Protein AF-0000000080002617 (afdb_homodimer)

Secondary structure (DSSP, 8-state):
------EEEEE--SSSS--------SS--HHHHHHTT--HHHHHHH-TT-EEEEEESS-SSSTTTT----HHHHHHHTTGGGG-S-TTS-----TTIIIIIIIIIIHHHHHHHHHHHHHHHH---EEEEEEHHHHHHHHTHHHHHTTTSGGG-SSTTSSTTTT-STTEEEEE-TTS-EEEEE--SHHHHHHHHHHHHHTTSSGGGSS---/------EEEEE--SSSS--------SS--HHHHHHTT--HHHHHHH-TT-EEEEEESS-SSSTTTT----HHHHHHHTTGGGG-S-TTS-----TTIIIIIIIIIIHHHHHHHHHHHHHHHH---EEEEEEHHHHHHHHTHHHHHTTTSGGG-SSTTSSTTTT-STTEEEEE-TTS-EEEEE--SHHHHHHHHHHHHHTTSSGGGSS---

Nearest PDB structures (foldseek):
  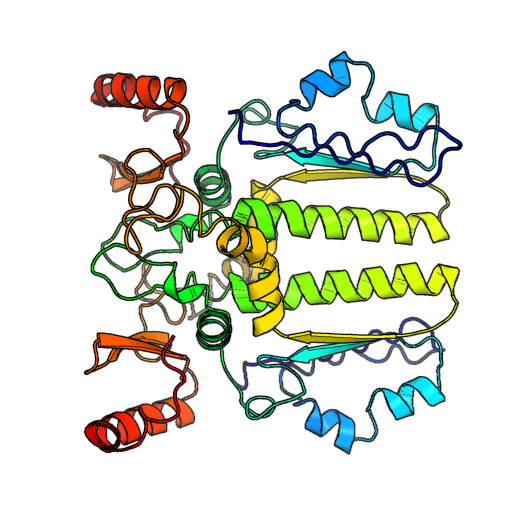8rp5-assembly1_B  TM=9.540E-01  e=3.806E-19  Mycobacterium tuberculosis
  2yim-assembly2_D  TM=9.539E-01  e=1.576E-18  Mycobacterium tuberculosis H37Rv
  8rp4-assembly1_B  TM=9.032E-01  e=1.070E-18  Mycobacterium tuberculosis
  8rp3-assembly1_B  TM=9.028E-01  e=3.651E-18  Mycobacterium tuberculosis
  2g04-assembly2_C  TM=9.480E-01  e=7.127E-17  Mycobacterium tuberculosis H37Rv

Solvent-accessible surface area (backbone atoms only — not comparable to full-atom values): 22012 Å² total; per-residue (Å²): 130,68,68,54,43,21,38,36,44,49,51,64,71,68,70,79,88,71,72,68,66,66,47,72,34,26,62,47,49,67,66,51,37,44,72,66,65,60,27,63,68,59,51,30,72,75,33,56,50,35,39,36,34,40,38,35,51,60,31,90,57,70,94,46,35,81,52,83,58,34,34,50,36,26,31,31,74,39,49,57,31,70,54,22,31,50,58,96,51,59,48,45,60,66,41,52,46,56,15,49,35,40,10,22,49,50,46,42,51,40,48,50,44,49,46,54,38,49,20,74,75,70,61,42,36,45,76,41,83,35,20,14,20,63,29,30,35,57,66,42,40,68,62,67,73,37,50,89,37,85,60,48,72,47,63,56,13,54,18,53,52,25,54,37,25,90,37,26,33,54,44,77,44,95,86,71,42,43,43,64,38,45,30,72,51,67,71,51,34,51,49,46,54,52,32,57,64,47,24,77,72,63,60,70,72,76,55,78,70,83,132,66,69,54,41,21,40,35,44,49,52,64,72,72,69,76,89,71,70,66,66,63,47,73,32,27,64,48,48,68,65,50,37,43,72,64,64,60,28,65,68,57,50,31,72,76,33,56,53,36,39,35,35,40,38,36,51,60,30,91,58,69,92,47,34,81,52,81,58,33,32,49,36,25,29,32,74,38,50,58,31,68,55,22,31,50,56,96,54,60,49,45,62,65,41,52,47,56,15,49,34,42,9,22,50,50,44,41,50,39,48,51,43,47,45,55,38,48,20,75,75,70,62,43,37,44,76,41,83,36,19,14,20,61,28,30,36,58,67,41,40,68,62,65,74,37,48,88,36,85,60,48,72,48,63,55,14,54,19,54,55,26,55,37,26,91,37,27,36,53,44,77,42,96,87,71,42,43,44,66,37,46,31,73,53,66,71,50,33,51,49,46,54,49,32,57,64,50,24,77,73,63,61,69,72,77,55,78,72,83

pLDDT: mean 77.4, std 23.75, range [18.61, 98.25]

Foldseek 3Di:
DLQCQFQWQFCFPDDDDCRPPSPSRGPDQLVNCVVVVNHPVSVCVVPQATATETEAAPWCDDPCNRPGDAQVVLCVLLVNQQQADAPPDHRDDPPNPLQPPQLTVVVRVVVRVVQVVVCVVVVGYDYHTGYRNVSSNVVCVVVVVCCVPQQPPDHRNCGDARVNDPQAHKDADPVGFIAGGNQSDPVSVVVVVVCVVVVVVPPVPPRPGD/DLQCQFQWQFCFPPDPDCRPPSPSNHPDQLVNCVVVVNHPVSVCVVPQLTATETEEAPFCDDPCSRPGDAQVVLCVLLVNQQQADAPPDHRDDPPNPLQPPQLTVVVRVVVRVVQVVVCVVVVGYDYHTGYRNVSSNVVCVVVVVCCVPQQPPDGRNCGDARPNDPQAHKDADPVGFIAGGNQSDPVSVVVVVVCVVVVVVPPVPPRPGD

InterPro domains:
  IPR003673 CoA-transferase family III [PF02515] (27-194)
  IPR023606 CoA-transferase family III domain 1 superfamily [G3DSA:3.40.50.10540] (29-157)
  IPR023606 CoA-transferase family III domain 1 superfamily [SSF89796] (28-194)
  IPR044855 CoA-transferase family III domain 3 superfamily [G3DSA:3.30.1540.10] (158-195)
  IPR050509 Coenzyme A-transferase family III [PTHR48228] (29-196)

Radius of gyration: 23.0 Å; Cα contacts (8 Å, |Δi|>4): 818; chains: 2; bounding box: 44×66×64 Å

Structure (mmCIF, N/CA/C/O backbone):
data_AF-0000000080002617-model_v1
#
loop_
_entity.id
_entity.type
_entity.pdbx_description
1 polymer 'Alpha-methylacyl-CoA racemase'
#
loop_
_atom_site.group_PDB
_atom_site.id
_atom_site.type_symbol
_atom_site.label_atom_id
_atom_site.label_alt_id
_atom_site.label_comp_id
_atom_site.label_asym_id
_atom_site.label_entity_id
_atom_site.label_seq_id
_atom_site.pdbx_PDB_ins_code
_atom_site.Cartn_x
_atom_site.Cartn_y
_atom_site.Cartn_z
_atom_site.occupancy
_atom_site.B_iso_or_equiv
_atom_site.auth_seq_id
_atom_site.auth_comp_id
_atom_site.auth_asym_id
_atom_site.auth_atom_id
_atom_site.pdbx_PDB_model_num
ATOM 1 N N . MET A 1 1 ? -21.703 -2.621 11.984 1 18.61 1 MET A N 1
ATOM 2 C CA . MET A 1 1 ? -21.141 -3.025 10.695 1 18.61 1 MET A CA 1
ATOM 3 C C . MET A 1 1 ? -19.641 -3.26 10.805 1 18.61 1 MET A C 1
ATOM 5 O O . MET A 1 1 ? -18.891 -2.361 11.195 1 18.61 1 MET A O 1
ATOM 9 N N . ARG A 1 2 ? -19.344 -4.418 11.383 1 23.38 2 ARG A N 1
ATOM 10 C CA . ARG A 1 2 ? -18.062 -4.992 11.789 1 23.38 2 ARG A CA 1
ATOM 11 C C . ARG A 1 2 ? -17.062 -4.969 10.633 1 23.38 2 ARG A C 1
ATOM 13 O O . ARG A 1 2 ? -17.266 -5.648 9.625 1 23.38 2 ARG A O 1
ATOM 20 N N . PHE A 1 3 ? -16.734 -3.873 10.367 1 27.98 3 PHE A N 1
ATOM 21 C CA . PHE A 1 3 ? -15.953 -3.609 9.164 1 27.98 3 PHE A CA 1
ATOM 22 C C . PHE A 1 3 ? -14.688 -4.449 9.141 1 27.98 3 PHE A C 1
ATOM 24 O O . PHE A 1 3 ? -13.875 -4.34 8.211 1 27.98 3 PHE A O 1
ATOM 31 N N . GLY A 1 4 ? -14.219 -4.727 10.461 1 29.61 4 GLY A N 1
ATOM 32 C CA . GLY A 1 4 ? -12.898 -5.324 10.336 1 29.61 4 GLY A CA 1
ATOM 33 C C . GLY A 1 4 ? -12.922 -6.691 9.672 1 29.61 4 GLY A C 1
ATOM 34 O O . GLY A 1 4 ? -13.398 -7.66 10.266 1 29.61 4 GLY A O 1
ATOM 35 N N . CYS A 1 5 ? -13.445 -6.793 8.5 1 30.42 5 CYS A N 1
ATOM 36 C CA . CYS A 1 5 ? -13.672 -8.047 7.789 1 30.42 5 CYS A CA 1
ATOM 37 C C . CYS A 1 5 ? -12.391 -8.867 7.699 1 30.42 5 CYS A C 1
ATOM 39 O O . CYS A 1 5 ? -11.344 -8.344 7.312 1 30.42 5 CYS A O 1
ATOM 41 N N . GLU A 1 6 ? -12.289 -9.57 8.828 1 36.69 6 GLU A N 1
ATOM 42 C CA . GLU A 1 6 ? -11.297 -10.625 8.641 1 36.69 6 GLU A CA 1
ATOM 43 C C . GLU A 1 6 ? -11.695 -11.562 7.508 1 36.69 6 GLU A C 1
ATOM 45 O O . GLU A 1 6 ? -12.875 -11.891 7.348 1 36.69 6 GLU A O 1
ATOM 50 N N . TRP A 1 7 ? -11.266 -11.305 6.375 1 36.84 7 TRP A N 1
ATOM 51 C CA . TRP A 1 7 ? -11.531 -12.18 5.238 1 36.84 7 TRP A CA 1
ATOM 52 C C . TRP A 1 7 ? -10.828 -13.523 5.41 1 36.84 7 TRP A C 1
ATOM 54 O O . TRP A 1 7 ? -9.641 -13.57 5.766 1 36.84 7 TRP A O 1
ATOM 64 N N . ALA A 1 8 ? -11.578 -14.43 6.055 1 40.88 8 ALA A N 1
ATOM 65 C CA . ALA A 1 8 ? -11.078 -15.781 5.832 1 40.88 8 ALA A CA 1
ATOM 66 C C . ALA A 1 8 ? -11.414 -16.266 4.426 1 40.88 8 ALA A C 1
ATOM 68 O O . ALA A 1 8 ? -12.578 -16.234 4.012 1 40.88 8 ALA A O 1
ATOM 69 N N . MET A 1 9 ? -10.578 -16.031 3.469 1 39.28 9 MET A N 1
ATOM 70 C CA . MET A 1 9 ? -10.828 -16.625 2.158 1 39.28 9 MET A CA 1
ATOM 71 C C . MET A 1 9 ? -10.375 -18.078 2.127 1 39.28 9 MET A C 1
ATOM 73 O O . MET A 1 9 ? -9.219 -18.375 2.418 1 39.28 9 MET A O 1
ATOM 77 N N . ALA A 1 10 ? -11.211 -18.969 2.598 1 38.94 10 ALA A N 1
ATOM 78 C CA . ALA A 1 10 ? -10.898 -20.359 2.293 1 38.94 10 ALA A CA 1
ATOM 79 C C . ALA A 1 10 ? -11.086 -20.656 0.809 1 38.94 10 ALA A C 1
ATOM 81 O O . ALA A 1 10 ? -12.195 -20.5 0.277 1 38.94 10 ALA A O 1
ATOM 82 N N . LEU A 1 11 ? -10.047 -20.375 -0.016 1 38.66 11 LEU A N 1
ATOM 83 C CA . LEU A 1 11 ? -10.156 -20.859 -1.388 1 38.66 11 LEU A CA 1
ATOM 84 C C . LEU A 1 11 ? -10.031 -22.391 -1.439 1 38.66 11 LEU A C 1
ATOM 86 O O . LEU A 1 11 ? -8.984 -22.938 -1.076 1 38.66 11 LEU A O 1
ATOM 90 N N . SER A 1 12 ? -11 -23.094 -1.118 1 36.56 12 SER A N 1
ATOM 91 C CA . SER A 1 12 ? -10.984 -24.516 -1.43 1 36.56 12 SER A CA 1
ATOM 92 C C . SER A 1 12 ? -10.977 -24.766 -2.938 1 36.56 12 SER A C 1
ATOM 94 O O . SER A 1 12 ? -11.984 -24.531 -3.609 1 36.56 12 SER A O 1
ATOM 96 N N . MET A 1 13 ? -9.891 -24.406 -3.645 1 34.34 13 MET A N 1
ATOM 97 C CA . MET A 1 13 ? -9.938 -24.828 -5.043 1 34.34 13 MET A CA 1
ATOM 98 C C . MET A 1 13 ? -10.094 -26.344 -5.152 1 34.34 13 MET A C 1
ATOM 100 O O . MET A 1 13 ? -10.211 -26.875 -6.254 1 34.34 13 MET A O 1
ATOM 104 N N . GLY A 1 14 ? -9.32 -27.203 -4.613 1 31.2 14 GLY A N 1
ATOM 105 C CA . GLY A 1 14 ? -9.352 -28.578 -5.086 1 31.2 14 GLY A CA 1
ATOM 106 C C . GLY A 1 14 ? -10.719 -29.234 -4.949 1 31.2 14 GLY A C 1
ATOM 107 O O . GLY A 1 14 ? -10.922 -30.375 -5.375 1 31.2 14 GLY A O 1
ATOM 108 N N . THR A 1 15 ? -11.344 -29.344 -3.789 1 31.84 15 THR A N 1
ATOM 109 C CA . THR A 1 15 ? -12.281 -30.453 -3.707 1 31.84 15 THR A CA 1
ATOM 110 C C . THR A 1 15 ? -13.344 -30.344 -4.797 1 31.84 15 THR A C 1
ATOM 112 O O . THR A 1 15 ? -13.523 -29.281 -5.395 1 31.84 15 THR A O 1
ATOM 115 N N . THR A 1 16 ? -14.375 -31.5 -4.91 1 32.03 16 THR A N 1
ATOM 116 C CA . THR A 1 16 ? -15.57 -31.812 -5.684 1 32.03 16 THR A CA 1
ATOM 117 C C . THR A 1 16 ? -16.438 -30.578 -5.883 1 32.03 16 THR A C 1
ATOM 119 O O . THR A 1 16 ? -16.203 -29.547 -5.254 1 32.03 16 THR A O 1
ATOM 122 N N . ASN A 1 17 ? -17.922 -30.812 -6.082 1 32.53 17 ASN A N 1
ATOM 123 C CA . ASN A 1 17 ? -19.094 -30.047 -6.523 1 32.53 17 ASN A CA 1
ATOM 124 C C . ASN A 1 17 ? -19.219 -28.734 -5.762 1 32.53 17 ASN A C 1
ATOM 126 O O . ASN A 1 17 ? -20.094 -27.922 -6.066 1 32.53 17 ASN A O 1
ATOM 130 N N . ALA A 1 18 ? -19.203 -28.828 -4.414 1 30.61 18 ALA A N 1
ATOM 131 C CA . ALA A 1 18 ? -19.75 -27.688 -3.693 1 30.61 18 ALA A CA 1
ATOM 132 C C . ALA A 1 18 ? -18.75 -26.531 -3.684 1 30.61 18 ALA A C 1
ATOM 134 O O . ALA A 1 18 ? -17.625 -26.672 -3.182 1 30.61 18 ALA A O 1
ATOM 135 N N . SER A 1 19 ? -18.656 -25.75 -4.738 1 33.94 19 SER A N 1
ATOM 136 C CA . SER A 1 19 ? -18 -24.453 -4.75 1 33.94 19 SER A CA 1
ATOM 137 C C . SER A 1 19 ? -18.109 -23.75 -3.395 1 33.94 19 SER A C 1
ATOM 139 O O . SER A 1 19 ? -19.219 -23.359 -2.992 1 33.94 19 SER A O 1
ATOM 141 N N . PRO A 1 20 ? -17.5 -24.219 -2.365 1 32.91 20 PRO A N 1
ATOM 142 C CA . PRO A 1 20 ? -17.828 -23.438 -1.175 1 32.91 20 PRO A CA 1
ATOM 143 C C . PRO A 1 20 ? -17.75 -21.922 -1.422 1 32.91 20 PRO A C 1
ATOM 145 O O . PRO A 1 20 ? -16.922 -21.469 -2.209 1 32.91 20 PRO A O 1
ATOM 148 N N . PRO A 1 21 ? -18.797 -21.203 -1.249 1 32.78 21 PRO A N 1
ATOM 149 C CA . PRO A 1 21 ? -18.859 -19.75 -1.361 1 32.78 21 PRO A CA 1
ATOM 150 C C . PRO A 1 21 ? -17.688 -19.047 -0.663 1 32.78 21 PRO A C 1
ATOM 152 O O . PRO A 1 21 ? -17.172 -19.562 0.34 1 32.78 21 PRO A O 1
ATOM 155 N N . LEU A 1 22 ? -16.766 -18.516 -1.428 1 36.16 22 LEU A N 1
ATOM 156 C CA . LEU A 1 22 ? -15.93 -17.5 -0.796 1 36.16 22 LEU A CA 1
ATOM 157 C C . LEU A 1 22 ? -16.672 -16.844 0.361 1 36.16 22 LEU A C 1
ATOM 159 O O . LEU A 1 22 ? -17.734 -16.25 0.168 1 36.16 22 LEU A O 1
ATOM 163 N N . GLN A 1 23 ? -16.859 -17.609 1.388 1 31.27 23 GLN A N 1
ATOM 164 C CA . GLN A 1 23 ? -17.516 -16.906 2.494 1 31.27 23 GLN A CA 1
ATOM 165 C C . GLN A 1 23 ? -16.766 -15.609 2.832 1 31.27 23 GLN A C 1
ATOM 167 O O . GLN A 1 23 ? -15.578 -15.633 3.154 1 31.27 23 GLN A O 1
ATOM 172 N N . ASP A 1 24 ? -17 -14.688 2.084 1 34 24 ASP A N 1
ATOM 173 C CA . ASP A 1 24 ? -16.641 -13.328 2.465 1 34 24 ASP A CA 1
ATOM 174 C C . ASP A 1 24 ? -16.922 -13.07 3.941 1 34 24 ASP A C 1
ATOM 176 O O . ASP A 1 24 ? -18.031 -12.695 4.305 1 34 24 ASP A O 1
ATOM 180 N N . SER A 1 25 ? -16.703 -13.977 4.812 1 32.25 25 SER A N 1
ATOM 181 C CA . SER A 1 25 ? -17.078 -13.641 6.184 1 32.25 25 SER A CA 1
ATOM 182 C C . SER A 1 25 ? -16.219 -12.523 6.742 1 32.25 25 SER A C 1
ATOM 184 O O . SER A 1 25 ? -15.055 -12.742 7.098 1 32.25 25 SER A O 1
ATOM 186 N N . CYS A 1 26 ? -16.312 -11.352 6.203 1 35.06 26 CYS A N 1
ATOM 187 C CA . CYS A 1 26 ? -15.711 -10.164 6.785 1 35.06 26 CYS A CA 1
ATOM 188 C C . CYS A 1 26 ? -15.609 -10.289 8.305 1 35.06 26 CYS A C 1
ATOM 190 O O . CYS A 1 26 ? -14.695 -9.734 8.914 1 35.06 26 CYS A O 1
ATOM 192 N N . SER A 1 27 ? -16.797 -10.664 8.961 1 34.75 27 SER A N 1
ATOM 193 C CA . SER A 1 27 ? -16.984 -10.586 10.414 1 34.75 27 SER A CA 1
ATOM 194 C C . SER A 1 27 ? -16.641 -11.914 11.086 1 34.75 27 SER A C 1
ATOM 196 O O . SER A 1 27 ? -16.891 -12.094 12.273 1 34.75 27 SER A O 1
ATOM 198 N N . LEU A 1 28 ? -16.422 -12.859 10.367 1 37.91 28 LEU A N 1
ATOM 199 C CA . LEU A 1 28 ? -16.281 -14.031 11.227 1 37.91 28 LEU A CA 1
ATOM 200 C C . LEU A 1 28 ? -14.867 -14.133 11.773 1 37.91 28 LEU A C 1
ATOM 202 O O . LEU A 1 28 ? -13.906 -14.242 11.016 1 37.91 28 LEU A O 1
ATOM 206 N N . LYS A 1 29 ? -14.805 -13.695 12.945 1 45.69 29 LYS A N 1
ATOM 207 C CA . LYS A 1 29 ? -13.594 -13.867 13.734 1 45.69 29 LYS A CA 1
ATOM 208 C C . LYS A 1 29 ? -13.102 -15.312 13.68 1 45.69 29 LYS A C 1
ATOM 210 O O . LYS A 1 29 ? -13.906 -16.25 13.625 1 45.69 29 LYS A O 1
ATOM 215 N N . LEU A 1 30 ? -11.875 -15.453 13.219 1 52.59 30 LEU A N 1
ATOM 216 C CA . LEU A 1 30 ? -11.164 -16.719 13.18 1 52.59 30 LEU A CA 1
ATOM 217 C C . LEU A 1 30 ? -11.727 -17.688 14.203 1 52.59 30 LEU A C 1
ATOM 219 O O . LEU A 1 30 ? -11.93 -18.875 13.906 1 52.59 30 LEU A O 1
ATOM 223 N N . SER A 1 31 ? -12 -17.078 15.32 1 51.59 31 SER A N 1
ATOM 224 C CA . SER A 1 31 ? -12.422 -17.938 16.438 1 51.59 31 SER A CA 1
ATOM 225 C C . SER A 1 31 ? -13.75 -18.625 16.141 1 51.59 31 SER A C 1
ATOM 227 O O . SER A 1 31 ? -13.961 -19.766 16.531 1 51.59 31 SER A O 1
ATOM 229 N N . VAL A 1 32 ? -14.414 -17.875 15.32 1 49.84 32 VAL A N 1
ATOM 230 C CA . VAL A 1 32 ? -15.734 -18.438 15.055 1 49.84 32 VAL A CA 1
ATOM 231 C C . VAL A 1 32 ? -15.617 -19.609 14.078 1 49.84 32 VAL A C 1
ATOM 233 O O . VAL A 1 32 ? -16.297 -20.625 14.234 1 49.84 32 VAL A O 1
ATOM 236 N N . MET A 1 33 ? -14.688 -19.375 13.227 1 55.97 33 MET A N 1
ATOM 237 C CA . MET A 1 33 ? -14.523 -20.453 12.258 1 55.97 33 MET A CA 1
ATOM 238 C C . MET A 1 33 ? -14.047 -21.734 12.945 1 55.97 33 MET A C 1
ATOM 240 O O . MET A 1 33 ? -14.477 -22.828 12.594 1 55.97 33 MET A O 1
ATOM 244 N N . GLU A 1 34 ? -13.219 -21.547 13.859 1 55.19 34 GLU A N 1
ATOM 245 C CA . GLU A 1 34 ? -12.719 -22.719 14.586 1 55.19 34 GLU A CA 1
ATOM 246 C C . GLU A 1 34 ? -13.82 -23.375 15.406 1 55.19 34 GLU A C 1
ATOM 248 O O . GLU A 1 34 ? -13.906 -24.609 15.477 1 55.19 34 GLU A O 1
ATOM 253 N N . LYS A 1 35 ? -14.594 -22.484 15.906 1 55.47 35 LYS A N 1
ATOM 254 C CA . LYS A 1 35 ? -15.703 -23.016 16.688 1 55.47 35 LYS A CA 1
ATOM 255 C C . LYS A 1 35 ? -16.672 -23.812 15.812 1 55.47 35 LYS A C 1
ATOM 257 O O . LYS A 1 35 ? -17.281 -24.781 16.266 1 55.47 35 LYS A O 1
ATOM 262 N N . LEU A 1 36 ? -16.625 -23.391 14.602 1 54.97 36 LEU A N 1
ATOM 263 C CA . LEU A 1 36 ? -17.547 -24.047 13.68 1 54.97 36 LEU A CA 1
ATOM 264 C C . LEU A 1 36 ? -16.875 -25.234 12.992 1 54.97 36 LEU A C 1
ATOM 266 O O . LEU A 1 36 ? -17.406 -25.781 12.031 1 54.97 36 LEU A O 1
ATOM 270 N N . GLN A 1 37 ? -15.75 -25.734 13.656 1 54.28 37 GLN A N 1
ATOM 271 C CA . GLN A 1 37 ? -15.008 -26.875 13.117 1 54.28 37 GLN A CA 1
ATOM 272 C C . GLN A 1 37 ? -14.531 -26.594 11.695 1 54.28 37 GLN A C 1
ATOM 274 O O . GLN A 1 37 ? -14.453 -27.5 10.867 1 54.28 37 GLN A O 1
ATOM 279 N N . LEU A 1 38 ? -14.5 -25.359 11.414 1 60.41 38 LEU A N 1
ATOM 280 C CA . LEU A 1 38 ? -14.039 -24.938 10.094 1 60.41 38 LEU A CA 1
ATOM 281 C C . LEU A 1 38 ? -12.609 -24.422 10.148 1 60.41 38 LEU A C 1
ATOM 283 O O . LEU A 1 38 ? -12.195 -23.625 9.297 1 60.41 38 LEU A O 1
ATOM 287 N N . GLY A 1 39 ? -11.961 -25.047 11.156 1 68.69 39 GLY A N 1
ATOM 288 C CA . GLY A 1 39 ? -10.555 -24.703 11.297 1 68.69 39 GLY A CA 1
ATOM 289 C C . GLY A 1 39 ? -9.672 -25.422 10.281 1 68.69 39 GLY A C 1
ATOM 290 O O . GLY A 1 39 ? -10.078 -26.422 9.695 1 68.69 39 GLY A O 1
ATOM 291 N N . PRO A 1 40 ? -8.5 -24.859 10.047 1 76.56 40 PRO A N 1
ATOM 292 C CA . PRO A 1 40 ? -7.633 -25.406 9.008 1 76.56 40 PRO A CA 1
ATOM 293 C C . PRO A 1 40 ? -7.219 -26.859 9.281 1 76.56 40 PRO A C 1
ATOM 295 O O . PRO A 1 40 ? -7.094 -27.656 8.359 1 76.56 40 PRO A O 1
ATOM 298 N N . GLU A 1 41 ? -7.094 -27.203 10.469 1 79.88 41 GLU A N 1
ATOM 299 C CA . GLU A 1 41 ? -6.652 -28.547 10.797 1 79.88 41 GLU A CA 1
ATOM 300 C C . GLU A 1 41 ? -7.691 -29.594 10.383 1 79.88 41 GLU A C 1
ATOM 302 O O . GLU A 1 41 ? -7.352 -30.609 9.789 1 79.88 41 GLU A O 1
ATOM 307 N N . ILE A 1 42 ? -8.828 -29.297 10.695 1 72.25 42 ILE A N 1
ATOM 308 C CA . ILE A 1 42 ? -9.906 -30.219 10.375 1 72.25 42 ILE A CA 1
ATOM 309 C C . ILE A 1 42 ? -10.094 -30.297 8.867 1 72.25 42 ILE A C 1
ATOM 311 O O . ILE A 1 42 ? -10.172 -31.391 8.297 1 72.25 42 ILE A O 1
ATOM 315 N N . LEU A 1 43 ? -10.125 -29.141 8.25 1 75.44 43 LEU A N 1
ATOM 316 C CA . LEU A 1 43 ? -10.406 -29.078 6.816 1 75.44 43 LEU A CA 1
ATOM 317 C C . LEU A 1 43 ? -9.266 -29.688 6.012 1 75.44 43 LEU A C 1
ATOM 319 O O . LEU A 1 43 ? -9.5 -30.344 4.992 1 75.44 43 LEU A O 1
ATOM 323 N N . GLN A 1 44 ? -8.086 -29.594 6.52 1 81.75 44 GLN A N 1
ATOM 324 C CA . GLN A 1 44 ? -6.938 -30.125 5.797 1 81.75 44 GLN A CA 1
ATOM 325 C C . GLN A 1 44 ? -6.836 -31.641 5.957 1 81.75 44 GLN A C 1
ATOM 327 O O . GLN A 1 44 ? -6.281 -32.312 5.098 1 81.75 44 GLN A O 1
ATOM 332 N N . ARG A 1 45 ? -7.293 -32.156 7.047 1 83 45 ARG A N 1
ATOM 333 C CA . ARG A 1 45 ? -7.355 -33.594 7.207 1 83 45 ARG A CA 1
ATOM 334 C C . ARG A 1 45 ? -8.281 -34.219 6.164 1 83 45 ARG A C 1
ATOM 336 O O . ARG A 1 45 ? -7.977 -35.281 5.625 1 83 45 ARG A O 1
ATOM 343 N N . GLU A 1 46 ? -9.281 -33.5 5.91 1 79.44 46 GLU A N 1
ATOM 344 C CA . GLU A 1 46 ? -10.242 -33.969 4.922 1 79.44 46 GLU A CA 1
ATOM 345 C C . GLU A 1 46 ? -9.727 -33.781 3.502 1 79.44 46 GLU A C 1
ATOM 347 O O . GLU A 1 46 ? -9.977 -34.594 2.621 1 79.44 46 GLU A O 1
ATOM 352 N N . ASN A 1 47 ? -9.078 -32.719 3.271 1 82.62 47 ASN A N 1
ATOM 353 C CA . ASN A 1 47 ? -8.508 -32.406 1.969 1 82.62 47 ASN A CA 1
ATOM 354 C C . ASN A 1 47 ? -7.078 -31.875 2.1 1 82.62 47 ASN A C 1
ATOM 356 O O . ASN A 1 47 ? -6.859 -30.672 2.229 1 82.62 47 ASN A O 1
ATOM 360 N N . PRO A 1 48 ? -6.18 -32.781 1.973 1 87.88 48 PRO A N 1
ATOM 361 C CA . PRO A 1 48 ? -4.781 -32.406 2.174 1 87.88 48 PRO A CA 1
ATOM 362 C C . PRO A 1 48 ? -4.289 -31.391 1.144 1 87.88 48 PRO A C 1
ATOM 364 O O . PRO A 1 48 ? -3.223 -30.797 1.318 1 87.88 48 PRO A O 1
ATOM 367 N N . ARG A 1 49 ? -4.992 -31.156 0.129 1 88.25 49 ARG A N 1
ATOM 368 C CA . ARG A 1 49 ? -4.594 -30.219 -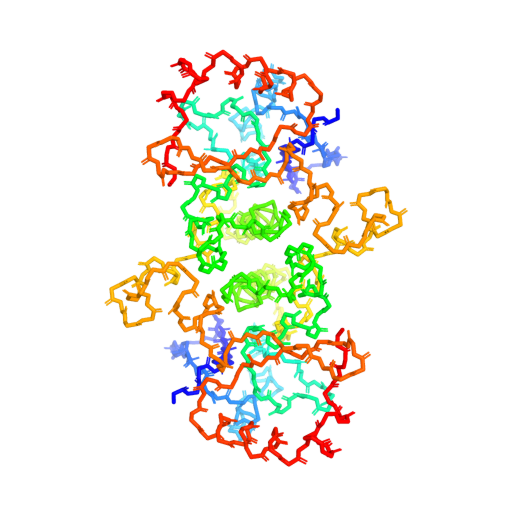0.921 1 88.25 49 ARG A CA 1
ATOM 369 C C . ARG A 1 49 ? -5.219 -28.844 -0.7 1 88.25 49 ARG A C 1
ATOM 371 O O . ARG A 1 49 ? -4.961 -27.906 -1.464 1 88.25 49 ARG A O 1
ATOM 378 N N . LEU A 1 50 ? -5.883 -28.609 0.404 1 85.62 50 LEU A N 1
ATOM 379 C CA . LEU A 1 50 ? -6.637 -27.391 0.683 1 85.62 50 LEU A CA 1
ATOM 380 C C . LEU A 1 50 ? -5.695 -26.234 1.003 1 85.62 50 LEU A C 1
ATOM 382 O O . LEU A 1 50 ? -4.746 -26.391 1.774 1 85.62 50 LEU A O 1
ATOM 386 N N . ILE A 1 51 ? -5.938 -25.141 0.305 1 87.81 51 ILE A N 1
ATOM 387 C CA . ILE A 1 51 ? -5.316 -23.875 0.692 1 87.81 51 ILE A CA 1
ATOM 388 C C . ILE A 1 51 ? -6.27 -23.078 1.582 1 87.81 51 ILE A C 1
ATOM 390 O O . ILE A 1 51 ? -7.379 -22.75 1.165 1 87.81 51 ILE A O 1
ATOM 394 N N . TYR A 1 52 ? -5.867 -22.859 2.814 1 85.56 52 TYR A N 1
ATOM 395 C CA . TYR A 1 52 ? -6.66 -22.125 3.797 1 85.56 52 TYR A CA 1
ATOM 396 C C . TYR A 1 52 ? -5.988 -20.812 4.168 1 85.56 52 TYR A C 1
ATOM 398 O O . TYR A 1 52 ? -4.875 -20.797 4.699 1 85.56 52 TYR A O 1
ATOM 406 N N . ALA A 1 53 ? -6.68 -19.672 3.838 1 87.88 53 ALA A N 1
ATOM 407 C CA . ALA A 1 53 ? -6.082 -18.359 4.117 1 87.88 53 ALA A CA 1
ATOM 408 C C . ALA A 1 53 ? -6.832 -17.641 5.23 1 87.88 53 ALA A C 1
ATOM 410 O O . ALA A 1 53 ? -8.062 -17.547 5.203 1 87.88 53 ALA A O 1
ATOM 411 N N . ARG A 1 54 ? -6.039 -17.234 6.188 1 85.19 54 ARG A N 1
ATOM 412 C CA . ARG A 1 54 ? -6.539 -16.375 7.266 1 85.19 54 ARG A CA 1
ATOM 413 C C . ARG A 1 54 ? -5.941 -14.977 7.176 1 85.19 54 ARG A C 1
ATOM 415 O O . ARG A 1 54 ? -4.723 -14.82 7.148 1 85.19 54 ARG A O 1
ATOM 422 N N . LEU A 1 55 ? -6.812 -14.008 7.031 1 87.38 55 LEU A N 1
ATOM 423 C CA . LEU A 1 55 ? -6.375 -12.617 7.074 1 87.38 55 LEU A CA 1
ATOM 424 C C . LEU A 1 55 ? -6.949 -11.906 8.297 1 87.38 55 LEU A C 1
ATOM 426 O O . LEU A 1 55 ? -8.164 -11.742 8.414 1 87.38 55 LEU A O 1
ATOM 430 N N . SER A 1 56 ? -6.035 -11.516 9.203 1 86.88 56 SER A N 1
ATOM 431 C CA . SER A 1 56 ? -6.441 -10.852 10.438 1 86.88 56 SER A CA 1
ATOM 432 C C . SER A 1 56 ? -5.773 -9.484 10.578 1 86.88 56 SER A C 1
ATOM 434 O O . SER A 1 56 ? -4.953 -9.102 9.734 1 86.88 56 SER A O 1
ATOM 436 N N . GLY A 1 57 ? -6.164 -8.773 11.594 1 88.44 57 GLY A N 1
ATOM 437 C CA . GLY A 1 57 ? -5.547 -7.484 11.859 1 88.44 57 GLY A CA 1
ATOM 438 C C . GLY A 1 57 ? -4.199 -7.594 12.539 1 88.44 57 GLY A C 1
ATOM 439 O O . GLY A 1 57 ? -3.172 -7.242 11.961 1 88.44 57 GLY A O 1
ATOM 440 N N . PHE A 1 58 ? -4.23 -8.273 13.656 1 87.19 58 PHE A N 1
ATOM 441 C CA . PHE A 1 58 ? -3.088 -8.242 14.562 1 87.19 58 PHE A CA 1
ATOM 442 C C . PHE A 1 58 ? -2.379 -9.594 14.578 1 87.19 58 PHE A C 1
ATOM 444 O O . PHE A 1 58 ? -1.353 -9.75 15.242 1 87.19 58 PHE A O 1
ATOM 451 N N . GLY A 1 59 ? -2.877 -10.531 13.836 1 83.12 59 GLY A N 1
ATOM 452 C CA . GLY A 1 59 ? -2.312 -11.875 13.859 1 83.12 59 GLY A CA 1
ATOM 453 C C . GLY A 1 59 ? -3.143 -12.852 14.672 1 83.12 59 GLY A C 1
ATOM 454 O O . GLY A 1 59 ? -4.117 -12.469 15.312 1 83.12 59 GLY A O 1
ATOM 455 N N . GLN A 1 60 ? -2.725 -14.078 14.664 1 77.94 60 GLN A N 1
ATOM 456 C CA . GLN A 1 60 ? -3.506 -15.141 15.281 1 77.94 60 GLN A CA 1
ATOM 457 C C . GLN A 1 60 ? -3.002 -15.453 16.688 1 77.94 60 GLN A C 1
ATOM 459 O O . GLN A 1 60 ? -3.629 -16.219 17.422 1 77.94 60 GLN A O 1
ATOM 464 N N . SER A 1 61 ? -1.897 -14.828 16.922 1 79.19 61 SER A N 1
ATOM 465 C CA . SER A 1 61 ? -1.33 -15.086 18.234 1 79.19 61 SER A CA 1
ATOM 466 C C . SER A 1 61 ? -1.003 -13.789 18.969 1 79.19 61 SER A C 1
ATOM 468 O O . SER A 1 61 ? -0.99 -12.719 18.359 1 79.19 61 SER A O 1
ATOM 470 N N . GLY A 1 62 ? -0.953 -13.898 20.234 1 74.62 62 GLY A N 1
ATOM 471 C CA . GLY A 1 62 ? -0.62 -12.727 21.031 1 74.62 62 GLY A CA 1
ATOM 472 C C . GLY A 1 62 ? -1.833 -12.07 21.672 1 74.62 62 GLY A C 1
ATOM 473 O O . GLY A 1 62 ? -2.969 -12.477 21.406 1 74.62 62 GLY A O 1
ATOM 474 N N . SER A 1 63 ? -1.571 -11.102 22.438 1 76.19 63 SER A N 1
ATOM 475 C CA . SER A 1 63 ? -2.59 -10.469 23.266 1 76.19 63 SER A CA 1
ATOM 476 C C . SER A 1 63 ? -3.592 -9.695 22.422 1 76.19 63 SER A C 1
ATOM 478 O O . SER A 1 63 ? -4.73 -9.469 22.844 1 76.19 63 SER A O 1
ATOM 480 N N . PHE A 1 64 ? -3.17 -9.43 21.172 1 73.12 64 PHE A N 1
ATOM 481 C CA . PHE A 1 64 ? -4.043 -8.578 20.375 1 73.12 64 PHE A CA 1
ATOM 482 C C . PHE A 1 64 ? -4.844 -9.406 19.375 1 73.12 64 PHE A C 1
ATOM 484 O O . PHE A 1 64 ? -5.684 -8.867 18.641 1 73.12 64 PHE A O 1
ATOM 491 N N . SER A 1 65 ? -4.66 -10.633 19.375 1 74.62 65 SER A N 1
ATOM 492 C CA . SER A 1 65 ? -5.207 -11.484 18.328 1 74.62 65 SER A CA 1
ATOM 493 C C . SER A 1 65 ? -6.734 -11.469 18.344 1 74.62 65 SER A C 1
ATOM 495 O O . SER A 1 65 ? -7.375 -11.734 17.328 1 74.62 65 SER A O 1
ATOM 497 N N . TRP A 1 66 ? -7.246 -11.039 19.422 1 70 66 TRP A N 1
ATOM 498 C CA . TRP A 1 66 ? -8.703 -11.062 19.547 1 70 66 TRP A CA 1
ATOM 499 C C . TRP A 1 66 ? -9.289 -9.672 19.344 1 70 66 TRP A C 1
ATOM 501 O O . TRP A 1 66 ? -10.508 -9.508 19.281 1 70 66 TRP A O 1
ATOM 511 N N . LEU A 1 67 ? -8.414 -8.734 19.188 1 70.94 67 LEU A N 1
ATOM 512 C CA . LEU A 1 67 ? -8.867 -7.352 19.062 1 70.94 67 LEU A CA 1
ATOM 513 C C . LEU A 1 67 ? -9.203 -7.004 17.625 1 70.94 67 LEU A C 1
ATOM 515 O O . LEU A 1 67 ? -8.57 -7.508 16.703 1 70.94 67 LEU A O 1
ATOM 519 N N . ALA A 1 68 ? -10.32 -6.309 17.578 1 72.19 68 ALA A N 1
ATOM 520 C CA . ALA A 1 68 ? -10.648 -5.707 16.297 1 72.19 68 ALA A CA 1
ATOM 521 C C . ALA A 1 68 ? -10.039 -4.312 16.172 1 72.19 68 ALA A C 1
ATOM 523 O O . ALA A 1 68 ? -9.758 -3.66 17.172 1 72.19 68 ALA A O 1
ATOM 524 N N . GLY A 1 69 ? -9.742 -3.961 14.977 1 84.81 69 GLY A N 1
ATOM 525 C CA . GLY A 1 69 ? -9.219 -2.633 14.688 1 84.81 69 GLY A CA 1
ATOM 526 C C . GLY A 1 69 ? -9.477 -2.195 13.258 1 84.81 69 GLY A C 1
ATOM 527 O O . GLY A 1 69 ? -10.312 -2.777 12.562 1 84.81 69 GLY A O 1
ATOM 528 N N . HIS A 1 70 ? -8.984 -1.123 13 1 90.44 70 HIS A N 1
ATOM 529 C CA . HIS A 1 70 ? -9.055 -0.592 11.641 1 90.44 70 HIS A CA 1
ATOM 530 C C . HIS A 1 70 ? -7.66 -0.313 11.086 1 90.44 70 HIS A C 1
ATOM 532 O O . HIS A 1 70 ? -6.668 -0.425 11.812 1 90.44 70 HIS A O 1
ATOM 538 N N . ASP A 1 71 ? -7.648 -0.017 9.867 1 94.5 71 ASP A N 1
ATOM 539 C CA . ASP A 1 71 ? -6.391 0.206 9.164 1 94.5 71 ASP A CA 1
ATOM 540 C C . ASP A 1 71 ? -5.426 1.041 10 1 94.5 71 ASP A C 1
ATOM 542 O O . ASP A 1 71 ? -4.281 0.642 10.219 1 94.5 71 ASP A O 1
ATOM 546 N N . ILE A 1 72 ? -5.922 2.123 10.508 1 95.81 72 ILE A N 1
ATOM 547 C CA . ILE A 1 72 ? -5.082 3.086 11.211 1 95.81 72 ILE A CA 1
ATOM 548 C C . ILE A 1 72 ? -4.426 2.414 12.422 1 95.81 72 ILE A C 1
ATOM 550 O O . ILE A 1 72 ? -3.287 2.732 12.773 1 95.81 72 ILE A O 1
ATOM 554 N N . ASN A 1 73 ? -5.113 1.467 13.047 1 93.56 73 ASN A N 1
ATOM 555 C CA . ASN A 1 73 ? -4.559 0.759 14.195 1 93.56 73 ASN A CA 1
ATOM 556 C C . ASN A 1 73 ? -3.455 -0.207 13.781 1 93.56 73 ASN A C 1
ATOM 558 O O . ASN A 1 73 ? -2.412 -0.281 14.438 1 93.56 73 ASN A O 1
ATOM 562 N N . TYR A 1 74 ? -3.73 -0.943 12.75 1 94.62 74 TYR A N 1
ATOM 563 C CA . TYR A 1 74 ? -2.732 -1.887 12.258 1 94.62 74 TYR A CA 1
ATOM 564 C C . TYR A 1 74 ? -1.493 -1.155 11.758 1 94.62 74 TYR A C 1
ATOM 566 O O . TYR A 1 74 ? -0.366 -1.582 12.016 1 94.62 74 TYR A O 1
ATOM 574 N N . LEU A 1 75 ? -1.752 -0.097 11.016 1 97.56 75 LEU A N 1
ATOM 575 C CA . LEU A 1 75 ? -0.674 0.748 10.508 1 97.56 75 LEU A CA 1
ATOM 576 C C . LEU A 1 75 ? 0.175 1.285 11.656 1 97.56 75 LEU A C 1
ATOM 578 O O . LEU A 1 75 ? 1.404 1.312 11.562 1 97.56 75 LEU A O 1
ATOM 582 N N . ALA A 1 76 ? -0.419 1.733 12.703 1 96.88 76 ALA A N 1
ATOM 583 C CA . ALA A 1 76 ? 0.278 2.262 13.875 1 96.88 76 ALA A CA 1
ATOM 584 C C . ALA A 1 76 ? 1.159 1.193 14.516 1 96.88 76 ALA A C 1
ATOM 586 O O . ALA A 1 76 ? 2.338 1.433 14.789 1 96.88 76 ALA A O 1
ATOM 587 N N . LEU A 1 77 ? 0.588 0.045 14.727 1 94.44 77 LEU A N 1
ATOM 588 C CA . LEU A 1 77 ? 1.316 -1.02 15.406 1 94.44 77 LEU A CA 1
ATOM 589 C C . LEU A 1 77 ? 2.467 -1.528 14.547 1 94.44 77 LEU A C 1
ATOM 591 O O . LEU A 1 77 ? 3.455 -2.049 15.07 1 94.44 77 LEU A O 1
ATOM 595 N N . SER A 1 78 ? 2.367 -1.401 13.234 1 96.5 78 SER A N 1
ATOM 596 C CA . SER A 1 78 ? 3.473 -1.758 12.352 1 96.5 78 SER A CA 1
ATOM 597 C C . SER A 1 78 ? 4.645 -0.799 12.516 1 96.5 78 SER A C 1
ATOM 599 O O . SER A 1 78 ? 5.758 -1.087 12.07 1 96.5 78 SER A O 1
ATOM 601 N N . GLY A 1 79 ? 4.445 0.316 13.086 1 96.5 79 GLY A N 1
ATOM 602 C CA . GLY A 1 79 ? 5.445 1.36 13.234 1 96.5 79 GLY A CA 1
ATOM 603 C C . GLY A 1 79 ? 5.453 2.346 12.086 1 96.5 79 GLY A C 1
ATOM 604 O O . GLY A 1 79 ? 5.98 3.453 12.211 1 96.5 79 GLY A O 1
ATOM 605 N N . VAL A 1 80 ? 4.836 2.033 11.023 1 97.62 80 VAL A N 1
ATOM 606 C CA . VAL A 1 80 ? 4.922 2.805 9.789 1 97.62 80 VAL A CA 1
ATOM 607 C C . VAL A 1 80 ? 4.223 4.152 9.977 1 97.62 80 VAL A C 1
ATOM 609 O O . VAL A 1 80 ? 4.688 5.172 9.461 1 97.62 80 VAL A O 1
ATOM 612 N N . LEU A 1 81 ? 3.125 4.164 10.703 1 98.12 81 LEU A N 1
ATOM 613 C CA . LEU A 1 81 ? 2.35 5.387 10.883 1 98.12 81 LEU A CA 1
ATOM 614 C C . LEU A 1 81 ? 3.207 6.488 11.492 1 98.12 81 LEU A C 1
ATOM 616 O O . LEU A 1 81 ? 3.041 7.664 11.164 1 98.12 81 LEU A O 1
ATOM 620 N N . SER A 1 82 ? 4.141 6.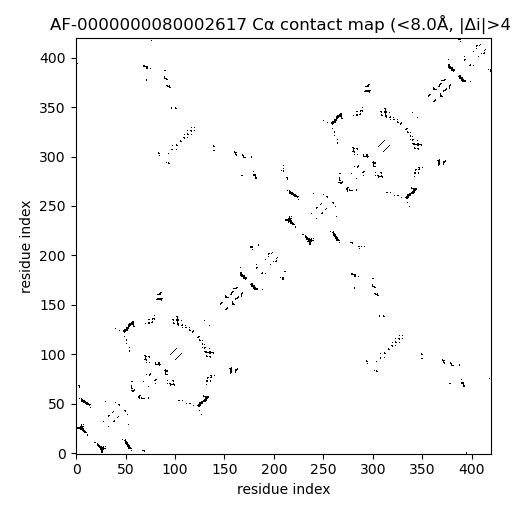164 12.344 1 96.25 82 SER A N 1
ATOM 621 C CA . SER A 1 82 ? 4.969 7.145 13.031 1 96.25 82 SER A CA 1
ATOM 622 C C . SER A 1 82 ? 5.879 7.891 12.062 1 96.25 82 SER A C 1
ATOM 624 O O . SER A 1 82 ? 6.441 8.93 12.398 1 96.25 82 SER A O 1
ATOM 626 N N . LYS A 1 83 ? 6.035 7.387 10.883 1 96.88 83 LYS A N 1
ATOM 627 C CA . LYS A 1 83 ? 6.938 7.969 9.898 1 96.88 83 LYS A CA 1
ATOM 628 C C . LYS A 1 83 ? 6.176 8.836 8.898 1 96.88 83 LYS A C 1
ATOM 630 O O . LYS A 1 83 ? 6.785 9.523 8.078 1 96.88 83 LYS A O 1
ATOM 635 N N . ILE A 1 84 ? 4.867 8.836 8.984 1 97.94 84 ILE A N 1
ATOM 636 C CA . ILE A 1 84 ? 4.039 9.516 7.996 1 97.94 84 ILE A CA 1
ATOM 637 C C . ILE A 1 84 ? 3.4 10.75 8.617 1 97.94 84 ILE A C 1
ATOM 639 O O . ILE A 1 84 ? 2.713 10.656 9.641 1 97.94 84 ILE A O 1
ATOM 643 N N . GLY A 1 85 ? 3.525 11.812 8.016 1 96.94 85 GLY A N 1
ATOM 644 C CA . GLY A 1 85 ? 2.938 13.062 8.477 1 96.94 85 GLY A CA 1
ATOM 645 C C . GLY A 1 85 ? 3.895 14.234 8.391 1 96.94 85 GLY A C 1
ATOM 646 O O . GLY A 1 85 ? 5.109 14.062 8.492 1 96.94 85 GLY A O 1
ATOM 647 N N . ARG A 1 86 ? 3.387 15.469 8.258 1 96.44 86 ARG A N 1
ATOM 648 C CA . ARG A 1 86 ? 4.188 16.688 8.148 1 96.44 86 ARG A CA 1
ATOM 649 C C . ARG A 1 86 ? 4.816 17.047 9.484 1 96.44 86 ARG A C 1
ATOM 651 O O . ARG A 1 86 ? 4.297 16.688 10.547 1 96.44 86 ARG A O 1
ATOM 658 N N . SER A 1 87 ? 5.914 17.812 9.352 1 95.31 87 SER A N 1
ATOM 659 C CA . SER A 1 87 ? 6.602 18.281 10.547 1 95.31 87 SER A CA 1
ATOM 660 C C . SER A 1 87 ? 5.684 19.141 11.414 1 95.31 87 SER A C 1
ATOM 662 O O . SER A 1 87 ? 4.938 19.984 10.906 1 95.31 87 SER A O 1
ATOM 664 N N . GLY A 1 88 ? 5.707 18.812 12.688 1 93.12 88 GLY A N 1
ATOM 665 C CA . GLY A 1 88 ? 4.934 19.594 13.633 1 93.12 88 GLY A CA 1
ATOM 666 C C . GLY A 1 88 ? 3.488 19.141 13.742 1 93.12 88 GLY A C 1
ATOM 667 O O . GLY A 1 88 ? 2.73 19.672 14.562 1 93.12 88 GLY A O 1
ATOM 668 N N . GLU A 1 89 ? 3.066 18.203 12.93 1 94.88 89 GLU A N 1
ATOM 669 C CA . GLU A 1 89 ? 1.709 17.672 12.945 1 94.88 89 GLU A CA 1
ATOM 670 C C . GLU A 1 89 ? 1.688 16.234 13.484 1 94.88 89 GLU A C 1
ATOM 672 O O . GLU A 1 89 ? 2.74 15.617 13.641 1 94.88 89 GLU A O 1
ATOM 677 N N . ASN A 1 90 ? 0.523 15.797 13.859 1 96.06 90 ASN A N 1
ATOM 678 C CA . ASN A 1 90 ? 0.38 14.391 14.242 1 96.06 90 ASN A CA 1
ATOM 679 C C . ASN A 1 90 ? 0.622 13.461 13.062 1 96.06 90 ASN A C 1
ATOM 681 O O . ASN A 1 90 ? 0.426 13.844 11.906 1 96.06 90 ASN A O 1
ATOM 685 N N . PRO A 1 91 ? 1.084 12.25 13.383 1 97.62 91 PRO A N 1
ATOM 686 C CA . PRO A 1 91 ? 1.133 11.258 12.305 1 97.62 91 PRO A CA 1
ATOM 687 C C . PRO A 1 91 ? -0.179 11.172 11.531 1 97.62 91 PRO A C 1
ATOM 689 O O . PRO A 1 91 ? -1.25 11.422 12.086 1 97.62 91 PRO A O 1
ATOM 692 N N . TYR A 1 92 ? -0.106 10.859 10.273 1 97.75 92 TYR A N 1
ATOM 693 C CA . TYR A 1 92 ? -1.265 10.93 9.391 1 97.75 92 TYR A CA 1
ATOM 694 C C . TYR A 1 92 ? -1.417 9.633 8.594 1 97.75 92 TYR A C 1
ATOM 696 O O . TYR A 1 92 ? -0.499 9.227 7.879 1 97.75 92 TYR A O 1
ATOM 704 N N . ALA A 1 93 ? -2.543 8.969 8.742 1 97.75 93 ALA A N 1
ATOM 705 C CA . ALA A 1 93 ? -2.814 7.738 8.008 1 97.75 93 ALA A CA 1
ATOM 706 C C . ALA A 1 93 ? -3.336 8.039 6.605 1 97.75 93 ALA A C 1
ATOM 708 O O . ALA A 1 93 ? -4.281 8.812 6.441 1 97.75 93 ALA A O 1
ATOM 709 N N . PRO A 1 94 ? -2.734 7.488 5.547 1 98 94 PRO A N 1
ATOM 710 C CA . PRO A 1 94 ? -3.221 7.684 4.18 1 98 94 PRO A CA 1
ATOM 711 C C . PRO A 1 94 ? -4.461 6.848 3.869 1 98 94 PRO A C 1
ATOM 713 O O . PRO A 1 94 ? -4.391 5.895 3.09 1 98 94 PRO A O 1
ATOM 716 N N . LEU A 1 95 ? -5.637 7.293 4.426 1 97.19 95 LEU A N 1
ATOM 717 C CA . LEU A 1 95 ? -6.895 6.566 4.281 1 97.19 95 LEU A CA 1
ATOM 718 C C . LEU A 1 95 ? -6.793 5.18 4.91 1 97.19 95 LEU A C 1
ATOM 720 O O . LEU A 1 95 ? -6.434 5.051 6.082 1 97.19 95 LEU A O 1
ATOM 724 N N . ASN A 1 96 ? -7.25 4.184 4.344 1 96.94 96 ASN A N 1
ATOM 725 C CA . ASN A 1 96 ? -7.109 2.807 4.801 1 96.94 96 ASN A CA 1
ATOM 726 C C . ASN A 1 96 ? -6.367 1.949 3.775 1 96.94 96 ASN A C 1
ATOM 728 O O . ASN A 1 96 ? -6.617 0.748 3.668 1 96.94 96 ASN A O 1
ATOM 732 N N . LEU A 1 97 ? -5.449 2.559 3.059 1 97.88 97 LEU A N 1
ATOM 733 C CA . LEU A 1 97 ? -4.898 1.901 1.878 1 97.88 97 LEU A CA 1
ATOM 734 C C . LEU A 1 97 ? -3.711 1.021 2.248 1 97.88 97 LEU A C 1
ATOM 736 O O . LEU A 1 97 ? -3.533 -0.06 1.682 1 97.88 97 LEU A O 1
ATOM 740 N N . LEU A 1 98 ? -2.855 1.428 3.195 1 98.25 98 LEU A N 1
ATOM 741 C CA . LEU A 1 98 ? -1.573 0.767 3.414 1 98.25 98 LEU A CA 1
ATOM 742 C C . LEU A 1 98 ? -1.764 -0.56 4.141 1 98.25 98 LEU A C 1
ATOM 744 O O . LEU A 1 98 ? -1.186 -1.576 3.752 1 98.25 98 LEU A O 1
ATOM 748 N N . ALA A 1 99 ? -2.629 -0.571 5.176 1 96.81 99 ALA A N 1
ATOM 749 C CA . ALA A 1 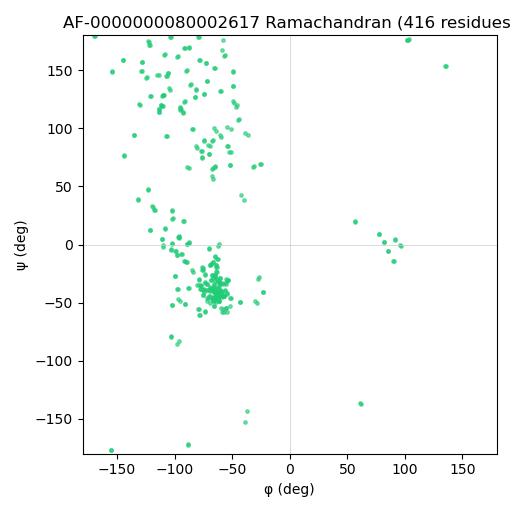99 ? -2.75 -1.806 5.945 1 96.81 99 ALA A CA 1
ATOM 750 C C . ALA A 1 99 ? -3.85 -2.699 5.379 1 96.81 99 ALA A C 1
ATOM 752 O O . ALA A 1 99 ? -3.598 -3.852 5.02 1 96.81 99 ALA A O 1
ATOM 753 N N . ASP A 1 100 ? -5.07 -2.199 5.156 1 95 100 ASP A N 1
ATOM 754 C CA . ASP A 1 100 ? -6.211 -2.996 4.711 1 95 100 ASP A CA 1
ATOM 755 C C . ASP A 1 100 ? -5.945 -3.611 3.338 1 95 100 ASP A C 1
ATOM 757 O O . ASP A 1 100 ? -6.125 -4.816 3.148 1 95 100 ASP A O 1
ATOM 761 N N . PHE A 1 101 ? -5.453 -2.811 2.461 1 96.38 101 PHE A N 1
ATOM 762 C CA . PHE A 1 101 ? -5.418 -3.271 1.077 1 96.38 101 PHE A CA 1
ATOM 763 C C . PHE A 1 101 ? -4.012 -3.715 0.688 1 96.38 101 PHE A C 1
ATOM 765 O O . PHE A 1 101 ? -3.814 -4.844 0.238 1 96.38 101 PHE A O 1
ATOM 772 N N . ALA A 1 102 ? -2.984 -2.854 0.912 1 97.94 102 ALA A N 1
ATOM 773 C CA . ALA A 1 102 ? -1.628 -3.191 0.485 1 97.94 102 ALA A CA 1
ATOM 774 C C . ALA A 1 102 ? -1.018 -4.258 1.389 1 97.94 102 ALA A C 1
ATOM 776 O O . ALA A 1 102 ? -0.698 -5.359 0.933 1 97.94 102 ALA A O 1
ATOM 777 N N . GLY A 1 103 ? -0.946 -3.994 2.686 1 97.31 103 GLY A N 1
ATOM 778 C CA . GLY A 1 103 ? -0.338 -4.902 3.645 1 97.31 103 GLY A CA 1
ATOM 779 C C . GLY A 1 103 ? -1.217 -6.094 3.979 1 97.31 103 GLY A C 1
ATOM 780 O O . GLY A 1 103 ? -0.731 -7.109 4.48 1 97.31 103 GLY A O 1
ATOM 781 N N . GLY A 1 104 ? -2.49 -5.965 3.766 1 95.25 104 GLY A N 1
ATOM 782 C CA . GLY A 1 104 ? -3.441 -7.031 4.043 1 95.25 104 GLY A CA 1
ATOM 783 C C . GLY A 1 104 ? -3.906 -7.758 2.795 1 95.25 104 GLY A C 1
ATOM 784 O O . GLY A 1 104 ? -3.324 -8.773 2.41 1 95.25 104 GLY A O 1
ATOM 785 N N . GLY A 1 105 ? -4.84 -7.172 2.061 1 94 105 GLY A N 1
ATOM 786 C CA . GLY A 1 105 ? -5.504 -7.805 0.931 1 94 105 GLY A CA 1
ATOM 787 C C . GLY A 1 105 ? -4.535 -8.312 -0.12 1 94 105 GLY A C 1
ATOM 788 O O . GLY A 1 105 ? -4.535 -9.508 -0.446 1 94 105 GLY A O 1
ATOM 789 N N . VAL A 1 106 ? -3.684 -7.453 -0.595 1 95.69 106 VAL A N 1
ATOM 790 C CA . VAL A 1 106 ? -2.791 -7.812 -1.693 1 95.69 106 VAL A CA 1
ATOM 791 C C . VAL A 1 106 ? -1.757 -8.828 -1.209 1 95.69 106 VAL A C 1
ATOM 793 O O . VAL A 1 106 ? -1.447 -9.789 -1.912 1 95.69 106 VAL A O 1
ATOM 796 N N . MET A 1 107 ? -1.258 -8.656 -0.013 1 96 107 MET A N 1
ATOM 797 C CA . MET A 1 107 ? -0.28 -9.586 0.539 1 96 107 MET A CA 1
ATOM 798 C C . MET A 1 107 ? -0.896 -10.969 0.732 1 96 107 MET A C 1
ATOM 800 O O . MET A 1 107 ? -0.249 -11.984 0.467 1 96 107 MET A O 1
ATOM 804 N N . CYS A 1 108 ? -2.105 -10.969 1.198 1 93.25 108 CYS A N 1
ATOM 805 C CA . CYS A 1 108 ? -2.793 -12.25 1.373 1 93.25 108 CYS A CA 1
ATOM 806 C C . CYS A 1 108 ? -3.004 -12.938 0.033 1 93.25 108 CYS A C 1
ATOM 808 O O . CYS A 1 108 ? -2.785 -14.148 -0.088 1 93.25 108 CYS A O 1
ATOM 810 N N . ALA A 1 109 ? -3.434 -12.156 -0.975 1 94.25 109 ALA A N 1
ATOM 811 C CA . ALA A 1 109 ? -3.609 -12.703 -2.318 1 94.25 109 ALA A CA 1
ATOM 812 C C . ALA A 1 109 ? -2.305 -13.289 -2.85 1 94.25 109 ALA A C 1
ATOM 814 O O . ALA A 1 109 ? -2.299 -14.367 -3.443 1 94.25 109 ALA A O 1
ATOM 815 N N . LEU A 1 110 ? -1.228 -12.578 -2.635 1 95.12 110 LEU A N 1
ATOM 816 C CA . LEU A 1 110 ? 0.082 -13.07 -3.047 1 95.12 110 LEU A CA 1
ATOM 817 C C . LEU A 1 110 ? 0.397 -14.406 -2.381 1 95.12 110 LEU A C 1
ATOM 819 O O . LEU A 1 110 ? 0.847 -15.344 -3.041 1 95.12 110 LEU A O 1
ATOM 823 N N . GLY A 1 111 ? 0.132 -14.508 -1.06 1 94.31 111 GLY A N 1
ATOM 824 C CA . GLY A 1 111 ? 0.341 -15.758 -0.353 1 94.31 111 GLY A CA 1
ATOM 825 C C . GLY A 1 111 ? -0.479 -16.906 -0.914 1 94.31 111 GLY A C 1
ATOM 826 O O . GLY A 1 111 ? 0.025 -18.016 -1.065 1 94.31 111 GLY A O 1
ATOM 827 N N . ILE A 1 112 ? -1.68 -16.641 -1.275 1 92.06 112 ILE A N 1
ATOM 828 C CA . ILE A 1 112 ? -2.58 -17.656 -1.79 1 92.06 112 ILE A CA 1
ATOM 829 C C . ILE A 1 112 ? -2.068 -18.172 -3.135 1 92.06 112 ILE A C 1
ATOM 831 O O . ILE A 1 112 ? -1.982 -19.391 -3.354 1 92.06 112 ILE A O 1
ATOM 835 N N . ILE A 1 113 ? -1.722 -17.234 -4.027 1 92.75 113 ILE A N 1
ATOM 836 C CA . ILE A 1 113 ? -1.274 -17.656 -5.352 1 92.75 113 ILE A CA 1
ATOM 837 C C . ILE A 1 113 ? 0.051 -18.406 -5.234 1 92.75 113 ILE A C 1
ATOM 839 O O . ILE A 1 113 ? 0.295 -19.359 -5.973 1 92.75 113 ILE A O 1
ATOM 843 N N . MET A 1 114 ? 0.881 -18.016 -4.309 1 94.69 114 MET A N 1
ATOM 844 C CA . MET A 1 114 ? 2.131 -18.734 -4.082 1 94.69 114 MET A CA 1
ATOM 845 C C . MET A 1 114 ? 1.86 -20.156 -3.604 1 94.69 114 MET A C 1
ATOM 847 O O . MET A 1 114 ? 2.539 -21.094 -4.02 1 94.69 114 MET A O 1
ATOM 851 N N . ALA A 1 115 ? 0.894 -20.219 -2.727 1 92.94 115 ALA A N 1
ATOM 852 C CA . ALA A 1 115 ? 0.516 -21.547 -2.234 1 92.94 115 ALA A CA 1
ATOM 853 C C . ALA A 1 115 ? -0.031 -22.422 -3.363 1 92.94 115 ALA A C 1
ATOM 855 O O . ALA A 1 115 ? 0.295 -23.609 -3.457 1 92.94 115 ALA A O 1
ATOM 856 N N . LEU A 1 116 ? -0.83 -21.828 -4.191 1 91.19 116 LEU A N 1
ATOM 857 C CA . LEU A 1 116 ? -1.367 -22.547 -5.34 1 91.19 116 LEU A CA 1
ATOM 858 C C . LEU A 1 116 ? -0.246 -23.016 -6.266 1 91.19 116 LEU A C 1
ATOM 860 O O . LEU A 1 116 ? -0.25 -24.156 -6.73 1 91.19 116 LEU A O 1
ATOM 864 N N . PHE A 1 117 ? 0.683 -22.188 -6.508 1 92.25 117 PHE A N 1
ATOM 865 C CA . PHE A 1 117 ? 1.833 -22.516 -7.34 1 92.25 117 PHE A CA 1
ATOM 866 C C . PHE A 1 117 ? 2.645 -23.656 -6.715 1 92.25 117 PHE A C 1
ATOM 868 O O . PHE A 1 117 ? 3.006 -24.609 -7.395 1 92.25 117 PHE A O 1
ATOM 875 N N . ASP A 1 118 ? 2.895 -23.516 -5.41 1 93.94 118 ASP A N 1
ATOM 876 C CA . ASP A 1 118 ? 3.654 -24.531 -4.695 1 93.94 118 ASP A CA 1
ATOM 877 C C . ASP A 1 118 ? 2.943 -25.891 -4.75 1 93.94 118 ASP A C 1
ATOM 879 O O . ASP A 1 118 ? 3.588 -26.922 -4.871 1 93.94 118 ASP A O 1
ATOM 883 N N . ARG A 1 119 ? 1.67 -25.859 -4.641 1 91.81 119 ARG A N 1
ATOM 884 C CA . ARG A 1 119 ? 0.869 -27.078 -4.645 1 91.81 119 ARG A CA 1
ATOM 885 C C . ARG A 1 119 ?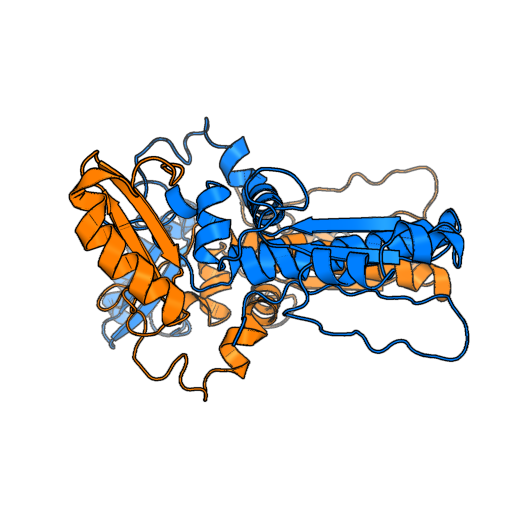 1.024 -27.828 -5.957 1 91.81 119 ARG A C 1
ATOM 887 O O . ARG A 1 119 ? 0.914 -29.062 -5.992 1 91.81 119 ARG A O 1
ATOM 894 N N . THR A 1 120 ? 1.239 -27.109 -7.039 1 90.94 120 THR A N 1
ATOM 895 C CA . THR A 1 120 ? 1.423 -27.781 -8.328 1 90.94 120 THR A CA 1
ATOM 896 C C . THR A 1 120 ? 2.678 -28.641 -8.305 1 90.94 120 THR A C 1
ATOM 898 O O . THR A 1 120 ? 2.768 -29.625 -9.047 1 90.94 120 THR A O 1
ATOM 901 N N . ARG A 1 121 ? 3.523 -28.359 -7.508 1 92.5 121 ARG A N 1
ATOM 902 C CA . ARG A 1 121 ? 4.781 -29.094 -7.43 1 92.5 121 ARG A CA 1
ATOM 903 C C . ARG A 1 121 ? 4.734 -30.156 -6.328 1 92.5 121 ARG A C 1
ATOM 905 O O . ARG A 1 121 ? 5.207 -31.281 -6.512 1 92.5 121 ARG A O 1
ATOM 912 N N . THR A 1 122 ? 4.105 -29.828 -5.203 1 94.62 122 THR A N 1
ATOM 913 C CA . THR A 1 122 ? 4.18 -30.672 -4.016 1 94.62 122 THR A CA 1
ATOM 914 C C . THR A 1 122 ? 2.928 -31.531 -3.883 1 94.62 122 THR A C 1
ATOM 916 O O . THR A 1 122 ? 2.941 -32.562 -3.193 1 94.62 122 THR A O 1
ATOM 919 N N . GLY A 1 123 ? 1.847 -31 -4.445 1 92.5 123 GLY A N 1
ATOM 920 C CA . GLY A 1 123 ? 0.561 -31.656 -4.289 1 92.5 123 GLY A CA 1
ATOM 921 C C . GLY A 1 123 ? -0.073 -31.422 -2.932 1 92.5 123 GLY A C 1
ATOM 922 O O . GLY A 1 123 ? -1.083 -32.031 -2.592 1 92.5 123 GLY A O 1
ATOM 923 N N . LYS A 1 124 ? 0.478 -30.531 -2.135 1 93.81 124 LYS A N 1
ATOM 924 C CA . LYS A 1 124 ? 0.026 -30.328 -0.762 1 93.81 124 LYS A CA 1
ATOM 925 C C . LYS A 1 124 ? -0.572 -28.922 -0.588 1 93.81 124 LYS A C 1
ATOM 927 O O . LYS A 1 124 ? -0.098 -27.969 -1.193 1 93.81 124 LYS A O 1
ATOM 932 N N . GLY A 1 125 ? -1.577 -28.891 0.277 1 89 125 GLY A N 1
ATOM 933 C CA . GLY A 1 125 ? -2.143 -27.609 0.666 1 89 125 GLY A CA 1
ATOM 934 C C . GLY A 1 125 ? -1.312 -26.875 1.709 1 89 125 GLY A C 1
ATOM 935 O O . GLY A 1 125 ? -0.222 -27.328 2.064 1 89 125 GLY A O 1
ATOM 936 N N . GLN A 1 126 ? -1.788 -25.719 2.051 1 90.94 126 GLN A N 1
ATOM 937 C CA . GLN A 1 126 ? -1.104 -24.859 3.016 1 90.94 126 GLN A CA 1
ATOM 938 C C . GLN A 1 126 ? -2.086 -23.922 3.719 1 90.94 126 GLN A C 1
ATOM 940 O O . GLN A 1 126 ? -3.146 -23.609 3.176 1 90.94 126 GLN A O 1
ATOM 945 N N . VAL A 1 127 ? -1.748 -23.625 4.914 1 87.25 127 VAL A N 1
ATOM 946 C CA . VAL A 1 127 ? -2.459 -22.562 5.625 1 87.25 127 VAL A CA 1
ATOM 947 C C . VAL A 1 127 ? -1.698 -21.25 5.488 1 87.25 127 VAL A C 1
ATOM 949 O O . VAL A 1 127 ? -0.517 -21.172 5.828 1 87.25 127 VAL A O 1
ATOM 952 N N . ILE A 1 128 ? -2.365 -20.281 4.863 1 90.94 128 ILE A N 1
ATOM 953 C CA . ILE A 1 128 ? -1.812 -18.938 4.773 1 90.94 128 ILE A CA 1
ATOM 954 C C . ILE A 1 128 ? -2.324 -18.094 5.938 1 90.94 128 ILE A C 1
ATOM 956 O O . ILE A 1 128 ? -3.529 -17.844 6.055 1 90.94 128 ILE A O 1
ATOM 960 N N . ASP A 1 129 ? -1.401 -17.719 6.812 1 89.44 129 ASP A N 1
ATOM 961 C CA . ASP A 1 129 ? -1.74 -16.844 7.938 1 89.44 129 ASP A CA 1
ATOM 962 C C . ASP A 1 129 ? -1.184 -15.445 7.738 1 89.44 129 ASP A C 1
ATOM 964 O O . ASP A 1 129 ? -0.024 -15.172 8.062 1 89.44 129 ASP A O 1
ATOM 968 N N . ALA A 1 130 ? -1.994 -14.578 7.168 1 91.75 130 ALA A N 1
ATOM 969 C CA . ALA A 1 130 ? -1.608 -13.195 6.891 1 91.75 130 ALA A CA 1
ATOM 970 C C . ALA A 1 130 ? -2.283 -12.234 7.863 1 91.75 130 ALA A C 1
ATOM 972 O O . ALA A 1 130 ? -3.379 -12.508 8.359 1 91.75 130 ALA A O 1
ATOM 973 N N . ASN A 1 131 ? -1.637 -11.172 8.188 1 91.62 131 ASN A N 1
ATOM 974 C CA . ASN A 1 131 ? -2.256 -10.117 8.984 1 91.62 131 ASN A CA 1
ATOM 975 C C . ASN A 1 131 ? -1.758 -8.734 8.57 1 91.62 131 ASN A C 1
ATOM 977 O O . ASN A 1 131 ? -0.656 -8.602 8.031 1 91.62 131 ASN A O 1
ATOM 981 N N . MET A 1 132 ? -2.525 -7.762 8.898 1 94.38 132 MET A N 1
ATOM 982 C CA . MET A 1 132 ? -2.32 -6.414 8.375 1 94.38 132 MET A CA 1
ATOM 983 C C . MET A 1 132 ? -1.112 -5.754 9.031 1 94.38 132 MET A C 1
ATOM 985 O O . MET A 1 132 ? -0.41 -4.965 8.391 1 94.38 132 MET A O 1
ATOM 989 N N . VAL A 1 133 ? -0.809 -6.027 10.281 1 95.44 133 VAL A N 1
ATOM 990 C CA . VAL A 1 133 ? 0.334 -5.434 10.969 1 95.44 133 VAL A CA 1
ATOM 991 C C . VAL A 1 133 ? 1.632 -5.918 10.32 1 95.44 133 VAL A C 1
ATOM 993 O O . VAL A 1 133 ? 2.443 -5.109 9.867 1 95.44 133 VAL A O 1
ATOM 996 N N . GLU A 1 134 ? 1.781 -7.203 10.203 1 96.56 134 GLU A N 1
ATOM 997 C CA . GLU A 1 134 ? 3.008 -7.781 9.664 1 96.56 134 GLU A CA 1
ATOM 998 C C . GLU A 1 134 ? 3.117 -7.535 8.164 1 96.56 134 GLU A C 1
ATOM 1000 O O . GLU A 1 134 ? 4.211 -7.305 7.645 1 96.56 134 GLU A O 1
ATOM 1005 N N . GLY A 1 135 ? 1.993 -7.633 7.457 1 97.44 135 GLY A N 1
ATOM 1006 C CA . GLY A 1 135 ? 2.008 -7.328 6.035 1 97.44 135 GLY A CA 1
ATOM 1007 C C . GLY A 1 135 ? 2.449 -5.91 5.73 1 97.44 135 GLY A C 1
ATOM 1008 O O . GLY A 1 135 ? 3.211 -5.68 4.793 1 97.44 135 GLY A O 1
ATOM 1009 N N . THR A 1 136 ? 1.995 -5.008 6.52 1 98.06 136 THR A N 1
ATOM 1010 C CA . THR A 1 136 ? 2.371 -3.607 6.348 1 98.06 136 THR A CA 1
ATOM 1011 C C . THR A 1 136 ? 3.842 -3.396 6.699 1 98.06 136 THR A C 1
ATOM 1013 O O . THR A 1 136 ? 4.555 -2.672 6.004 1 98.06 136 THR A O 1
ATOM 1016 N N . ALA A 1 137 ? 4.234 -3.998 7.805 1 97.81 137 ALA A N 1
ATOM 1017 C CA . ALA A 1 137 ? 5.645 -3.912 8.18 1 97.81 137 ALA A CA 1
ATOM 1018 C C . ALA A 1 137 ? 6.535 -4.453 7.066 1 97.81 137 ALA A C 1
ATOM 1020 O O . ALA A 1 137 ? 7.555 -3.846 6.727 1 97.81 137 ALA A O 1
ATOM 1021 N N . TYR A 1 138 ? 6.172 -5.547 6.52 1 97.38 138 TYR A N 1
ATOM 1022 C CA . TYR A 1 138 ? 6.945 -6.145 5.438 1 97.38 138 TYR A CA 1
ATOM 1023 C C . TYR A 1 138 ? 6.961 -5.238 4.211 1 97.38 138 TYR A C 1
ATOM 1025 O O . TYR A 1 138 ? 8.008 -5.023 3.602 1 97.38 138 TYR A O 1
ATOM 1033 N N . LEU A 1 139 ? 5.801 -4.746 3.844 1 96.94 139 LEU A N 1
ATOM 1034 C CA . LEU A 1 139 ? 5.656 -3.834 2.713 1 96.94 139 LEU A CA 1
ATOM 1035 C C . LEU A 1 139 ? 6.602 -2.643 2.854 1 96.94 139 LEU A C 1
ATOM 1037 O O . LEU A 1 139 ? 7.098 -2.119 1.855 1 96.94 139 LEU A O 1
ATOM 1041 N N . SER A 1 140 ? 6.887 -2.264 4.07 1 97.31 140 SER A N 1
ATOM 1042 C CA . SER A 1 140 ? 7.676 -1.068 4.355 1 97.31 140 SER A CA 1
ATOM 1043 C C . SER A 1 140 ? 9.109 -1.429 4.719 1 97.31 140 SER A C 1
ATOM 1045 O O . SER A 1 140 ? 9.797 -0.662 5.402 1 97.31 140 SER A O 1
ATOM 1047 N N . SER A 1 141 ? 9.586 -2.557 4.344 1 96.12 141 SER A N 1
ATOM 1048 C CA . SER A 1 141 ? 10.922 -3.023 4.691 1 96.12 141 SER A CA 1
ATOM 1049 C C . SER A 1 141 ? 11.992 -2.021 4.258 1 96.12 141 SER A C 1
ATOM 1051 O O . SER A 1 141 ? 12.992 -1.838 4.953 1 96.12 141 SER A O 1
ATOM 1053 N N . PHE A 1 142 ? 11.805 -1.42 3.102 1 91.88 142 PHE A N 1
ATOM 1054 C CA . PHE A 1 142 ? 12.734 -0.4 2.617 1 91.88 142 PHE A CA 1
ATOM 1055 C C . PHE A 1 142 ? 12.953 0.672 3.678 1 91.88 142 PHE A C 1
ATOM 1057 O O . PHE A 1 142 ? 14.094 1.088 3.918 1 91.88 142 PHE A O 1
ATOM 1064 N N . LEU A 1 143 ? 11.828 1.147 4.297 1 93.75 143 LEU A N 1
ATOM 1065 C CA . LEU A 1 143 ? 11.859 2.182 5.324 1 93.75 143 LEU A CA 1
ATOM 1066 C C . LEU A 1 143 ? 12.727 1.75 6.504 1 93.75 143 LEU A C 1
ATOM 1068 O O . LEU A 1 143 ? 13.594 2.5 6.945 1 93.75 143 LEU A O 1
ATOM 1072 N N . TRP A 1 144 ? 12.617 0.546 6.941 1 93.25 144 TRP A N 1
ATOM 1073 C CA . TRP A 1 144 ? 13.297 0.058 8.133 1 93.25 144 TRP A CA 1
ATOM 1074 C C . TRP A 1 144 ? 14.75 -0.292 7.824 1 93.25 144 TRP A C 1
ATOM 1076 O O . TRP A 1 144 ? 15.641 -0.062 8.648 1 93.25 144 TRP A O 1
ATOM 1086 N N . LYS A 1 145 ? 14.992 -0.773 6.676 1 93.06 145 LYS A N 1
ATOM 1087 C CA . LYS A 1 145 ? 16.344 -1.188 6.297 1 93.06 145 LYS A CA 1
ATOM 1088 C C . LYS A 1 145 ? 17.219 0.02 5.988 1 93.06 145 LYS A C 1
ATOM 1090 O O . LYS A 1 145 ? 18.453 -0.073 6.031 1 93.06 145 LYS A O 1
ATOM 1095 N N . THR A 1 146 ? 16.562 1.113 5.719 1 92.56 146 THR A N 1
ATOM 1096 C CA . THR A 1 146 ? 17.344 2.289 5.352 1 92.56 146 THR A CA 1
ATOM 1097 C C . THR A 1 146 ? 17.328 3.32 6.477 1 92.56 146 THR A C 1
ATOM 1099 O O . THR A 1 146 ? 17.688 4.48 6.266 1 92.56 146 THR A O 1
ATOM 1102 N N . GLN A 1 147 ? 16.922 3 7.652 1 88.62 147 GLN A N 1
ATOM 1103 C CA . GLN A 1 147 ? 16.812 3.941 8.766 1 88.62 147 GLN A CA 1
ATOM 1104 C C . GLN A 1 147 ? 18.156 4.551 9.109 1 88.62 147 GLN A C 1
ATOM 1106 O O . GLN A 1 147 ? 18.234 5.684 9.594 1 88.62 147 GLN A O 1
ATOM 1111 N N . LYS A 1 148 ? 19.219 3.836 8.867 1 86.88 148 LYS A N 1
ATOM 1112 C CA . LYS A 1 148 ? 20.547 4.332 9.219 1 86.88 148 LYS A CA 1
ATOM 1113 C C . LYS A 1 148 ? 21.156 5.141 8.07 1 86.88 148 LYS A C 1
ATOM 1115 O O . LYS A 1 148 ? 22.25 5.688 8.203 1 86.88 148 LYS A O 1
ATOM 1120 N N . SER A 1 149 ? 20.406 5.223 7.07 1 86.38 149 SER A N 1
ATOM 1121 C CA . SER A 1 149 ? 20.875 6 5.93 1 86.38 149 SER A CA 1
ATOM 1122 C C . SER A 1 149 ? 20.516 7.473 6.07 1 86.38 149 SER A C 1
ATOM 1124 O O . SER A 1 149 ? 19.75 7.848 6.965 1 86.38 149 SER A O 1
ATOM 1126 N N . SER A 1 150 ? 21.078 8.266 5.215 1 84.31 150 SER A N 1
ATOM 1127 C CA . SER A 1 150 ? 20.859 9.711 5.227 1 84.31 150 SER A CA 1
ATOM 1128 C C . SER A 1 150 ? 19.453 10.07 4.801 1 84.31 150 SER A C 1
ATOM 1130 O O . SER A 1 150 ? 19.016 11.211 4.969 1 84.31 150 SER A O 1
ATOM 1132 N N . LEU A 1 151 ? 18.672 9.133 4.438 1 88.19 151 LEU A N 1
ATOM 1133 C CA . LEU A 1 151 ? 17.328 9.367 3.939 1 88.19 151 LEU A CA 1
ATOM 1134 C C . LEU A 1 151 ? 16.391 9.766 5.078 1 88.19 151 LEU A C 1
ATOM 1136 O O . LEU A 1 151 ? 15.383 10.445 4.852 1 88.19 151 LEU A O 1
ATOM 1140 N N . TRP A 1 152 ? 16.75 9.312 6.34 1 91.06 152 TRP A N 1
ATOM 1141 C CA . TRP A 1 152 ? 15.82 9.469 7.449 1 91.06 152 TRP A CA 1
ATOM 1142 C C . TRP A 1 152 ? 16.516 10.07 8.664 1 91.06 152 TRP A C 1
ATOM 1144 O O . TRP A 1 152 ? 16.219 9.703 9.805 1 91.06 152 TRP A O 1
ATOM 1154 N N . GLU A 1 153 ? 17.375 10.969 8.5 1 90.81 153 GLU A N 1
ATOM 1155 C CA . GLU A 1 153 ? 18.203 11.477 9.586 1 90.81 153 GLU A CA 1
ATOM 1156 C C . GLU A 1 153 ? 17.484 12.578 10.359 1 90.81 153 GLU A C 1
ATOM 1158 O O . GLU A 1 153 ? 17.797 12.836 11.523 1 90.81 153 GLU A O 1
ATOM 1163 N N . ALA A 1 154 ? 16.562 13.172 9.766 1 94.06 154 ALA A N 1
ATOM 1164 C CA . ALA A 1 154 ? 15.828 14.266 10.398 1 94.06 154 ALA A CA 1
ATOM 1165 C C . ALA A 1 154 ? 14.516 13.766 11 1 94.06 154 ALA A C 1
ATOM 1167 O O . ALA A 1 154 ? 14.094 12.641 10.727 1 94.06 154 ALA A O 1
ATOM 1168 N N . PRO A 1 155 ? 13.883 14.492 11.914 1 94.69 155 PRO A N 1
ATOM 1169 C CA . PRO A 1 155 ? 12.57 14.133 12.453 1 94.69 155 PRO A CA 1
ATOM 1170 C C . PRO A 1 155 ? 11.516 13.969 11.359 1 94.69 155 PRO A C 1
ATOM 1172 O O . PRO A 1 155 ? 11.711 14.445 10.234 1 94.69 155 PRO A O 1
ATOM 1175 N N . ARG A 1 156 ? 10.391 13.312 11.664 1 95.94 156 ARG A N 1
ATOM 1176 C CA . ARG A 1 156 ? 9.297 13.062 10.734 1 95.94 156 ARG A CA 1
ATOM 1177 C C . ARG A 1 156 ? 8.891 14.344 10.008 1 95.94 156 ARG A C 1
ATOM 1179 O O . ARG A 1 156 ? 8.719 15.391 10.641 1 95.94 156 ARG A O 1
ATOM 1186 N N . GLY A 1 157 ? 8.672 14.258 8.711 1 96.5 157 GLY A N 1
ATOM 1187 C CA . GLY A 1 157 ? 8.219 15.391 7.918 1 96.5 157 GLY A CA 1
ATOM 1188 C C . GLY A 1 157 ? 9.336 16.328 7.508 1 96.5 157 GLY A C 1
ATOM 1189 O O . GLY A 1 157 ? 9.094 17.359 6.871 1 96.5 157 GLY A O 1
ATOM 1190 N N . GLN A 1 158 ? 10.586 16.047 7.844 1 96.75 158 GLN A N 1
ATOM 1191 C CA . GLN A 1 158 ? 11.719 16.906 7.523 1 96.75 158 GLN A CA 1
ATOM 1192 C C . GLN A 1 158 ? 12.758 16.156 6.691 1 96.75 158 GLN A C 1
ATOM 1194 O O . GLN A 1 158 ? 13.898 16.609 6.559 1 96.75 158 GLN A O 1
ATOM 1199 N N . ASN A 1 159 ? 12.398 15.008 6.188 1 96.06 159 ASN A N 1
ATOM 1200 C CA . ASN A 1 159 ? 13.297 14.172 5.402 1 96.06 159 ASN A CA 1
ATOM 1201 C C . ASN A 1 159 ? 12.992 14.258 3.91 1 96.06 159 ASN A C 1
ATOM 1203 O O . ASN A 1 159 ? 12.055 14.945 3.506 1 96.06 159 ASN A O 1
ATOM 1207 N N . MET A 1 160 ? 13.727 13.594 3.104 1 93.56 160 MET A N 1
ATOM 1208 C CA . MET A 1 160 ? 13.688 13.672 1.646 1 93.56 160 MET A CA 1
ATOM 1209 C C . MET A 1 160 ? 12.359 13.156 1.104 1 93.56 160 MET A C 1
ATOM 1211 O O . MET A 1 160 ? 11.773 13.766 0.202 1 93.56 160 MET A O 1
ATOM 1215 N N . LEU A 1 161 ? 11.812 12.031 1.684 1 95.19 161 LEU A N 1
ATOM 1216 C CA . LEU A 1 161 ? 10.695 11.344 1.05 1 95.19 161 LEU A CA 1
ATOM 1217 C C . LEU A 1 161 ? 9.422 11.508 1.873 1 95.19 161 LEU A C 1
ATOM 1219 O O . LEU A 1 161 ? 8.406 10.859 1.594 1 95.19 161 LEU A O 1
ATOM 1223 N N . ASP A 1 162 ? 9.461 12.266 2.92 1 95.69 162 ASP A N 1
ATOM 1224 C CA . ASP A 1 162 ? 8.281 12.352 3.775 1 95.69 162 ASP A CA 1
ATOM 1225 C C . ASP A 1 162 ? 7.734 13.773 3.824 1 95.69 162 ASP A C 1
ATOM 1227 O O . ASP A 1 162 ? 7.203 14.211 4.848 1 95.69 162 ASP A O 1
ATOM 1231 N N . GLY A 1 163 ? 7.926 14.523 2.73 1 91.75 163 GLY A N 1
ATOM 1232 C CA . GLY A 1 163 ? 7.297 15.828 2.598 1 91.75 163 GLY A CA 1
ATOM 1233 C C . GLY A 1 163 ? 8.164 16.969 3.119 1 91.75 163 GLY A C 1
ATOM 1234 O O . GLY A 1 163 ? 7.742 18.125 3.109 1 91.75 163 GLY A O 1
ATOM 1235 N N . GLY A 1 164 ? 9.352 16.672 3.535 1 93.94 164 GLY A N 1
ATOM 1236 C CA . GLY A 1 164 ? 10.234 17.688 4.098 1 93.94 164 GLY A CA 1
ATOM 1237 C C . GLY A 1 164 ? 11.125 18.344 3.061 1 93.94 164 GLY A C 1
ATOM 1238 O O . GLY A 1 164 ? 11.727 19.391 3.326 1 93.94 164 GLY A O 1
ATOM 1239 N N . ALA A 1 165 ? 11.25 17.828 1.917 1 93.62 165 ALA A N 1
ATOM 1240 C CA . ALA A 1 165 ? 12.148 18.328 0.88 1 93.62 165 ALA A CA 1
ATOM 1241 C C . ALA A 1 165 ? 11.383 19.062 -0.209 1 93.62 165 ALA A C 1
ATOM 1243 O O . ALA A 1 165 ? 10.367 18.578 -0.709 1 93.62 165 ALA A O 1
ATOM 1244 N N . PRO A 1 166 ? 11.852 20.188 -0.612 1 92 166 PRO A N 1
ATOM 1245 C CA . PRO A 1 166 ? 11.141 20.969 -1.635 1 92 166 PRO A CA 1
ATOM 1246 C C . PRO A 1 166 ? 11.07 20.234 -2.977 1 92 166 PRO A C 1
ATOM 1248 O O . PRO A 1 166 ? 10.25 20.578 -3.828 1 92 166 PRO A O 1
ATOM 1251 N N . PHE A 1 167 ? 11.93 19.266 -3.188 1 91.94 167 PHE A N 1
ATOM 1252 C CA . PHE A 1 167 ? 11.945 18.562 -4.469 1 91.94 167 PHE A CA 1
ATOM 1253 C C . PHE A 1 167 ? 11.141 17.281 -4.391 1 91.94 167 PHE A C 1
ATOM 1255 O O . PHE A 1 167 ? 11.133 16.484 -5.336 1 91.94 167 PHE A O 1
ATOM 1262 N N . TYR A 1 168 ? 10.469 17.047 -3.281 1 93.94 168 TYR A N 1
ATOM 1263 C CA . TYR A 1 168 ? 9.57 15.914 -3.115 1 93.94 168 TYR A CA 1
ATOM 1264 C C . TYR A 1 168 ? 8.359 16.297 -2.273 1 93.94 168 TYR A C 1
ATOM 1266 O O . TYR A 1 168 ? 8.25 15.883 -1.114 1 93.94 168 TYR A O 1
ATOM 1274 N N . MET A 1 169 ? 7.488 16.953 -2.793 1 94.81 169 MET A N 1
ATOM 1275 C CA . MET A 1 169 ? 6.277 17.422 -2.121 1 94.81 169 MET A CA 1
ATOM 1276 C C . MET A 1 169 ? 5.285 17.984 -3.125 1 94.81 169 MET A C 1
ATOM 1278 O O . MET A 1 169 ? 5.516 17.938 -4.336 1 94.81 169 MET A O 1
ATOM 1282 N N . THR A 1 170 ? 4.125 18.438 -2.635 1 96.06 170 THR A N 1
ATOM 1283 C CA . THR A 1 170 ? 3.092 19.031 -3.48 1 96.06 170 THR A CA 1
ATOM 1284 C C . THR A 1 170 ? 3.023 20.547 -3.283 1 96.06 170 THR A C 1
ATOM 1286 O O . THR A 1 170 ? 3.258 21.047 -2.182 1 96.06 170 THR A O 1
ATOM 1289 N N . TYR A 1 171 ? 2.734 21.219 -4.363 1 93 171 TYR A N 1
ATOM 1290 C CA . TYR A 1 171 ? 2.572 22.656 -4.355 1 93 171 TYR A CA 1
ATOM 1291 C C . TYR A 1 171 ? 1.213 23.062 -4.918 1 93 171 TYR A C 1
ATOM 1293 O O . TYR A 1 171 ? 0.712 22.438 -5.855 1 93 171 TYR A O 1
ATOM 1301 N N . ARG A 1 172 ? 0.68 24.094 -4.32 1 92.88 172 ARG A N 1
ATOM 1302 C CA . ARG A 1 172 ? -0.551 24.656 -4.859 1 92.88 172 ARG A CA 1
ATOM 1303 C C . ARG A 1 172 ? -0.257 25.578 -6.043 1 92.88 172 ARG A C 1
ATOM 1305 O O . ARG A 1 172 ? 0.671 26.391 -5.988 1 92.88 172 ARG A O 1
ATOM 1312 N N . THR A 1 173 ? -0.999 25.391 -7.086 1 89.38 173 THR A N 1
ATOM 1313 C CA . THR A 1 173 ? -0.815 26.219 -8.273 1 89.38 173 THR A CA 1
ATOM 1314 C C . THR A 1 173 ? -1.718 27.453 -8.227 1 89.38 173 THR A C 1
ATOM 1316 O O . THR A 1 173 ? -2.629 27.516 -7.398 1 89.38 173 THR A O 1
ATOM 1319 N N . ALA A 1 174 ? -1.464 28.391 -9.148 1 86.25 174 ALA A N 1
ATOM 1320 C CA . ALA A 1 174 ? -2.17 29.656 -9.172 1 86.25 174 ALA A CA 1
ATOM 1321 C C . ALA A 1 174 ? -3.66 29.453 -9.438 1 86.25 174 ALA A C 1
ATOM 1323 O O . ALA A 1 174 ? -4.492 30.234 -8.945 1 86.25 174 ALA A O 1
ATOM 1324 N N . ASP A 1 175 ? -4.027 28.453 -10.125 1 88.19 175 ASP A N 1
ATOM 1325 C CA . ASP A 1 175 ? -5.426 28.203 -10.469 1 88.19 175 ASP A CA 1
ATOM 1326 C C . ASP A 1 175 ? -6.117 27.391 -9.375 1 88.19 175 ASP A C 1
ATOM 1328 O O . ASP A 1 175 ? -7.246 26.938 -9.562 1 88.19 175 ASP A O 1
ATOM 1332 N N . GLY A 1 176 ? -5.434 27.094 -8.367 1 87.69 176 GLY A N 1
ATOM 1333 C CA . GLY A 1 176 ? -6.059 26.453 -7.219 1 87.69 176 GLY A CA 1
ATOM 1334 C C . GLY A 1 176 ? -5.895 24.953 -7.227 1 87.69 176 GLY A C 1
ATOM 1335 O O . GLY A 1 176 ? -6.359 24.266 -6.312 1 87.69 176 GLY A O 1
ATOM 1336 N N . GLU A 1 177 ? -5.238 24.453 -8.266 1 92.06 177 GLU A N 1
ATOM 1337 C CA . GLU A 1 177 ? -4.941 23.016 -8.328 1 92.06 177 GLU A CA 1
ATOM 1338 C C . GLU A 1 177 ? -3.615 22.703 -7.648 1 92.06 177 GLU A C 1
ATOM 1340 O O . GLU A 1 177 ? -3.07 23.531 -6.918 1 92.06 177 GLU A O 1
ATOM 1345 N N . PHE A 1 178 ? -3.166 21.422 -7.801 1 93.12 178 PHE A N 1
ATOM 1346 C CA . PHE A 1 178 ? -1.935 21.016 -7.129 1 93.12 178 PHE A CA 1
ATOM 1347 C C . PHE A 1 178 ? -0.976 20.359 -8.109 1 93.12 178 PHE A C 1
ATOM 1349 O O . PHE A 1 178 ? -1.408 19.734 -9.086 1 93.12 178 PHE A O 1
ATOM 1356 N N . MET A 1 179 ? 0.256 20.531 -7.824 1 92.06 179 MET A N 1
ATOM 1357 C CA . MET A 1 179 ? 1.331 19.906 -8.578 1 92.06 179 MET A CA 1
ATOM 1358 C C . MET A 1 179 ? 2.195 19.031 -7.676 1 92.06 179 MET A C 1
ATOM 1360 O O . MET A 1 179 ? 2.615 19.469 -6.602 1 92.06 179 MET A O 1
ATOM 1364 N N . ALA A 1 180 ? 2.369 17.781 -8.109 1 94.69 180 ALA A N 1
ATOM 1365 C CA . ALA A 1 180 ? 3.273 16.891 -7.398 1 94.69 180 ALA A CA 1
ATOM 1366 C C . ALA A 1 180 ? 4.684 16.953 -7.973 1 94.69 180 ALA A C 1
ATOM 1368 O O . ALA A 1 180 ? 4.895 16.688 -9.156 1 94.69 180 ALA A O 1
ATOM 1369 N N . VAL A 1 181 ? 5.617 17.281 -7.109 1 92.12 181 VAL A N 1
ATOM 1370 C CA . VAL A 1 181 ? 7.012 17.438 -7.52 1 92.12 181 VAL A CA 1
ATOM 1371 C C . VAL A 1 181 ? 7.844 16.297 -6.938 1 92.12 181 VAL A C 1
ATOM 1373 O O . VAL A 1 181 ? 7.848 16.078 -5.727 1 92.12 181 VAL A O 1
ATOM 1376 N N . GLY A 1 182 ? 8.453 15.508 -7.812 1 91.38 182 GLY A N 1
ATOM 1377 C CA . GLY A 1 182 ? 9.422 14.484 -7.441 1 91.38 182 GLY A CA 1
ATOM 1378 C C . GLY A 1 182 ? 10.766 14.656 -8.125 1 91.38 182 GLY A C 1
ATOM 1379 O O . GLY A 1 182 ? 11.297 13.711 -8.703 1 91.38 182 GLY A O 1
ATOM 1380 N N . ALA A 1 183 ? 11.258 15.891 -8.094 1 89.5 183 ALA A N 1
ATOM 1381 C CA . ALA A 1 183 ? 12.508 16.234 -8.766 1 89.5 183 ALA A CA 1
ATOM 1382 C C . ALA A 1 183 ? 13.703 15.992 -7.848 1 89.5 183 ALA A C 1
ATOM 1384 O O . ALA A 1 183 ? 14.438 16.922 -7.512 1 89.5 183 ALA A O 1
ATOM 1385 N N . ILE A 1 184 ? 13.984 14.812 -7.492 1 87.06 184 ILE A N 1
ATOM 1386 C CA . ILE A 1 184 ? 14.984 14.438 -6.496 1 87.06 184 ILE A CA 1
ATOM 1387 C C . ILE A 1 184 ? 16.375 14.609 -7.082 1 87.06 184 ILE A C 1
ATOM 1389 O O . ILE A 1 184 ? 17.281 15.102 -6.406 1 87.06 184 ILE A O 1
ATOM 1393 N N . GLU A 1 185 ? 16.531 14.25 -8.383 1 84.12 185 GLU A N 1
ATOM 1394 C CA . GLU A 1 185 ? 17.828 14.398 -9.039 1 84.12 185 GLU A CA 1
ATOM 1395 C C . GLU A 1 185 ? 18.156 15.867 -9.289 1 84.12 185 GLU A C 1
ATOM 1397 O O . GLU A 1 185 ? 17.297 16.641 -9.727 1 84.12 185 GLU A O 1
ATOM 1402 N N . PRO A 1 186 ? 19.406 16.219 -9.094 1 86.69 186 PRO A N 1
ATOM 1403 C CA . PRO A 1 186 ? 19.797 17.625 -9.203 1 86.69 186 PRO A CA 1
ATOM 1404 C C . PRO A 1 186 ? 19.406 18.25 -10.539 1 86.69 186 PRO A C 1
ATOM 1406 O O . PRO A 1 186 ? 18.938 19.391 -10.586 1 86.69 186 PRO A O 1
ATOM 1409 N N . GLN A 1 187 ? 19.594 17.531 -11.602 1 82.56 187 GLN A N 1
ATOM 1410 C CA . GLN A 1 187 ? 19.281 18.094 -12.914 1 82.56 187 GLN A CA 1
ATOM 1411 C C . GLN A 1 187 ? 17.781 18.406 -13.039 1 82.56 187 GLN A C 1
ATOM 1413 O O . GLN A 1 187 ? 17.406 19.422 -13.633 1 82.56 187 GLN A O 1
ATOM 1418 N N . PHE A 1 188 ? 16.953 17.547 -12.539 1 81.62 188 PHE A N 1
ATOM 1419 C CA . PHE A 1 188 ? 15.523 17.766 -12.609 1 81.62 188 PHE A CA 1
ATOM 1420 C C . PHE A 1 188 ? 15.109 18.891 -11.664 1 81.62 188 PHE A C 1
ATOM 1422 O O . PHE A 1 188 ? 14.188 19.656 -11.969 1 81.62 188 PHE A O 1
ATOM 1429 N N . TYR A 1 189 ? 15.82 18.969 -10.539 1 85.25 189 TYR A N 1
ATOM 1430 C CA . TYR A 1 189 ? 15.516 20.047 -9.617 1 85.25 189 TYR A CA 1
ATOM 1431 C C . TYR A 1 189 ? 15.891 21.391 -10.211 1 85.25 189 TYR A C 1
ATOM 1433 O O . TYR A 1 189 ? 15.156 22.375 -10.062 1 85.25 189 TYR A O 1
ATOM 1441 N N . GLU A 1 190 ? 16.969 21.453 -10.883 1 85.31 190 GLU A N 1
ATOM 1442 C CA . GLU A 1 190 ? 17.391 22.688 -11.555 1 85.31 190 GLU A CA 1
ATOM 1443 C C . GLU A 1 190 ? 16.359 23.125 -12.586 1 85.31 190 GLU A C 1
ATOM 1445 O O . GLU A 1 190 ? 16.047 24.312 -12.688 1 85.31 190 GLU A O 1
ATOM 1450 N N . LEU A 1 191 ? 15.852 22.141 -13.328 1 82.12 191 LEU A N 1
ATOM 1451 C CA . LEU A 1 191 ? 14.82 22.438 -14.32 1 82.12 191 LEU A CA 1
ATOM 1452 C C . LEU A 1 191 ? 13.562 22.969 -13.648 1 82.12 191 LEU A C 1
ATOM 1454 O O . LEU A 1 191 ? 12.906 23.875 -14.188 1 82.12 191 LEU A O 1
ATOM 1458 N N . LEU A 1 192 ? 13.273 22.391 -12.531 1 82.69 192 LEU A N 1
ATOM 1459 C CA . LEU A 1 192 ? 12.109 22.844 -11.773 1 82.69 192 LEU A CA 1
ATOM 1460 C C . LEU A 1 192 ? 12.266 24.297 -11.344 1 82.69 192 LEU A C 1
ATOM 1462 O O . LEU A 1 192 ? 11.336 25.094 -11.5 1 82.69 192 LEU A O 1
ATOM 1466 N N . ILE A 1 193 ? 13.406 24.609 -10.797 1 84.38 193 ILE A N 1
ATOM 1467 C CA . ILE A 1 193 ? 13.664 25.969 -10.305 1 84.38 193 ILE A CA 1
ATOM 1468 C C . ILE A 1 193 ? 13.625 26.953 -11.469 1 84.38 193 ILE A C 1
ATOM 1470 O O . ILE A 1 193 ? 13.047 28.031 -11.359 1 84.38 193 ILE A O 1
ATOM 1474 N N . LYS A 1 194 ? 14.211 26.562 -12.586 1 80.88 194 LYS A N 1
ATOM 1475 C CA . LYS A 1 194 ? 14.227 27.406 -13.773 1 80.88 194 LYS A CA 1
ATOM 1476 C C . LYS A 1 194 ? 12.82 27.625 -14.312 1 80.88 194 LYS A C 1
ATOM 1478 O O . LYS A 1 194 ? 12.469 28.734 -14.727 1 80.88 194 LYS A O 1
ATOM 1483 N N . GLY A 1 195 ? 12.133 26.438 -14.43 1 73.5 195 GLY A N 1
ATOM 1484 C CA . GLY A 1 195 ? 10.758 26.531 -14.906 1 73.5 195 GLY A CA 1
ATOM 1485 C C . GLY A 1 195 ? 9.852 27.297 -13.969 1 73.5 195 GLY A C 1
ATOM 1486 O O . GLY A 1 195 ? 8.953 28.016 -14.422 1 73.5 195 GLY A O 1
ATOM 1487 N N . ALA A 1 196 ? 9.977 26.969 -12.719 1 62.66 196 ALA A N 1
ATOM 1488 C CA . ALA A 1 196 ? 9.188 27.688 -11.727 1 62.66 196 ALA A CA 1
ATOM 1489 C C . ALA A 1 196 ? 9.438 29.188 -11.805 1 62.66 196 ALA A C 1
ATOM 1491 O O . ALA A 1 196 ? 8.516 29.984 -11.617 1 62.66 196 ALA A O 1
ATOM 1492 N N . TYR A 1 197 ? 10.633 29.297 -12.141 1 55.25 197 TYR A N 1
ATOM 1493 C CA . TYR A 1 197 ? 10.961 30.703 -12.352 1 55.25 197 TYR A CA 1
ATOM 1494 C C . TYR A 1 197 ? 10.391 31.219 -13.664 1 55.25 197 TYR A C 1
ATOM 1496 O O . TYR A 1 197 ? 10.023 32.375 -13.781 1 55.25 197 TYR A O 1
ATOM 1504 N N . SER A 1 198 ? 10.562 30.125 -14.633 1 50.47 198 SER A N 1
ATOM 1505 C CA . SER A 1 198 ? 10.023 30.562 -15.914 1 50.47 198 SER A CA 1
ATOM 1506 C C . SER A 1 198 ? 8.508 30.469 -15.938 1 50.47 198 SER A C 1
ATOM 1508 O O . SER A 1 198 ? 7.84 31.25 -16.609 1 50.47 198 SER A O 1
ATOM 1510 N N . THR A 1 199 ? 8 29.109 -15.734 1 45.44 199 THR A N 1
ATOM 1511 C CA . THR A 1 199 ? 6.555 28.922 -15.727 1 45.44 199 THR A CA 1
ATOM 1512 C C . THR A 1 199 ? 5.914 29.703 -14.586 1 45.44 199 THR A C 1
ATOM 1514 O O . THR A 1 199 ? 4.703 29.625 -14.367 1 45.44 199 THR A O 1
ATOM 1517 N N . ALA A 1 200 ? 6.191 30.375 -13.727 1 37.84 200 ALA A N 1
ATOM 1518 C CA . ALA A 1 200 ? 5.27 31.5 -13.586 1 37.84 200 ALA A CA 1
ATOM 1519 C C . ALA A 1 200 ? 4.637 31.859 -14.93 1 37.84 200 ALA A C 1
ATOM 1521 O O . ALA A 1 200 ? 3.459 32.219 -14.984 1 37.84 200 ALA A O 1
ATOM 1522 N N . SER A 1 201 ? 5.176 31.703 -16.25 1 32.75 201 SER A N 1
ATOM 1523 C CA . SER A 1 201 ? 4.508 31.734 -17.547 1 32.75 201 SER A CA 1
ATOM 1524 C C . SER A 1 201 ? 4.176 30.328 -18.031 1 32.75 201 SER A C 1
ATOM 1526 O O . SER A 1 201 ? 3.053 30.062 -18.469 1 32.75 201 SER A O 1
ATOM 1528 N N . LEU A 1 202 ? 4.969 29.266 -18.75 1 32 202 LEU A N 1
ATOM 1529 C CA . LEU A 1 202 ? 4.711 28.172 -19.688 1 32 202 LEU A CA 1
ATOM 1530 C C . LEU A 1 202 ? 4.59 26.844 -18.953 1 32 202 LEU A C 1
ATOM 1532 O O . LEU A 1 202 ? 3.943 25.906 -19.453 1 32 202 LEU A O 1
ATOM 1536 N N . LEU A 1 203 ? 5.355 26.453 -18.109 1 34.12 203 LEU A N 1
ATOM 1537 C CA . LEU A 1 203 ? 5.559 25.047 -17.75 1 34.12 203 LEU A CA 1
ATOM 1538 C C . LEU A 1 203 ? 4.305 24.469 -17.109 1 34.12 203 LEU A C 1
ATOM 1540 O O . LEU A 1 203 ? 4.219 23.25 -16.906 1 34.12 203 LEU A O 1
ATOM 1544 N N . PHE A 1 204 ? 3.508 25.188 -16.469 1 35.81 204 PHE A N 1
ATOM 1545 C CA . PHE A 1 204 ? 2.275 24.766 -15.805 1 35.81 204 PHE A CA 1
ATOM 1546 C C . PHE A 1 204 ? 1.261 24.266 -16.812 1 35.81 204 PHE A C 1
ATOM 1548 O O . PHE A 1 204 ? 0.157 23.859 -16.453 1 35.81 204 PHE A O 1
ATOM 1555 N N . SER A 1 205 ? 1.465 24.422 -18.062 1 31.58 205 SER A N 1
ATOM 1556 C CA . SER A 1 205 ? 0.426 24.062 -19.031 1 31.58 205 SER A CA 1
ATOM 1557 C C . SER A 1 205 ? 0.276 22.547 -19.125 1 31.58 205 SER A C 1
ATOM 1559 O O . SER A 1 205 ? -0.799 22.047 -19.469 1 31.58 205 SER A O 1
ATOM 1561 N N . ARG A 1 206 ? 1.448 21.766 -19.281 1 31.33 206 ARG A N 1
ATOM 1562 C CA . ARG A 1 206 ? 1.271 20.359 -19.625 1 31.33 206 ARG A CA 1
ATOM 1563 C C . ARG A 1 206 ? 1.164 19.5 -18.359 1 31.33 206 ARG A C 1
ATOM 1565 O O . ARG A 1 206 ? 1.202 18.266 -18.438 1 31.33 206 ARG A O 1
ATOM 1572 N N . THR A 1 207 ? 1.504 19.953 -17.219 1 33.56 207 THR A N 1
ATOM 1573 C CA . THR A 1 207 ? 1.441 19.172 -15.977 1 33.56 207 THR A CA 1
ATOM 1574 C C . THR A 1 207 ? -0.003 18.844 -15.625 1 33.56 207 THR A C 1
ATOM 1576 O O . THR A 1 207 ? -0.865 19.719 -15.594 1 33.56 207 THR A O 1
ATOM 1579 N N . LYS A 1 208 ? -0.294 17.625 -15.984 1 36.75 208 LYS A N 1
ATOM 1580 C CA . LYS A 1 208 ? -1.669 17.203 -15.758 1 36.75 208 LYS A CA 1
ATOM 1581 C C . LYS A 1 208 ? -2.084 17.406 -14.305 1 36.75 208 LYS A C 1
ATOM 1583 O O . LYS A 1 208 ? -1.383 16.984 -13.383 1 36.75 208 LYS A O 1
ATOM 1588 N N . LYS A 1 209 ? -2.885 18.562 -14.078 1 36.53 209 LYS A N 1
ATOM 1589 C CA . LYS A 1 209 ? -3.662 19.016 -12.93 1 36.53 209 LYS A CA 1
ATOM 1590 C C . LYS A 1 209 ? -4.375 17.859 -12.25 1 36.53 209 LYS A C 1
ATOM 1592 O O . LYS A 1 209 ? -4.867 16.938 -12.914 1 36.53 209 LYS A O 1
ATOM 1597 N N . ILE A 1 210 ? -3.672 17.359 -11.18 1 31.44 210 ILE A N 1
ATOM 1598 C CA . ILE A 1 210 ? -4.391 16.359 -10.398 1 31.44 210 ILE A CA 1
ATOM 1599 C C . ILE A 1 210 ? -5.508 17.031 -9.602 1 31.44 210 ILE A C 1
ATOM 1601 O O . ILE A 1 210 ? -5.316 18.109 -9.039 1 31.44 210 ILE A O 1
ATOM 1605 N N . MET B 1 1 ? 21.797 9.008 -9.859 1 18.62 1 MET B N 1
ATOM 1606 C CA . MET B 1 1 ? 21.312 7.777 -9.234 1 18.62 1 MET B CA 1
ATOM 1607 C C . MET B 1 1 ? 19.828 7.555 -9.547 1 18.62 1 MET B C 1
ATOM 1609 O O . MET B 1 1 ? 19 8.398 -9.227 1 18.62 1 MET B O 1
ATOM 1613 N N . ARG B 1 2 ? 19.641 7.121 -10.797 1 23.75 2 ARG B N 1
ATOM 1614 C CA . ARG B 1 2 ? 18.406 6.875 -11.547 1 23.75 2 ARG B CA 1
ATOM 1615 C C . ARG B 1 2 ? 17.453 5.977 -10.766 1 23.75 2 ARG B C 1
ATOM 1617 O O . ARG B 1 2 ? 17.766 4.809 -10.508 1 23.75 2 ARG B O 1
ATOM 1624 N N . PHE B 1 3 ? 17.031 6.539 -9.812 1 27.88 3 PHE B N 1
ATOM 1625 C CA . PHE B 1 3 ? 16.281 5.805 -8.797 1 27.88 3 PHE B CA 1
ATOM 1626 C C . PHE B 1 3 ? 15.109 5.059 -9.43 1 27.88 3 PHE B C 1
ATOM 1628 O O . PHE B 1 3 ? 14.367 4.359 -8.734 1 27.88 3 PHE B O 1
ATOM 1635 N N . GLY B 1 4 ? 14.602 5.762 -10.555 1 29.95 4 GLY B N 1
ATOM 1636 C CA . GLY B 1 4 ? 13.352 5.113 -10.922 1 29.95 4 GLY B CA 1
ATOM 1637 C C . GLY B 1 4 ? 13.547 3.709 -11.461 1 29.95 4 GLY B C 1
ATOM 1638 O O . GLY B 1 4 ? 14.062 3.529 -12.562 1 29.95 4 GLY B O 1
ATOM 1639 N N . CYS B 1 5 ? 14.125 2.844 -10.711 1 30.73 5 CYS B N 1
ATOM 1640 C CA . CYS B 1 5 ? 14.508 1.495 -11.109 1 30.73 5 CYS B CA 1
ATOM 1641 C C . CYS B 1 5 ? 13.312 0.736 -11.68 1 30.73 5 CYS B C 1
ATOM 1643 O O . CYS B 1 5 ? 12.25 0.695 -11.062 1 30.73 5 CYS B O 1
ATOM 1645 N N . GLU B 1 6 ? 13.227 1.069 -12.977 1 36.56 6 GLU B N 1
ATOM 1646 C CA . GLU B 1 6 ? 12.336 0.115 -13.633 1 36.56 6 GLU B CA 1
ATOM 1647 C C . GLU B 1 6 ? 12.875 -1.309 -13.516 1 36.56 6 GLU B C 1
ATOM 1649 O O . GLU B 1 6 ? 14.086 -1.533 -13.594 1 36.56 6 GLU B O 1
ATOM 1654 N N . TRP B 1 7 ? 12.461 -1.99 -12.57 1 37.03 7 TRP B N 1
ATOM 1655 C CA . TRP B 1 7 ? 12.844 -3.391 -12.414 1 37.03 7 TRP B CA 1
ATOM 1656 C C . TRP B 1 7 ? 12.25 -4.242 -13.523 1 37.03 7 TRP B C 1
ATOM 1658 O O . TRP B 1 7 ? 11.062 -4.125 -13.844 1 37.03 7 TRP B O 1
ATOM 1668 N N . ALA B 1 8 ? 13.055 -4.309 -14.609 1 40.88 8 ALA B N 1
ATOM 1669 C CA . ALA B 1 8 ? 12.672 -5.438 -15.453 1 40.88 8 ALA B CA 1
ATOM 1670 C C . ALA B 1 8 ? 13.109 -6.762 -14.828 1 40.88 8 ALA B C 1
ATOM 1672 O O . ALA B 1 8 ? 14.281 -6.934 -14.477 1 40.88 8 ALA B O 1
ATOM 1673 N N . MET B 1 9 ? 12.297 -7.367 -14.039 1 39.62 9 MET B N 1
ATOM 1674 C CA . MET B 1 9 ? 12.641 -8.703 -13.555 1 39.62 9 MET B CA 1
ATOM 1675 C C . MET B 1 9 ? 12.297 -9.758 -14.602 1 39.62 9 MET B C 1
ATOM 1677 O O . MET B 1 9 ? 11.164 -9.836 -15.07 1 39.62 9 MET B O 1
ATOM 1681 N N . ALA B 1 10 ? 13.203 -9.977 -15.531 1 38.84 10 ALA B N 1
ATOM 1682 C CA . ALA B 1 10 ? 13.008 -11.18 -16.328 1 38.84 10 ALA B CA 1
ATOM 1683 C C . ALA B 1 10 ? 13.281 -12.438 -15.508 1 38.84 10 ALA B C 1
ATOM 1685 O O . ALA B 1 10 ? 14.391 -12.641 -15.023 1 38.84 10 ALA B O 1
ATOM 1686 N N . LEU B 1 11 ? 12.242 -12.93 -14.773 1 38.94 11 LEU B N 1
ATOM 1687 C CA . LEU B 1 11 ? 12.438 -14.242 -14.164 1 38.94 11 LEU B CA 1
ATOM 1688 C C . LEU B 1 11 ? 12.453 -15.336 -15.219 1 38.94 11 LEU B C 1
ATOM 1690 O O . LEU B 1 11 ? 11.461 -15.539 -15.922 1 38.94 11 LEU B O 1
ATOM 1694 N N . SER B 1 12 ? 13.477 -15.508 -15.914 1 36.44 12 SER B N 1
ATOM 1695 C CA . SER B 1 12 ? 13.594 -16.719 -16.719 1 36.44 12 SER B CA 1
ATOM 1696 C C . SER B 1 12 ? 13.664 -17.969 -15.844 1 36.44 12 SER B C 1
ATOM 1698 O O . SER B 1 12 ? 14.672 -18.203 -15.172 1 36.44 12 SER B O 1
ATOM 1700 N N . MET B 1 13 ? 12.586 -18.328 -15.141 1 34.75 13 MET B N 1
ATOM 1701 C CA . MET B 1 13 ? 12.727 -19.609 -14.461 1 34.75 13 MET B CA 1
ATOM 1702 C C . MET B 1 13 ? 13.055 -20.719 -15.461 1 34.75 13 MET B C 1
ATOM 1704 O O . MET B 1 13 ? 13.336 -21.844 -15.07 1 34.75 13 MET B O 1
ATOM 1708 N N . GLY B 1 14 ? 12.312 -21.031 -16.484 1 31.17 14 GLY B N 1
ATOM 1709 C CA . GLY B 1 14 ? 12.516 -22.312 -17.156 1 31.17 14 GLY B CA 1
ATOM 1710 C C . GLY B 1 14 ? 13.914 -22.469 -17.719 1 31.17 14 GLY B C 1
ATOM 1711 O O . GLY B 1 14 ? 14.234 -23.516 -18.297 1 31.17 14 GLY B O 1
ATOM 1712 N N . THR B 1 15 ? 14.461 -21.609 -18.531 1 31.53 15 THR B N 1
ATOM 1713 C CA . THR B 1 15 ? 15.508 -22.188 -19.359 1 31.53 15 THR B CA 1
ATOM 1714 C C . THR B 1 15 ? 16.625 -22.781 -18.516 1 31.53 15 THR B C 1
ATOM 1716 O O . THR B 1 15 ? 16.734 -22.469 -17.328 1 31.53 15 THR B O 1
ATOM 1719 N N . THR B 1 16 ? 17.656 -23.672 -19.188 1 32.22 16 THR B N 1
ATOM 1720 C CA . THR B 1 16 ? 18.891 -24.344 -18.828 1 32.22 16 THR B CA 1
ATOM 1721 C C . THR B 1 16 ? 19.719 -23.484 -17.875 1 32.22 16 THR B C 1
ATOM 1723 O O . THR B 1 16 ? 19.375 -22.312 -17.625 1 32.22 16 THR B O 1
ATOM 1726 N N . ASN B 1 17 ? 21.234 -23.531 -18.047 1 32.5 17 ASN B N 1
ATOM 1727 C CA . ASN B 1 17 ? 22.406 -23.172 -17.266 1 32.5 17 ASN B CA 1
ATOM 1728 C C . ASN B 1 17 ? 22.344 -21.719 -16.828 1 32.5 17 ASN B C 1
ATOM 1730 O O . ASN B 1 17 ? 23.172 -21.266 -16.031 1 32.5 17 ASN B O 1
ATOM 1734 N N . ALA B 1 18 ? 22.234 -20.812 -17.844 1 30.92 18 ALA B N 1
ATOM 1735 C CA . ALA B 1 18 ? 22.625 -19.438 -17.5 1 30.92 18 ALA B CA 1
ATOM 1736 C C . ALA B 1 18 ? 21.547 -18.75 -16.672 1 30.92 18 ALA B C 1
ATOM 1738 O O . ALA B 1 18 ? 20.406 -18.609 -17.109 1 30.92 18 ALA B O 1
ATOM 1739 N N . SER B 1 19 ? 21.484 -19 -15.391 1 33.97 19 SER B N 1
ATOM 1740 C CA . SER B 1 19 ? 20.734 -18.203 -14.422 1 33.97 19 SER B CA 1
ATOM 1741 C C . SER B 1 19 ? 20.703 -16.734 -14.82 1 33.97 19 SER B C 1
ATOM 1743 O O . SER B 1 19 ? 21.734 -16.047 -14.789 1 33.97 19 SER B O 1
ATOM 1745 N N . PRO B 1 20 ? 20.078 -16.344 -15.875 1 32.94 20 PRO B N 1
ATOM 1746 C CA . PRO B 1 20 ? 20.266 -14.906 -16.078 1 32.94 20 PRO B CA 1
ATOM 1747 C C . PRO B 1 20 ? 20.047 -14.094 -14.805 1 32.94 20 PRO B C 1
ATOM 1749 O O . PRO B 1 20 ? 19.219 -14.453 -13.977 1 32.94 20 PRO B O 1
ATOM 1752 N N . PRO B 1 21 ? 21.031 -13.406 -14.328 1 33.03 21 PRO B N 1
ATOM 1753 C CA . PRO B 1 21 ? 20.938 -12.508 -13.172 1 33.03 21 PRO B CA 1
ATOM 1754 C C . PRO B 1 21 ? 19.703 -11.633 -13.203 1 33.03 21 PRO B C 1
ATOM 1756 O O . PRO B 1 21 ? 19.219 -11.273 -14.281 1 33.03 21 PRO B O 1
ATOM 1759 N N . LEU B 1 22 ? 18.75 -11.906 -12.344 1 36.56 22 LEU B N 1
ATOM 1760 C CA . LEU B 1 22 ? 17.797 -10.82 -12.078 1 36.56 22 LEU B CA 1
ATOM 1761 C C . LEU B 1 22 ? 18.438 -9.469 -12.359 1 36.56 22 LEU B C 1
ATOM 1763 O O . LEU B 1 22 ? 19.453 -9.117 -11.758 1 36.56 22 LEU B O 1
ATOM 1767 N N . GLN B 1 23 ? 18.672 -9.219 -13.602 1 31.36 23 GLN B N 1
ATOM 1768 C CA . GLN B 1 23 ? 19.219 -7.887 -13.828 1 31.36 23 GLN B CA 1
ATOM 1769 C C . GLN B 1 23 ? 18.359 -6.82 -13.148 1 31.36 23 GLN B C 1
ATOM 1771 O O . GLN B 1 23 ? 17.172 -6.707 -13.422 1 31.36 23 GLN B O 1
ATOM 1776 N N . ASP B 1 24 ? 18.562 -6.723 -11.953 1 34.16 24 ASP B N 1
ATOM 1777 C CA . ASP B 1 24 ? 18.047 -5.543 -11.25 1 34.16 24 ASP B CA 1
ATOM 1778 C C . ASP B 1 24 ? 18.281 -4.277 -12.07 1 34.16 24 ASP B C 1
ATOM 1780 O O . ASP B 1 24 ? 19.359 -3.688 -12.031 1 34.16 24 ASP B O 1
ATOM 1784 N N . SER B 1 25 ? 18.062 -4.293 -13.336 1 32.28 25 SER B N 1
ATOM 1785 C CA . SER B 1 25 ? 18.359 -3.049 -14.039 1 32.28 25 SER B CA 1
ATOM 1786 C C . SER B 1 25 ? 17.406 -1.939 -13.625 1 32.28 25 SER B C 1
ATOM 1788 O O . SER B 1 25 ? 16.25 -1.92 -14.062 1 32.28 25 SER B O 1
ATOM 1790 N N . CYS B 1 26 ? 17.453 -1.528 -12.398 1 35.38 26 CYS B N 1
ATOM 1791 C CA . CYS B 1 26 ? 16.734 -0.336 -11.945 1 35.38 26 CYS B CA 1
ATOM 1792 C C . CYS B 1 26 ? 16.609 0.679 -13.078 1 35.38 26 CYS B C 1
ATOM 1794 O O . CYS B 1 26 ? 15.641 1.443 -13.117 1 35.38 26 CYS B O 1
ATOM 1796 N N . SER B 1 27 ? 17.781 0.978 -13.781 1 34.56 27 SER B N 1
ATOM 1797 C CA . SER B 1 27 ? 17.906 2.086 -14.727 1 34.56 27 SER B CA 1
ATOM 1798 C C . SER B 1 27 ? 17.641 1.631 -16.156 1 34.56 27 SER B C 1
ATOM 1800 O O . SER B 1 27 ? 17.859 2.389 -17.109 1 34.56 27 SER B O 1
ATOM 1802 N N . LEU B 1 28 ? 17.516 0.452 -16.344 1 37.81 28 LEU B N 1
ATOM 1803 C CA . LEU B 1 28 ? 17.438 0.244 -17.781 1 37.81 28 LEU B CA 1
ATOM 1804 C C . LEU B 1 28 ? 16.016 0.437 -18.281 1 37.81 28 LEU B C 1
ATOM 1806 O O . LEU B 1 28 ? 15.102 -0.272 -17.859 1 37.81 28 LEU B O 1
ATOM 1810 N N . LYS B 1 29 ? 15.883 1.57 -18.766 1 45.78 29 LYS B N 1
ATOM 1811 C CA . LYS B 1 29 ? 14.648 1.912 -19.469 1 45.78 29 LYS B CA 1
ATOM 1812 C C . LYS B 1 29 ? 14.289 0.839 -20.5 1 45.78 29 LYS B C 1
ATOM 1814 O O . LYS B 1 29 ? 15.172 0.244 -21.125 1 45.78 29 LYS B O 1
ATOM 1819 N N . LEU B 1 30 ? 13.102 0.305 -20.344 1 52.53 30 LEU B N 1
ATOM 1820 C CA . LEU B 1 30 ? 12.5 -0.651 -21.266 1 52.53 30 LEU B CA 1
ATOM 1821 C C . LEU B 1 30 ? 13.109 -0.534 -22.656 1 52.53 30 LEU B C 1
ATOM 1823 O O . LEU B 1 30 ? 13.43 -1.545 -23.281 1 52.53 30 LEU B O 1
ATOM 1827 N N . SER B 1 31 ? 13.297 0.707 -22.969 1 51.62 31 SER B N 1
ATOM 1828 C CA . SER B 1 31 ? 13.75 0.956 -24.328 1 51.62 31 SER B CA 1
ATOM 1829 C C . SER B 1 31 ? 15.141 0.385 -24.562 1 51.62 31 SER B C 1
ATOM 1831 O O . SER B 1 31 ? 15.445 -0.11 -25.656 1 51.62 31 SER B O 1
ATOM 1833 N N . VAL B 1 32 ? 15.758 0.352 -23.438 1 49.59 32 VAL B N 1
ATOM 1834 C CA . VAL B 1 32 ? 17.125 -0.106 -23.594 1 49.59 32 VAL B CA 1
ATOM 1835 C C . VAL B 1 32 ? 17.156 -1.622 -23.766 1 49.59 32 VAL B C 1
ATOM 1837 O O . VAL B 1 32 ? 17.906 -2.146 -24.594 1 49.59 32 VAL B O 1
ATOM 1840 N N . MET B 1 33 ? 16.25 -2.166 -23.047 1 55.91 33 MET B N 1
ATOM 1841 C CA . MET B 1 33 ? 16.234 -3.621 -23.172 1 55.91 33 MET B CA 1
ATOM 1842 C C . MET B 1 33 ? 15.836 -4.043 -24.594 1 55.91 33 MET B C 1
ATOM 1844 O O . MET B 1 33 ? 16.375 -5.016 -25.125 1 55.91 33 MET B O 1
ATOM 1848 N N . GLU B 1 34 ? 14.969 -3.316 -25.109 1 54.78 34 GLU B N 1
ATOM 1849 C CA . GLU B 1 34 ? 14.539 -3.631 -26.469 1 54.78 34 GLU B CA 1
ATOM 1850 C C . GLU B 1 34 ? 15.672 -3.391 -27.469 1 54.78 34 GLU B C 1
ATOM 1852 O O . GLU B 1 34 ? 15.859 -4.176 -28.406 1 54.78 34 GLU B O 1
ATOM 1857 N N . LYS B 1 35 ? 16.328 -2.336 -27.141 1 55.19 35 LYS B N 1
ATOM 1858 C CA . LYS B 1 35 ? 17.438 -2.039 -28.031 1 55.19 35 LYS B CA 1
ATOM 1859 C C . LYS B 1 35 ? 18.516 -3.131 -27.953 1 55.19 35 LYS B C 1
ATOM 1861 O O . LYS B 1 35 ? 19.188 -3.416 -28.938 1 55.19 35 LYS B O 1
ATOM 1866 N N . LEU B 1 36 ? 18.484 -3.732 -26.812 1 54.72 36 LEU B N 1
ATOM 1867 C CA . LEU B 1 36 ? 19.484 -4.766 -26.609 1 54.72 36 LEU B CA 1
ATOM 1868 C C . LEU B 1 36 ? 18.953 -6.133 -27.016 1 54.72 36 LEU B C 1
ATOM 1870 O O . LEU B 1 36 ? 19.578 -7.16 -26.75 1 54.72 36 LEU B O 1
ATOM 1874 N N . GLN B 1 37 ? 17.844 -6.094 -27.891 1 54.16 37 GLN B N 1
ATOM 1875 C CA . GLN B 1 37 ? 17.234 -7.328 -28.375 1 54.16 37 GLN B CA 1
ATOM 1876 C C . GLN B 1 37 ? 16.797 -8.211 -27.203 1 54.16 37 GLN B C 1
ATOM 1878 O O . GLN B 1 37 ? 16.828 -9.438 -27.312 1 54.16 37 GLN B O 1
ATOM 1883 N N . LEU B 1 38 ? 16.672 -7.574 -26.109 1 60.31 38 LEU B N 1
ATOM 1884 C CA . LEU B 1 38 ? 16.234 -8.289 -24.922 1 60.31 38 LEU B CA 1
ATOM 1885 C C . LEU B 1 38 ? 14.766 -8.016 -24.641 1 60.31 38 LEU B C 1
ATOM 1887 O O . LEU B 1 38 ? 14.32 -8.133 -23.484 1 60.31 38 LEU B O 1
ATOM 1891 N N . GLY B 1 39 ? 14.133 -7.77 -25.812 1 68.56 39 GLY B N 1
ATOM 1892 C CA . GLY B 1 39 ? 12.695 -7.566 -25.719 1 68.56 39 GLY B CA 1
ATOM 1893 C C . GLY B 1 39 ? 11.914 -8.859 -25.562 1 68.56 39 GLY B C 1
ATOM 1894 O O . GLY B 1 39 ? 12.43 -9.938 -25.875 1 68.56 39 GLY B O 1
ATOM 1895 N N . PRO B 1 40 ? 10.711 -8.75 -25.047 1 76.38 40 PRO B N 1
ATOM 1896 C CA . PRO B 1 40 ? 9.93 -9.961 -24.766 1 76.38 40 PRO B CA 1
ATOM 1897 C C . PRO B 1 40 ? 9.633 -10.773 -26.016 1 76.38 40 PRO B C 1
ATOM 1899 O O . PRO B 1 40 ? 9.609 -12.008 -25.969 1 76.38 40 PRO B O 1
ATOM 1902 N N . GLU B 1 41 ? 9.492 -10.156 -27.078 1 79.75 41 GLU B N 1
ATOM 1903 C CA . GLU B 1 41 ? 9.156 -10.883 -28.297 1 79.75 41 GLU B CA 1
ATOM 1904 C C . GLU B 1 41 ? 10.289 -11.805 -28.734 1 79.75 41 GLU B C 1
ATOM 1906 O O . GLU B 1 41 ? 10.062 -12.961 -29.078 1 79.75 41 GLU B O 1
ATOM 1911 N N . ILE B 1 42 ? 11.383 -11.289 -28.703 1 71.88 42 ILE B N 1
ATOM 1912 C CA . ILE B 1 42 ? 12.547 -12.062 -29.125 1 71.88 42 ILE B CA 1
ATOM 1913 C C . ILE B 1 42 ? 12.797 -13.195 -28.125 1 71.88 42 ILE B C 1
ATOM 1915 O O . ILE B 1 42 ? 12.977 -14.352 -28.531 1 71.88 42 ILE B O 1
ATOM 1919 N N . LEU B 1 43 ? 12.75 -12.852 -26.859 1 75.31 43 LEU B N 1
ATOM 1920 C CA . LEU B 1 43 ? 13.078 -13.828 -25.812 1 75.31 43 LEU B CA 1
ATOM 1921 C C . LEU B 1 43 ? 12.023 -14.922 -25.75 1 75.31 43 LEU B C 1
ATOM 1923 O O . LEU B 1 43 ? 12.344 -16.094 -25.516 1 75.31 43 LEU B O 1
ATOM 1927 N N . GLN B 1 44 ? 10.82 -14.578 -26.078 1 81.44 44 GLN B N 1
ATOM 1928 C CA . GLN B 1 44 ? 9.742 -15.555 -26.016 1 81.44 44 GLN B CA 1
ATOM 1929 C C . GLN B 1 44 ? 9.766 -16.484 -27.219 1 81.44 44 GLN B C 1
ATOM 1931 O O . GLN B 1 44 ? 9.305 -17.625 -27.141 1 81.44 44 GLN B O 1
ATOM 1936 N N . ARG B 1 45 ? 10.227 -16 -28.328 1 82.94 45 ARG B N 1
ATOM 1937 C CA . ARG B 1 45 ? 10.406 -16.875 -29.484 1 82.94 45 ARG B CA 1
ATOM 1938 C C . ARG B 1 45 ? 11.406 -17.984 -29.188 1 82.94 45 ARG B C 1
ATOM 1940 O O . ARG B 1 45 ? 11.219 -19.125 -29.594 1 82.94 45 ARG B O 1
ATOM 1947 N N . GLU B 1 46 ? 12.352 -17.594 -28.438 1 79.44 46 GLU B N 1
ATOM 1948 C CA . GLU B 1 46 ? 13.391 -18.547 -28.078 1 79.44 46 GLU B CA 1
ATOM 1949 C C . GLU B 1 46 ? 12.914 -19.484 -26.984 1 79.44 46 GLU B C 1
ATOM 1951 O O . GLU B 1 46 ? 13.258 -20.672 -26.969 1 79.44 46 GLU B O 1
ATOM 1956 N N . ASN B 1 47 ? 12.18 -18.984 -26.078 1 82.75 47 ASN B N 1
ATOM 1957 C CA . ASN B 1 47 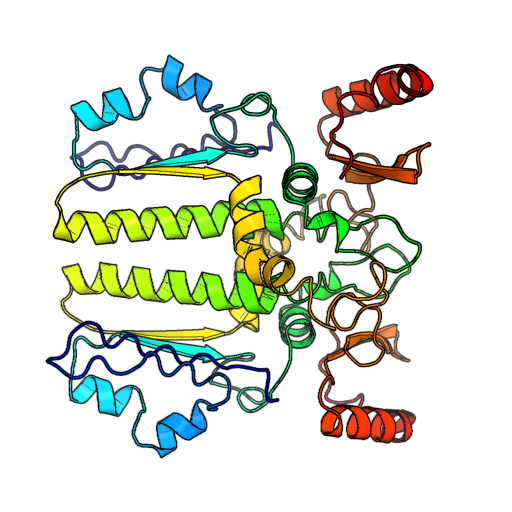? 11.633 -19.75 -24.969 1 82.75 47 ASN B CA 1
ATOM 1958 C C . ASN B 1 47 ? 10.164 -19.422 -24.734 1 82.75 47 ASN B C 1
ATOM 1960 O O . ASN B 1 47 ? 9.844 -18.531 -23.953 1 82.75 47 ASN B O 1
ATOM 1964 N N . PRO B 1 48 ? 9.359 -20.219 -25.328 1 87.88 48 PRO B N 1
ATOM 1965 C CA . PRO B 1 48 ? 7.93 -19.938 -25.25 1 87.88 48 PRO B CA 1
ATOM 1966 C C . PRO B 1 48 ? 7.395 -20.047 -23.812 1 87.88 48 PRO B C 1
ATOM 1968 O O . PRO B 1 48 ? 6.277 -19.594 -23.531 1 87.88 48 PRO B O 1
ATOM 1971 N N . ARG B 1 49 ? 8.117 -20.547 -22.922 1 88.19 49 ARG B N 1
ATOM 1972 C CA . ARG B 1 49 ? 7.68 -20.703 -21.531 1 88.19 49 ARG B CA 1
ATOM 1973 C C . ARG B 1 49 ? 8.172 -19.547 -20.672 1 88.19 49 ARG B C 1
ATOM 1975 O O . ARG B 1 49 ? 7.867 -19.484 -19.469 1 88.19 49 ARG B O 1
ATOM 1982 N N . LEU B 1 50 ? 8.773 -18.531 -21.234 1 85.75 50 LEU B N 1
ATOM 1983 C CA . LEU B 1 50 ? 9.406 -17.438 -20.516 1 85.75 50 LEU B CA 1
ATOM 1984 C C . LEU B 1 50 ? 8.359 -16.5 -19.922 1 85.75 50 LEU B C 1
ATOM 1986 O O . LEU B 1 50 ? 7.398 -16.125 -20.609 1 85.75 50 LEU B O 1
ATOM 1990 N N . ILE B 1 51 ? 8.539 -16.234 -18.641 1 87.75 51 ILE B N 1
ATOM 1991 C CA . ILE B 1 51 ? 7.801 -15.141 -18.016 1 87.75 51 ILE B CA 1
ATOM 1992 C C . ILE B 1 51 ? 8.648 -13.867 -18.016 1 87.75 51 ILE B C 1
ATOM 1994 O O . ILE B 1 51 ? 9.742 -13.852 -17.438 1 87.75 51 ILE B O 1
ATOM 1998 N N . TYR B 1 52 ? 8.195 -12.859 -18.719 1 85.44 52 TYR B N 1
ATOM 1999 C CA . TYR B 1 52 ? 8.891 -11.578 -18.828 1 85.44 52 TYR B CA 1
ATOM 2000 C C . TYR B 1 52 ? 8.094 -10.469 -18.156 1 85.44 52 TYR B C 1
ATOM 2002 O O . TYR B 1 52 ? 6.965 -10.172 -18.547 1 85.44 52 TYR B O 1
ATOM 2010 N N . ALA B 1 53 ? 8.695 -9.859 -17.062 1 87.81 53 ALA B N 1
ATOM 2011 C CA . ALA B 1 53 ? 7.977 -8.812 -16.344 1 87.81 53 ALA B CA 1
ATOM 2012 C C . ALA B 1 53 ? 8.617 -7.449 -16.562 1 87.81 53 ALA B C 1
ATOM 2014 O O . ALA B 1 53 ? 9.836 -7.301 -16.422 1 87.81 53 ALA B O 1
ATOM 2015 N N . ARG B 1 54 ? 7.758 -6.547 -16.953 1 85.12 54 ARG B N 1
ATOM 2016 C CA . ARG B 1 54 ? 8.141 -5.141 -17.047 1 85.12 54 ARG B CA 1
ATOM 2017 C C . ARG B 1 54 ? 7.43 -4.297 -16 1 85.12 54 ARG B C 1
ATOM 2019 O O . ARG B 1 54 ? 6.199 -4.312 -15.914 1 85.12 54 ARG B O 1
ATOM 2026 N N . LEU B 1 55 ? 8.227 -3.666 -15.164 1 87.31 55 LEU B N 1
ATOM 2027 C CA . LEU B 1 55 ? 7.672 -2.721 -14.195 1 87.31 55 LEU B CA 1
ATOM 2028 C C . LEU B 1 55 ? 8.133 -1.299 -14.508 1 87.31 55 LEU B C 1
ATOM 2030 O O . LEU B 1 55 ? 9.328 -1 -14.43 1 87.31 55 LEU B O 1
ATOM 2034 N N . SER B 1 56 ? 7.16 -0.453 -14.883 1 86.88 56 SER B N 1
ATOM 2035 C CA . SER B 1 56 ? 7.461 0.93 -15.234 1 86.88 56 SER B CA 1
ATOM 2036 C C . SER B 1 56 ? 6.672 1.905 -14.367 1 86.88 56 SER B C 1
ATOM 2038 O O . SER B 1 56 ? 5.855 1.49 -13.547 1 86.88 56 SER B O 1
ATOM 2040 N N . GLY B 1 57 ? 6.949 3.172 -14.539 1 88.44 57 GLY B N 1
ATOM 2041 C CA . GLY B 1 57 ? 6.215 4.188 -13.805 1 88.44 57 GLY B CA 1
ATOM 2042 C C . GLY B 1 57 ? 4.855 4.492 -14.406 1 88.44 57 GLY B C 1
ATOM 2043 O O . GLY B 1 57 ? 3.824 4.227 -13.781 1 88.44 57 GLY B O 1
ATOM 2044 N N . PHE B 1 58 ? 4.895 4.836 -15.656 1 87.12 58 PHE B N 1
ATOM 2045 C CA . PHE B 1 58 ? 3.721 5.41 -16.297 1 87.12 58 PHE B CA 1
ATOM 2046 C C . PHE B 1 58 ? 3.129 4.438 -17.312 1 87.12 58 PHE B C 1
ATOM 2048 O O . PHE B 1 58 ? 2.096 4.723 -17.922 1 87.12 58 PHE B O 1
ATOM 2055 N N . GLY B 1 59 ? 3.742 3.305 -17.484 1 83 59 GLY B N 1
ATOM 2056 C CA . GLY B 1 59 ? 3.295 2.359 -18.484 1 83 59 GLY B CA 1
ATOM 2057 C C . GLY B 1 59 ? 4.176 2.346 -19.719 1 83 59 GLY B C 1
ATOM 2058 O O . GLY B 1 59 ? 5.094 3.156 -19.844 1 83 59 GLY B O 1
ATOM 2059 N N . GLN B 1 60 ? 3.855 1.472 -20.625 1 77.94 60 GLN B N 1
ATOM 2060 C CA . GLN B 1 60 ? 4.699 1.258 -21.797 1 77.94 60 GLN B CA 1
ATOM 2061 C C . GLN B 1 60 ? 4.172 2.027 -23 1 77.94 60 GLN B C 1
ATOM 2063 O O . GLN B 1 60 ? 4.832 2.1 -24.031 1 77.94 60 GLN B O 1
ATOM 2068 N N . SER B 1 61 ? 3.004 2.516 -22.734 1 79.12 61 SER B N 1
ATOM 2069 C CA . SER B 1 61 ? 2.412 3.246 -23.859 1 79.12 61 SER B CA 1
ATOM 2070 C C . SER B 1 61 ? 1.952 4.637 -23.422 1 79.12 61 SER B C 1
ATOM 2072 O O . SER B 1 61 ? 1.869 4.922 -22.234 1 79.12 61 SER B O 1
ATOM 2074 N N . GLY B 1 62 ? 1.867 5.492 -24.375 1 74.69 62 GLY B N 1
ATOM 2075 C CA . GLY B 1 62 ? 1.41 6.84 -24.078 1 74.69 62 GLY B CA 1
ATOM 2076 C C . GLY B 1 62 ? 2.541 7.848 -24 1 74.69 62 GLY B C 1
ATOM 2077 O O . GLY B 1 62 ? 3.715 7.484 -24.094 1 74.69 62 GLY B O 1
ATOM 2078 N N . SER B 1 63 ? 2.17 9.031 -23.828 1 76.19 63 SER B N 1
ATOM 2079 C CA . SER B 1 63 ? 3.104 10.156 -23.906 1 76.19 63 SER B CA 1
ATOM 2080 C C . SER B 1 63 ? 4.066 10.156 -22.734 1 76.19 63 SER B C 1
ATOM 2082 O O . SER B 1 63 ? 5.164 10.719 -22.828 1 76.19 63 SER B O 1
ATOM 2084 N N . PHE B 1 64 ? 3.668 9.406 -21.703 1 72.88 64 PHE B N 1
ATOM 2085 C CA . PHE B 1 64 ? 4.496 9.484 -20.5 1 72.88 64 PHE B CA 1
ATOM 2086 C C . PHE B 1 64 ? 5.395 8.258 -20.375 1 72.88 64 PHE B C 1
ATOM 2088 O O . PHE B 1 64 ? 6.207 8.164 -19.453 1 72.88 64 PHE B O 1
ATOM 2095 N N . SER B 1 65 ? 5.328 7.395 -21.281 1 74.75 65 SER B N 1
ATOM 2096 C CA . SER B 1 65 ? 5.984 6.098 -21.156 1 74.75 65 SER B CA 1
ATOM 2097 C C . SER B 1 65 ? 7.5 6.25 -21.094 1 74.75 65 SER B C 1
ATOM 2099 O O . SER B 1 65 ? 8.195 5.387 -20.547 1 74.75 65 SER B O 1
ATOM 2101 N N . TRP B 1 66 ? 7.934 7.367 -21.5 1 69.88 66 TRP B N 1
ATOM 2102 C CA . TRP B 1 66 ? 9.375 7.566 -21.547 1 69.88 66 TRP B CA 1
ATOM 2103 C C . TRP B 1 66 ? 9.844 8.414 -20.375 1 69.88 66 TRP B C 1
ATOM 2105 O O . TRP B 1 66 ? 11.047 8.586 -20.172 1 69.88 66 TRP B O 1
ATOM 2115 N N . LEU B 1 67 ? 8.906 8.875 -19.625 1 71.06 67 LEU B N 1
ATOM 2116 C CA . LEU B 1 67 ? 9.242 9.773 -18.531 1 71.06 67 LEU B CA 1
ATOM 2117 C C . LEU B 1 67 ? 9.609 8.992 -17.266 1 71.06 67 LEU B C 1
ATOM 2119 O O . LEU B 1 67 ? 9.055 7.918 -17.016 1 71.06 67 LEU B O 1
ATOM 2123 N N . ALA B 1 68 ? 10.641 9.531 -16.688 1 72.38 68 ALA B N 1
ATOM 2124 C CA . ALA B 1 68 ? 10.969 9.031 -15.359 1 72.38 68 ALA B CA 1
ATOM 2125 C C . ALA B 1 68 ? 10.258 9.844 -14.281 1 72.38 68 ALA B C 1
ATOM 2127 O O . ALA B 1 68 ? 9.883 11 -14.508 1 72.38 68 ALA B O 1
ATOM 2128 N N . GLY B 1 69 ? 9.969 9.203 -13.227 1 84.75 69 GLY B N 1
ATOM 2129 C CA . GLY B 1 69 ? 9.352 9.859 -12.078 1 84.75 69 GLY B CA 1
ATOM 2130 C C . GLY B 1 69 ? 9.617 9.141 -10.773 1 84.75 69 GLY B C 1
ATOM 2131 O O . GLY B 1 69 ? 10.523 8.312 -10.688 1 84.75 69 GLY B O 1
ATOM 2132 N N . HIS B 1 70 ? 9.055 9.641 -9.828 1 90.31 70 HIS B N 1
ATOM 2133 C CA . HIS B 1 70 ? 9.125 9.023 -8.508 1 90.31 70 HIS B CA 1
ATOM 2134 C C . HIS B 1 70 ? 7.734 8.688 -7.973 1 90.31 70 HIS B C 1
ATOM 2136 O O . HIS B 1 70 ? 6.73 9.047 -8.586 1 90.31 70 HIS B O 1
ATOM 2142 N N . ASP B 1 71 ? 7.734 8.008 -6.93 1 94.5 71 ASP B N 1
ATOM 2143 C CA . ASP B 1 71 ? 6.488 7.539 -6.328 1 94.5 71 ASP B CA 1
ATOM 2144 C C . ASP B 1 71 ? 5.43 8.641 -6.328 1 94.5 71 ASP B C 1
ATOM 2146 O O . ASP B 1 71 ? 4.316 8.43 -6.812 1 94.5 71 ASP B O 1
ATOM 2150 N N . ILE B 1 72 ? 5.809 9.789 -5.871 1 95.81 72 ILE B N 1
ATOM 2151 C CA . ILE B 1 72 ? 4.863 10.883 -5.688 1 95.81 72 ILE B CA 1
ATOM 2152 C C . ILE B 1 72 ? 4.227 11.242 -7.023 1 95.81 72 ILE B C 1
ATOM 2154 O O . ILE B 1 72 ? 3.055 11.625 -7.078 1 95.81 72 ILE B O 1
ATOM 2158 N N . ASN B 1 73 ? 4.969 11.125 -8.125 1 93.56 73 ASN B N 1
ATOM 2159 C CA . ASN B 1 73 ? 4.438 11.43 -9.453 1 93.56 73 ASN B CA 1
ATOM 2160 C C . ASN B 1 73 ? 3.432 10.375 -9.906 1 93.56 73 ASN B C 1
ATOM 2162 O O . ASN B 1 73 ? 2.375 10.711 -10.438 1 93.56 73 ASN B O 1
ATOM 2166 N N . TYR B 1 74 ? 3.811 9.141 -9.719 1 94.62 74 TYR B N 1
ATOM 2167 C CA . TYR B 1 74 ? 2.916 8.055 -10.102 1 94.62 74 TYR B CA 1
ATOM 2168 C C . TYR B 1 74 ? 1.637 8.078 -9.273 1 94.62 74 TYR B C 1
ATOM 2170 O O . TYR B 1 74 ? 0.542 7.883 -9.805 1 94.62 74 TYR B O 1
ATOM 2178 N N . LEU B 1 75 ? 1.831 8.289 -7.984 1 97.56 75 LEU B N 1
ATOM 2179 C CA . LEU B 1 75 ? 0.704 8.406 -7.066 1 97.56 75 LEU B CA 1
ATOM 2180 C C . LEU B 1 75 ? -0.23 9.531 -7.496 1 97.56 75 LEU B C 1
ATOM 2182 O O . LEU B 1 75 ? -1.453 9.375 -7.461 1 97.56 75 LEU B O 1
ATOM 2186 N N . ALA B 1 76 ? 0.289 10.648 -7.867 1 96.81 76 ALA B N 1
ATOM 2187 C CA . ALA B 1 76 ? -0.492 11.797 -8.312 1 96.81 76 ALA B CA 1
ATOM 2188 C C . ALA B 1 76 ? -1.3 11.461 -9.562 1 96.81 76 ALA B C 1
ATOM 2190 O O . ALA B 1 76 ? -2.504 11.727 -9.625 1 96.81 76 ALA B O 1
ATOM 2191 N N . LEU B 1 77 ? -0.646 10.875 -10.523 1 94.44 77 LEU B N 1
ATOM 2192 C CA . LEU B 1 77 ? -1.303 10.586 -11.789 1 94.44 77 LEU B CA 1
ATOM 2193 C C . LEU B 1 77 ? -2.375 9.516 -11.609 1 94.44 77 LEU B C 1
ATOM 2195 O O . LEU B 1 77 ? -3.334 9.461 -12.383 1 94.44 77 LEU B O 1
ATOM 2199 N N . SER B 1 78 ? -2.232 8.664 -10.609 1 96.5 78 SER B N 1
ATOM 2200 C CA . SER B 1 78 ? -3.27 7.684 -10.305 1 96.5 78 SER B CA 1
ATOM 2201 C C . SER B 1 78 ? -4.527 8.359 -9.766 1 96.5 78 SER B C 1
ATOM 2203 O O . SER B 1 78 ? -5.594 7.742 -9.711 1 96.5 78 SER B O 1
ATOM 2205 N N . GLY B 1 79 ? -4.445 9.555 -9.344 1 96.5 79 GLY B N 1
ATOM 2206 C CA . GLY B 1 79 ? -5.539 10.289 -8.727 1 96.5 79 GLY B CA 1
ATOM 2207 C C . GLY B 1 79 ? -5.594 10.117 -7.219 1 96.5 79 GLY B C 1
ATOM 2208 O O . GLY B 1 79 ? -6.223 10.914 -6.523 1 96.5 79 GLY B O 1
ATOM 2209 N N . VAL B 1 80 ? -4.906 9.18 -6.703 1 97.62 80 VAL B N 1
ATOM 2210 C CA . VAL B 1 80 ? -5.016 8.805 -5.297 1 97.62 80 VAL B CA 1
ATOM 2211 C C . VAL B 1 80 ? -4.441 9.914 -4.418 1 97.62 80 VAL B C 1
ATOM 2213 O O . VAL B 1 80 ? -4.977 10.203 -3.342 1 97.62 80 VAL B O 1
ATOM 2216 N N . LEU B 1 81 ? -3.379 10.555 -4.863 1 98.12 81 LEU B N 1
ATOM 2217 C CA . LEU B 1 81 ? -2.719 11.578 -4.066 1 98.12 81 LEU B CA 1
ATOM 2218 C C . LEU B 1 81 ? -3.689 12.703 -3.721 1 98.12 81 LEU B C 1
ATOM 2220 O O . LEU B 1 81 ? -3.617 13.281 -2.631 1 98.12 81 LEU B O 1
ATOM 2224 N N . SER B 1 82 ? -4.633 13.023 -4.57 1 96.19 82 SER B N 1
ATOM 2225 C CA . SER B 1 82 ? -5.57 14.117 -4.363 1 96.19 82 SER B CA 1
ATOM 2226 C C . SER B 1 82 ? -6.5 13.836 -3.189 1 96.19 82 SER B C 1
ATOM 2228 O O . SER B 1 82 ? -7.164 14.75 -2.686 1 96.19 82 SER B O 1
ATOM 2230 N N . LYS B 1 83 ? -6.559 12.625 -2.756 1 96.88 83 LYS B N 1
ATOM 2231 C CA . LYS B 1 83 ? -7.473 12.227 -1.688 1 96.88 83 LYS B CA 1
ATOM 2232 C C . LYS B 1 83 ? -6.75 12.156 -0.345 1 96.88 83 LYS B C 1
ATOM 2234 O O . LYS B 1 83 ? -7.387 11.977 0.697 1 96.88 83 LYS B O 1
ATOM 2239 N N . ILE B 1 84 ? -5.449 12.336 -0.353 1 97.94 84 ILE B N 1
ATOM 2240 C CA . ILE B 1 84 ? -4.652 12.156 0.854 1 97.94 84 ILE B CA 1
ATOM 2241 C C . ILE B 1 84 ? -4.141 13.508 1.346 1 97.94 84 ILE B C 1
ATOM 2243 O O . ILE B 1 84 ? -3.49 14.242 0.599 1 97.94 84 ILE B O 1
ATOM 2247 N N . GLY B 1 85 ? -4.336 13.781 2.523 1 96.94 85 GLY B N 1
ATOM 2248 C CA . GLY B 1 85 ? -3.877 15.023 3.135 1 96.94 85 GLY B CA 1
ATOM 2249 C C . GLY B 1 85 ? -4.926 15.68 4.008 1 96.94 85 GLY B C 1
ATOM 2250 O O . GLY B 1 85 ? -6.125 15.531 3.764 1 96.94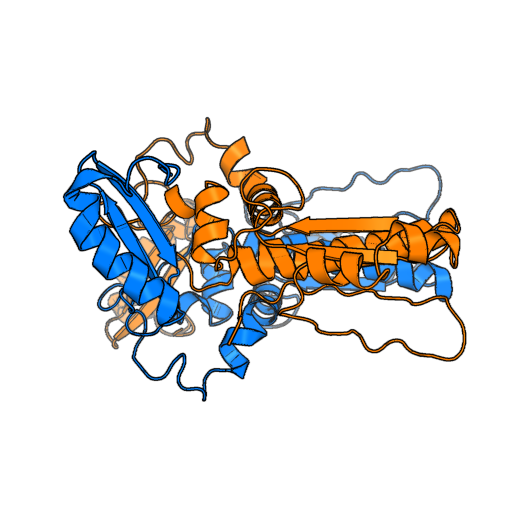 85 GLY B O 1
ATOM 2251 N N . ARG B 1 86 ? -4.52 16.469 5.008 1 96.5 86 ARG B N 1
ATOM 2252 C CA . ARG B 1 86 ? -5.418 17.156 5.938 1 96.5 86 ARG B CA 1
ATOM 2253 C C . ARG B 1 86 ? -6.125 18.328 5.258 1 96.5 86 ARG B C 1
ATOM 2255 O O . ARG B 1 86 ? -5.617 18.875 4.281 1 96.5 86 ARG B O 1
ATOM 2262 N N . SER B 1 87 ? -7.277 18.656 5.867 1 95.25 87 SER B N 1
ATOM 2263 C CA . SER B 1 87 ? -8.047 19.781 5.359 1 95.25 87 SER B CA 1
ATOM 2264 C C . SER B 1 87 ? -7.234 21.078 5.414 1 95.25 87 SER B C 1
ATOM 2266 O O . SER B 1 87 ? -6.547 21.328 6.402 1 95.25 87 SER B O 1
ATOM 2268 N N . GLY B 1 88 ? -7.281 21.766 4.297 1 93.06 88 GLY B N 1
ATOM 2269 C CA . GLY B 1 88 ? -6.613 23.062 4.246 1 93.06 88 GLY B CA 1
ATOM 2270 C C . GLY B 1 88 ? -5.141 22.969 3.904 1 93.06 88 GLY B C 1
ATOM 2271 O O . GLY B 1 88 ? -4.461 23.984 3.752 1 93.06 88 GLY B O 1
ATOM 2272 N N . GLU B 1 89 ? -4.602 21.766 3.805 1 94.81 89 GLU B N 1
ATOM 2273 C CA . GLU B 1 89 ? -3.205 21.531 3.451 1 94.81 89 GLU B CA 1
ATOM 2274 C C . GLU B 1 89 ? -3.08 20.953 2.047 1 94.81 89 GLU B C 1
ATOM 2276 O O . GLU B 1 89 ? -4.078 20.547 1.444 1 94.81 89 GLU B O 1
ATOM 2281 N N . ASN B 1 90 ? -1.89 21.016 1.513 1 96.06 90 ASN B N 1
ATOM 2282 C CA . ASN B 1 90 ? -1.641 20.344 0.239 1 96.06 90 ASN B CA 1
ATOM 2283 C C . ASN B 1 90 ? -1.761 18.828 0.366 1 96.06 90 ASN B C 1
ATOM 2285 O O . ASN B 1 90 ? -1.556 18.266 1.447 1 96.06 90 ASN B O 1
ATOM 2289 N N . PRO B 1 91 ? -2.133 18.188 -0.752 1 97.62 91 PRO B N 1
ATOM 2290 C CA . PRO B 1 91 ? -2.061 16.719 -0.724 1 97.62 91 PRO B CA 1
ATOM 2291 C C . PRO B 1 91 ? -0.719 16.219 -0.206 1 97.62 91 PRO B C 1
ATOM 2293 O O . PRO B 1 91 ? 0.306 16.875 -0.369 1 97.62 91 PRO B O 1
ATOM 2296 N N . TYR B 1 92 ? -0.725 15.086 0.427 1 97.69 92 TYR B N 1
ATOM 2297 C CA . TYR B 1 92 ? 0.456 14.586 1.122 1 97.69 92 TYR B CA 1
ATOM 2298 C C . TYR B 1 92 ? 0.746 13.141 0.735 1 97.69 92 TYR B C 1
ATOM 2300 O O . TYR B 1 92 ? -0.105 12.266 0.901 1 97.69 92 TYR B O 1
ATOM 2308 N N . ALA B 1 93 ? 1.91 12.891 0.186 1 97.75 93 ALA B N 1
ATOM 2309 C CA . ALA B 1 93 ? 2.312 11.539 -0.197 1 97.75 93 ALA B CA 1
ATOM 2310 C C . ALA B 1 93 ? 2.861 10.766 1.001 1 97.75 93 ALA B C 1
ATOM 2312 O O . ALA B 1 93 ? 3.744 11.258 1.709 1 97.75 93 ALA B O 1
ATOM 2313 N N . PRO B 1 94 ? 2.355 9.57 1.296 1 98 94 PRO B N 1
ATOM 2314 C CA . PRO B 1 94 ? 2.877 8.75 2.395 1 98 94 PRO B CA 1
ATOM 2315 C C . PRO B 1 94 ? 4.195 8.07 2.045 1 98 94 PRO B C 1
ATOM 2317 O O . PRO B 1 94 ? 4.238 6.848 1.885 1 98 94 PRO B O 1
ATOM 2320 N N . LEU B 1 95 ? 5.312 8.883 2.045 1 97.19 95 LEU B N 1
ATOM 2321 C CA . LEU B 1 95 ? 6.633 8.391 1.661 1 97.19 95 LEU B CA 1
ATOM 2322 C C . LEU B 1 95 ? 6.629 7.895 0.219 1 97.19 95 LEU B C 1
ATOM 2324 O O . LEU B 1 95 ? 6.25 8.633 -0.695 1 97.19 95 LEU B O 1
ATOM 2328 N N . ASN B 1 96 ? 7.188 6.844 -0.092 1 96.88 96 ASN B N 1
ATOM 2329 C CA . ASN B 1 96 ? 7.148 6.223 -1.41 1 96.88 96 ASN B CA 1
ATOM 2330 C C . ASN B 1 96 ? 6.523 4.832 -1.354 1 96.88 96 ASN B C 1
ATOM 2332 O O . ASN B 1 96 ? 6.879 3.955 -2.146 1 96.88 96 ASN B O 1
ATOM 2336 N N . LEU B 1 97 ? 5.574 4.641 -0.461 1 97.88 97 LEU B N 1
ATOM 2337 C CA . LEU B 1 97 ? 5.133 3.289 -0.146 1 97.88 97 LEU B CA 1
ATOM 2338 C C . LEU B 1 97 ? 4.012 2.852 -1.082 1 97.88 97 LEU B C 1
ATOM 2340 O O . LEU B 1 97 ? 3.949 1.688 -1.483 1 97.88 97 LEU B O 1
ATOM 2344 N N . LEU B 1 98 ? 3.082 3.742 -1.468 1 98.25 98 LEU B N 1
ATOM 2345 C CA . LEU B 1 98 ? 1.856 3.338 -2.146 1 98.25 98 LEU B CA 1
ATOM 2346 C C . LEU B 1 98 ? 2.135 2.977 -3.604 1 98.25 98 LEU B C 1
ATOM 2348 O O . LEU B 1 98 ? 1.666 1.946 -4.094 1 98.25 98 LEU B O 1
ATOM 2352 N N . ALA B 1 99 ? 2.957 3.799 -4.293 1 96.81 99 ALA B N 1
ATOM 2353 C CA . ALA B 1 99 ? 3.154 3.527 -5.715 1 96.81 99 ALA B CA 1
ATOM 2354 C C . ALA B 1 99 ? 4.348 2.602 -5.938 1 96.81 99 ALA B C 1
ATOM 2356 O O . ALA B 1 99 ? 4.211 1.54 -6.547 1 96.81 99 ALA B O 1
ATOM 2357 N N . ASP B 1 100 ? 5.527 2.889 -5.371 1 94.94 100 ASP B N 1
ATOM 2358 C CA . ASP B 1 100 ? 6.75 2.121 -5.605 1 94.94 100 ASP B CA 1
ATOM 2359 C C . ASP B 1 100 ? 6.594 0.682 -5.121 1 94.94 100 ASP B C 1
ATOM 2361 O O . ASP B 1 100 ? 6.863 -0.262 -5.863 1 94.94 100 ASP B O 1
ATOM 2365 N N . PHE B 1 101 ? 6.074 0.548 -3.947 1 96.38 101 PHE B N 1
ATOM 2366 C CA . PHE B 1 101 ? 6.137 -0.773 -3.336 1 96.38 101 PHE B CA 1
ATOM 2367 C C . PHE B 1 101 ? 4.793 -1.483 -3.441 1 96.38 101 PHE B C 1
ATOM 2369 O O . PHE B 1 101 ? 4.715 -2.602 -3.953 1 96.38 101 PHE B O 1
ATOM 2376 N N . ALA B 1 102 ? 3.684 -0.824 -3.008 1 97.94 102 ALA B N 1
ATOM 2377 C CA . ALA B 1 102 ? 2.381 -1.484 -3.01 1 97.94 102 ALA B CA 1
ATOM 2378 C C . ALA B 1 102 ? 1.832 -1.608 -4.43 1 97.94 102 ALA B C 1
ATOM 2380 O O . ALA B 1 102 ? 1.632 -2.719 -4.93 1 97.94 102 ALA B O 1
ATOM 2381 N N . GLY B 1 103 ? 1.675 -0.489 -5.133 1 97.31 103 GLY B N 1
ATOM 2382 C CA . GLY B 1 103 ? 1.111 -0.467 -6.473 1 97.31 103 GLY B CA 1
ATOM 2383 C C . GLY B 1 103 ? 2.076 -0.961 -7.531 1 97.31 103 GLY B C 1
ATOM 2384 O O . GLY B 1 103 ? 1.66 -1.338 -8.633 1 97.31 103 GLY B O 1
ATOM 2385 N N . GLY B 1 104 ? 3.346 -0.915 -7.254 1 95.25 104 GLY B N 1
ATOM 2386 C CA . GLY B 1 104 ? 4.375 -1.358 -8.18 1 95.25 104 GLY B CA 1
ATOM 2387 C C . GLY B 1 104 ? 4.945 -2.719 -7.832 1 95.25 104 GLY B C 1
ATOM 2388 O O . GLY B 1 104 ? 4.477 -3.742 -8.336 1 95.25 104 GLY B O 1
ATOM 2389 N N . GLY B 1 105 ? 5.844 -2.783 -6.863 1 94 105 GLY B N 1
ATOM 2390 C CA . GLY B 1 105 ? 6.598 -3.977 -6.52 1 94 105 GLY B CA 1
ATOM 2391 C C . GLY B 1 105 ? 5.719 -5.172 -6.203 1 94 105 GLY B C 1
ATOM 2392 O O . GLY B 1 105 ? 5.832 -6.219 -6.84 1 94 105 GLY B O 1
ATOM 2393 N N . VAL B 1 106 ? 4.82 -5 -5.281 1 95.69 106 VAL B N 1
ATOM 2394 C CA . VAL B 1 106 ? 4.004 -6.117 -4.82 1 95.69 106 VAL B CA 1
ATOM 2395 C C . VAL B 1 106 ? 3.041 -6.543 -5.926 1 95.69 106 VAL B C 1
ATOM 2397 O O . VAL B 1 106 ? 2.84 -7.738 -6.156 1 95.69 106 VAL B O 1
ATOM 2400 N N . MET B 1 107 ? 2.49 -5.598 -6.641 1 96 107 MET B N 1
ATOM 2401 C CA . MET B 1 107 ? 1.578 -5.918 -7.734 1 96 107 MET B CA 1
ATOM 2402 C C . MET B 1 107 ? 2.303 -6.668 -8.844 1 96 107 MET B C 1
ATOM 2404 O O . MET B 1 107 ? 1.757 -7.609 -9.422 1 96 107 MET B O 1
ATOM 2408 N N . CYS B 1 108 ? 3.486 -6.23 -9.133 1 93.31 108 CYS B N 1
ATOM 2409 C CA . CYS B 1 108 ? 4.277 -6.914 -10.148 1 93.31 108 CYS B CA 1
ATOM 2410 C C . CYS B 1 108 ? 4.594 -8.344 -9.727 1 93.31 108 CYS B C 1
ATOM 2412 O O . CYS B 1 108 ? 4.488 -9.273 -10.523 1 93.31 108 CYS B O 1
ATOM 2414 N N . ALA B 1 109 ? 4.984 -8.508 -8.438 1 94.31 109 ALA B N 1
ATOM 2415 C CA . ALA B 1 109 ? 5.258 -9.844 -7.902 1 94.31 109 ALA B CA 1
ATOM 2416 C C . ALA B 1 109 ? 4.027 -10.742 -8.016 1 94.31 109 ALA B C 1
ATOM 2418 O O . ALA B 1 109 ? 4.137 -11.906 -8.391 1 94.31 109 ALA B O 1
ATOM 2419 N N . LEU B 1 110 ? 2.885 -10.195 -7.691 1 95.12 110 LEU B N 1
ATOM 2420 C CA . LEU B 1 110 ? 1.639 -10.945 -7.812 1 95.12 110 LEU B CA 1
ATOM 2421 C C . LEU B 1 110 ? 1.415 -11.398 -9.25 1 95.12 110 LEU B C 1
ATOM 2423 O O . LEU B 1 110 ? 1.07 -12.555 -9.492 1 95.12 110 LEU B O 1
ATOM 2427 N N . GLY B 1 111 ? 1.646 -10.477 -10.219 1 94.38 111 GLY B N 1
ATOM 2428 C CA . GLY B 1 111 ? 1.521 -10.836 -11.617 1 94.38 111 GLY B CA 1
ATOM 2429 C C . GLY B 1 111 ? 2.455 -11.961 -12.031 1 94.38 111 GLY B C 1
ATOM 2430 O O . GLY B 1 111 ? 2.055 -12.875 -12.758 1 94.38 111 GLY B O 1
ATOM 2431 N N . ILE B 1 112 ? 3.639 -11.938 -11.547 1 92.06 112 ILE B N 1
ATOM 2432 C CA . ILE B 1 112 ? 4.641 -12.93 -11.906 1 92.06 112 ILE B CA 1
ATOM 2433 C C . ILE B 1 112 ? 4.223 -14.297 -11.367 1 92.06 112 ILE B C 1
ATOM 2435 O O . ILE B 1 112 ? 4.25 -15.289 -12.102 1 92.06 112 ILE B O 1
ATOM 2439 N N . ILE B 1 113 ? 3.828 -14.344 -10.094 1 92.75 113 ILE B N 1
ATOM 2440 C CA . ILE B 1 113 ? 3.467 -15.625 -9.5 1 92.75 113 ILE B CA 1
ATOM 2441 C C . ILE B 1 113 ? 2.209 -16.172 -10.172 1 92.75 113 ILE B C 1
ATOM 2443 O O . ILE B 1 113 ? 2.074 -17.375 -10.367 1 92.75 113 ILE B O 1
ATOM 2447 N N . MET B 1 114 ? 1.311 -15.297 -10.555 1 94.75 114 MET B N 1
ATOM 2448 C CA . MET B 1 114 ? 0.12 -15.734 -11.281 1 94.75 114 MET B CA 1
ATOM 2449 C C . MET B 1 114 ? 0.495 -16.328 -12.633 1 94.75 114 MET B C 1
ATOM 2451 O O . MET B 1 114 ? -0.085 -17.328 -13.055 1 94.75 114 MET B O 1
ATOM 2455 N N . ALA B 1 115 ? 1.437 -15.656 -13.258 1 93 115 ALA B N 1
ATOM 2456 C CA . ALA B 1 115 ? 1.91 -16.172 -14.539 1 93 115 ALA B CA 1
ATOM 2457 C C . ALA B 1 115 ? 2.568 -17.531 -14.367 1 93 115 ALA B C 1
ATOM 2459 O O . ALA B 1 115 ? 2.35 -18.438 -15.18 1 93 115 ALA B O 1
ATOM 2460 N N . LEU B 1 116 ? 3.342 -17.672 -13.344 1 91.25 116 LEU B N 1
ATOM 2461 C CA . LEU B 1 116 ? 3.98 -18.953 -13.055 1 91.25 116 LEU B CA 1
ATOM 2462 C C . LEU B 1 116 ? 2.936 -20.031 -12.797 1 91.25 116 LEU B C 1
ATOM 2464 O O . LEU B 1 116 ? 3.055 -21.156 -13.305 1 91.25 116 LEU B O 1
ATOM 2468 N N . PHE B 1 117 ? 1.946 -19.734 -12.07 1 92.25 117 PHE B N 1
ATOM 2469 C CA . PHE B 1 117 ? 0.86 -20.656 -11.781 1 92.25 117 PHE B CA 1
ATOM 2470 C C . PHE B 1 117 ? 0.125 -21.047 -13.062 1 92.25 117 PHE B C 1
ATOM 2472 O O . PHE B 1 117 ? -0.127 -22.219 -13.312 1 92.25 117 PHE B O 1
ATOM 2479 N N . ASP B 1 118 ? -0.175 -20.016 -13.859 1 93.94 118 ASP B N 1
ATOM 2480 C CA . ASP B 1 118 ? -0.871 -20.266 -15.125 1 93.94 118 ASP B CA 1
ATOM 2481 C C . ASP B 1 118 ? -0.047 -21.156 -16.047 1 93.94 118 ASP B C 1
ATOM 2483 O O . ASP B 1 118 ? -0.597 -22.016 -16.734 1 93.94 118 ASP B O 1
ATOM 2487 N N . ARG B 1 119 ? 1.209 -20.953 -16.047 1 91.88 119 ARG B N 1
ATOM 2488 C CA . ARG B 1 119 ? 2.109 -21.719 -16.906 1 91.88 119 ARG B CA 1
ATOM 2489 C C . ARG B 1 119 ? 2.064 -23.203 -16.562 1 91.88 119 ARG B C 1
ATOM 2491 O O . ARG B 1 119 ? 2.277 -24.062 -17.422 1 91.88 119 ARG B O 1
ATOM 2498 N N . THR B 1 120 ? 1.837 -23.516 -15.297 1 91 120 THR B N 1
ATOM 2499 C CA . THR B 1 120 ? 1.756 -24.922 -14.906 1 91 120 THR B CA 1
ATOM 2500 C C . THR B 1 120 ? 0.578 -25.609 -15.594 1 91 120 THR B C 1
ATOM 2502 O O . THR B 1 120 ? 0.596 -26.812 -15.812 1 91 120 THR B O 1
ATOM 2505 N N . ARG B 1 121 ? -0.317 -24.891 -15.961 1 92.56 121 ARG B N 1
ATOM 2506 C CA . ARG B 1 121 ? -1.513 -25.438 -16.594 1 92.56 121 ARG B CA 1
ATOM 2507 C C . ARG B 1 121 ? -1.417 -25.359 -18.109 1 92.56 121 ARG B C 1
ATOM 2509 O O . ARG B 1 121 ? -1.788 -26.297 -18.828 1 92.56 121 ARG B O 1
ATOM 2516 N N . THR B 1 122 ? -0.854 -24.266 -18.625 1 94.56 122 THR B N 1
ATOM 2517 C CA . THR B 1 122 ? -0.9 -23.984 -20.062 1 94.56 122 THR B CA 1
ATOM 2518 C C . THR B 1 122 ? 0.416 -24.375 -20.734 1 94.56 122 THR B C 1
ATOM 2520 O O . THR B 1 122 ? 0.465 -24.578 -21.953 1 94.56 122 THR B O 1
ATOM 2523 N N . GLY B 1 123 ? 1.468 -24.328 -19.922 1 92.56 123 GLY B N 1
ATOM 2524 C CA . GLY B 1 123 ? 2.801 -24.547 -20.453 1 92.56 123 GLY B CA 1
ATOM 2525 C C . GLY B 1 123 ? 3.363 -23.344 -21.188 1 92.56 123 GLY B C 1
ATOM 2526 O O . GLY B 1 123 ? 4.414 -23.438 -21.828 1 92.56 123 GLY B O 1
ATOM 2527 N N . LYS B 1 124 ? 2.709 -22.219 -21.125 1 93.75 124 LYS B N 1
ATOM 2528 C CA . LYS B 1 124 ? 3.092 -21.031 -21.891 1 93.75 124 LYS B CA 1
ATOM 2529 C C . LYS B 1 124 ? 3.559 -19.906 -20.969 1 93.75 124 LYS B C 1
ATOM 2531 O O . LYS B 1 124 ? 3.021 -19.734 -19.875 1 93.75 124 LYS B O 1
ATOM 2536 N N . GLY B 1 125 ? 4.527 -19.172 -21.5 1 88.88 125 GLY B N 1
ATOM 2537 C CA . GLY B 1 125 ? 4.965 -17.969 -20.812 1 88.88 125 GLY B CA 1
ATOM 2538 C C . GLY B 1 125 ? 4.043 -16.781 -21.031 1 88.88 125 GLY B C 1
ATOM 2539 O O . GLY B 1 125 ? 2.99 -16.922 -21.656 1 88.88 125 GLY B O 1
ATOM 2540 N N . GLN B 1 126 ? 4.402 -15.695 -20.406 1 90.88 126 GLN B N 1
ATOM 2541 C CA . GLN B 1 126 ? 3.615 -14.469 -20.469 1 90.88 126 GLN B CA 1
ATOM 2542 C C . GLN B 1 126 ? 4.488 -13.242 -20.234 1 90.88 126 GLN B C 1
ATOM 2544 O O . GLN B 1 126 ? 5.535 -13.328 -19.594 1 90.88 126 GLN B O 1
ATOM 2549 N N . VAL B 1 127 ? 4.082 -12.203 -20.859 1 87.25 127 VAL B N 1
ATOM 2550 C CA . VAL B 1 127 ? 4.672 -10.898 -20.562 1 87.25 127 VAL B CA 1
ATOM 2551 C C . VAL B 1 127 ? 3.807 -10.164 -19.531 1 87.25 127 VAL B C 1
ATOM 2553 O O . VAL B 1 127 ? 2.613 -9.961 -19.766 1 87.25 127 VAL B O 1
ATOM 2556 N N . ILE B 1 128 ? 4.414 -9.906 -18.375 1 90.88 128 ILE B N 1
ATOM 2557 C CA . ILE B 1 128 ? 3.752 -9.102 -17.359 1 90.88 128 ILE B CA 1
ATOM 2558 C C . ILE B 1 128 ? 4.145 -7.633 -17.531 1 90.88 128 ILE B C 1
ATOM 2560 O O . ILE B 1 128 ? 5.32 -7.281 -17.391 1 90.88 128 ILE B O 1
ATOM 2564 N N . ASP B 1 129 ? 3.156 -6.82 -17.906 1 89.44 129 ASP B N 1
ATOM 2565 C CA . ASP B 1 129 ? 3.377 -5.383 -18.031 1 89.44 129 ASP B CA 1
ATOM 2566 C C . ASP B 1 129 ? 2.709 -4.617 -16.891 1 89.44 129 ASP B C 1
ATOM 2568 O O . ASP B 1 129 ? 1.519 -4.309 -16.953 1 89.44 129 ASP B O 1
ATOM 2572 N N . ALA B 1 130 ? 3.465 -4.363 -15.844 1 91.75 130 ALA B N 1
ATOM 2573 C CA . ALA B 1 130 ? 2.975 -3.65 -14.664 1 91.75 130 ALA B CA 1
ATOM 2574 C C . ALA B 1 130 ? 3.525 -2.229 -14.617 1 91.75 130 ALA B C 1
ATOM 2576 O O . ALA B 1 130 ? 4.625 -1.966 -15.102 1 91.75 130 ALA B O 1
ATOM 2577 N N . ASN B 1 131 ? 2.771 -1.326 -14.094 1 91.69 131 ASN B N 1
ATOM 2578 C CA . ASN B 1 131 ? 3.266 0.025 -13.859 1 91.69 131 ASN B CA 1
ATOM 2579 C C . ASN B 1 131 ? 2.67 0.625 -12.586 1 91.69 131 ASN B C 1
ATOM 2581 O O . ASN B 1 131 ? 1.577 0.237 -12.172 1 91.69 131 ASN B O 1
ATOM 2585 N N . MET B 1 132 ? 3.34 1.594 -12.086 1 94.31 132 MET B N 1
ATOM 2586 C CA . MET B 1 132 ? 3.041 2.113 -10.75 1 94.31 132 MET B CA 1
ATOM 2587 C C . MET B 1 132 ? 1.756 2.934 -10.766 1 94.31 132 MET B C 1
ATOM 2589 O O . MET B 1 132 ? 1.015 2.947 -9.781 1 94.31 132 MET B O 1
ATOM 2593 N N . VAL B 1 133 ? 1.43 3.629 -11.844 1 95.38 133 VAL B N 1
ATOM 2594 C CA . VAL B 1 133 ? 0.215 4.434 -11.922 1 95.38 133 VAL B CA 1
ATOM 2595 C C . VAL B 1 133 ? -1.011 3.523 -11.875 1 95.38 133 VAL B C 1
ATOM 2597 O O . VAL B 1 133 ? -1.872 3.676 -11.008 1 95.38 133 VAL B O 1
ATOM 2600 N N . GLU B 1 134 ? -1.042 2.543 -12.734 1 96.56 134 GLU B N 1
ATOM 2601 C CA . GLU B 1 134 ? -2.191 1.646 -12.828 1 96.56 134 GLU B CA 1
ATOM 2602 C C . GLU B 1 134 ? -2.266 0.72 -11.617 1 96.56 134 GLU B C 1
ATOM 2604 O O . GLU B 1 134 ? -3.355 0.408 -11.133 1 96.56 134 GLU B O 1
ATOM 2609 N N . GLY B 1 135 ? -1.116 0.245 -11.156 1 97.44 135 GLY B N 1
ATOM 2610 C CA . GLY B 1 135 ? -1.102 -0.58 -9.961 1 97.44 135 GLY B CA 1
ATOM 2611 C C . GLY B 1 135 ? -1.651 0.131 -8.734 1 97.44 135 GLY B C 1
ATOM 2612 O O . GLY B 1 135 ? -2.395 -0.459 -7.949 1 97.44 135 GLY B O 1
ATOM 2613 N N . THR B 1 136 ? -1.312 1.354 -8.609 1 98.06 136 THR B N 1
ATOM 2614 C CA . THR B 1 136 ? -1.8 2.148 -7.484 1 98.06 136 THR B CA 1
ATOM 2615 C C . THR B 1 136 ? -3.293 2.424 -7.629 1 98.06 136 THR B C 1
ATOM 2617 O O . THR B 1 136 ? -4.039 2.354 -6.648 1 98.06 136 THR B O 1
ATOM 2620 N N . ALA B 1 137 ? -3.67 2.781 -8.844 1 97.81 137 ALA B N 1
ATOM 2621 C CA . ALA B 1 137 ? -5.094 2.988 -9.086 1 97.81 137 ALA B CA 1
ATOM 2622 C C . ALA B 1 137 ? -5.895 1.734 -8.75 1 97.81 137 ALA B C 1
ATOM 2624 O O . ALA B 1 137 ? -6.949 1.816 -8.109 1 97.81 137 ALA B O 1
ATOM 2625 N N . TYR B 1 138 ? -5.422 0.621 -9.156 1 97.44 138 TYR B N 1
ATOM 2626 C CA . TYR B 1 138 ? -6.098 -0.64 -8.875 1 97.44 138 TYR B CA 1
ATOM 2627 C C . TYR B 1 138 ? -6.141 -0.917 -7.379 1 97.44 138 TYR B C 1
ATOM 2629 O O . TYR B 1 138 ? -7.184 -1.305 -6.844 1 97.44 138 TYR B O 1
ATOM 2637 N N . LEU B 1 139 ? -5.023 -0.749 -6.719 1 97 139 LEU B N 1
ATOM 2638 C CA . LEU B 1 139 ? -4.922 -0.935 -5.277 1 97 139 LEU B CA 1
ATOM 2639 C C . LEU B 1 139 ? -5.969 -0.103 -4.543 1 97 139 LEU B C 1
ATOM 2641 O O . LEU B 1 139 ? -6.477 -0.517 -3.498 1 97 139 LEU B O 1
ATOM 2645 N N . SER B 1 140 ? -6.32 1.027 -5.117 1 97.38 140 SER B N 1
ATOM 2646 C CA . SER B 1 140 ? -7.219 1.982 -4.477 1 97.38 140 SER B CA 1
ATOM 2647 C C . SER B 1 140 ? -8.633 1.876 -5.043 1 97.38 140 SER B C 1
ATOM 2649 O O . SER B 1 140 ? -9.398 2.836 -4.984 1 97.38 140 SER B O 1
ATOM 2651 N N . SER B 1 141 ? -9 0.786 -5.613 1 96.19 141 SER B N 1
ATOM 2652 C CA . SER B 1 141 ? -10.305 0.6 -6.238 1 96.19 141 SER B CA 1
ATOM 2653 C C . SER B 1 141 ? -11.43 0.883 -5.254 1 96.19 141 SER B C 1
ATOM 2655 O O . SER B 1 141 ? -12.469 1.424 -5.633 1 96.19 141 SER B O 1
ATOM 2657 N N . PHE B 1 142 ? -11.258 0.459 -4.012 1 91.75 142 PHE B N 1
ATOM 2658 C CA . PHE B 1 142 ? -12.25 0.729 -2.975 1 91.75 142 PHE B CA 1
ATOM 2659 C C . PHE B 1 142 ? -12.602 2.211 -2.936 1 91.75 142 PHE B C 1
ATOM 2661 O O . PHE B 1 142 ? -13.773 2.57 -2.836 1 91.75 142 PHE B O 1
ATOM 2668 N N . LEU B 1 143 ? -11.539 3.082 -2.971 1 93.88 143 LEU B N 1
ATOM 2669 C CA . LEU B 1 143 ? -11.695 4.531 -2.932 1 93.88 143 LEU B CA 1
ATOM 2670 C C . LEU B 1 143 ? -12.57 5.016 -4.086 1 93.88 143 LEU B C 1
ATOM 2672 O O . LEU B 1 143 ? -13.523 5.77 -3.873 1 93.88 143 LEU B O 1
ATOM 2676 N N . TRP B 1 144 ? -12.375 4.539 -5.254 1 93.31 144 TRP B N 1
ATOM 2677 C CA . TRP B 1 144 ? -13.062 5.008 -6.453 1 93.31 144 TRP B CA 1
ATOM 2678 C C . TRP B 1 144 ? -14.469 4.422 -6.543 1 93.31 144 TRP B C 1
ATOM 2680 O O . TRP B 1 144 ? -15.406 5.102 -6.969 1 93.31 144 TRP B O 1
ATOM 2690 N N . LYS B 1 145 ? -14.609 3.232 -6.109 1 93.12 145 LYS B N 1
ATOM 2691 C CA . LYS B 1 145 ? -15.906 2.559 -6.199 1 93.12 145 LYS B CA 1
ATOM 2692 C C . LYS B 1 145 ? -16.875 3.084 -5.145 1 93.12 145 LYS B C 1
ATOM 2694 O O . LYS B 1 145 ? -18.094 2.949 -5.285 1 93.12 145 LYS B O 1
ATOM 2699 N N . THR B 1 146 ? -16.312 3.688 -4.141 1 92.62 146 THR B N 1
ATOM 2700 C CA . THR B 1 146 ? -17.172 4.156 -3.062 1 92.62 146 THR B CA 1
ATOM 2701 C C . THR B 1 146 ? -17.281 5.68 -3.088 1 92.62 146 THR B C 1
ATOM 2703 O O . THR B 1 146 ? -17.75 6.289 -2.119 1 92.62 146 THR B O 1
ATOM 2706 N N . GLN B 1 147 ? -16.891 6.348 -4.105 1 88.75 147 GLN B N 1
ATOM 2707 C CA . GLN B 1 147 ? -16.906 7.809 -4.18 1 88.75 147 GLN B CA 1
ATOM 2708 C C . GLN B 1 147 ? -18.312 8.359 -4.027 1 88.75 147 GLN B C 1
ATOM 2710 O O . GLN B 1 147 ? -18.5 9.477 -3.539 1 88.75 147 GLN B O 1
ATOM 2715 N N . LYS B 1 148 ? -19.297 7.602 -4.422 1 86.94 148 LYS B N 1
ATOM 2716 C CA . LYS B 1 148 ? -20.688 8.086 -4.348 1 86.94 148 LYS B CA 1
ATOM 2717 C C . LYS B 1 148 ? -21.312 7.75 -2.998 1 86.94 148 LYS B C 1
ATOM 2719 O O . LYS B 1 148 ? -22.453 8.125 -2.729 1 86.94 148 LYS B O 1
ATOM 2724 N N . SER B 1 149 ? -20.531 7.145 -2.225 1 86.38 149 SER B N 1
ATOM 2725 C CA . SER B 1 149 ? -21.031 6.805 -0.897 1 86.38 149 SER B CA 1
ATOM 2726 C C . SER B 1 149 ? -20.797 7.945 0.089 1 86.38 149 SER B C 1
ATOM 2728 O O . SER B 1 149 ? -20.109 8.914 -0.228 1 86.38 149 SER B O 1
ATOM 2730 N N . SER B 1 150 ? -21.391 7.82 1.229 1 84.38 150 SER B N 1
ATOM 2731 C CA . SER B 1 150 ? -21.312 8.836 2.279 1 84.38 150 SER B CA 1
ATOM 2732 C C . SER B 1 150 ? -19.906 8.891 2.883 1 84.38 150 SER B C 1
ATOM 2734 O O . SER B 1 150 ? -19.578 9.836 3.607 1 84.38 150 SER B O 1
ATOM 2736 N N . LEU B 1 151 ? -19.047 8.055 2.484 1 88.25 151 LEU B N 1
ATOM 2737 C CA . LEU B 1 151 ? -17.703 7.969 3.045 1 88.25 151 LEU B CA 1
ATOM 2738 C C . LEU B 1 151 ? -16.859 9.141 2.582 1 88.25 151 LEU B C 1
ATOM 2740 O O . LEU B 1 151 ? -15.898 9.531 3.264 1 88.25 151 LEU B O 1
ATOM 2744 N N . TRP B 1 152 ? -17.234 9.719 1.386 1 91.19 152 TRP B N 1
ATOM 2745 C CA . TRP B 1 152 ? -16.359 10.711 0.766 1 91.19 152 TRP B CA 1
ATOM 2746 C C . TRP B 1 152 ? -17.156 11.938 0.342 1 91.19 152 TRP B C 1
ATOM 2748 O O . TRP B 1 152 ? -16.875 12.547 -0.697 1 91.19 152 TRP B O 1
ATOM 2758 N N . GLU B 1 153 ? -18.078 12.367 1.08 1 90.81 153 GLU B N 1
ATOM 2759 C CA . GLU B 1 153 ? -18.984 13.438 0.681 1 90.81 153 GLU B CA 1
ATOM 2760 C C . GLU B 1 153 ? -18.375 14.812 0.961 1 90.81 153 GLU B C 1
ATOM 2762 O O . GLU B 1 153 ? -18.766 15.797 0.333 1 90.81 153 GLU B O 1
ATOM 2767 N N . ALA B 1 154 ? -17.5 14.859 1.833 1 94.12 154 ALA B N 1
ATOM 2768 C CA . ALA B 1 154 ? -16.875 16.125 2.211 1 94.12 154 ALA B CA 1
ATOM 2769 C C . ALA B 1 154 ? -15.555 16.328 1.483 1 94.12 154 ALA B C 1
ATOM 2771 O O . ALA B 1 154 ? -15.023 15.398 0.872 1 94.12 154 ALA B O 1
ATOM 2772 N N . PRO B 1 155 ? -15.016 17.547 1.404 1 94.69 155 PRO B N 1
ATOM 2773 C CA . PRO B 1 155 ? -13.695 17.797 0.824 1 94.69 155 PRO B CA 1
ATOM 2774 C C . PRO B 1 155 ? -12.594 17 1.501 1 94.69 155 PRO B C 1
ATOM 2776 O O . PRO B 1 155 ? -12.789 16.484 2.609 1 94.69 155 PRO B O 1
ATOM 2779 N N . ARG B 1 156 ? -11.43 16.859 0.853 1 95.94 156 ARG B N 1
ATOM 2780 C CA . ARG B 1 156 ? -10.289 16.109 1.356 1 95.94 156 ARG B CA 1
ATOM 2781 C C . ARG B 1 156 ? -9.969 16.5 2.797 1 95.94 156 ARG B C 1
ATOM 2783 O O . ARG B 1 156 ? -9.914 17.688 3.131 1 95.94 156 ARG B O 1
ATOM 2790 N N . GLY B 1 157 ? -9.695 15.523 3.637 1 96.5 157 GLY B N 1
ATOM 2791 C CA . GLY B 1 157 ? -9.312 15.758 5.02 1 96.5 157 GLY B CA 1
ATOM 2792 C C . GLY B 1 157 ? -10.492 16 5.938 1 96.5 157 GLY B C 1
ATOM 2793 O O . GLY B 1 157 ? -10.32 16.266 7.125 1 96.5 157 GLY B O 1
ATOM 2794 N N . GLN B 1 158 ? -11.719 15.945 5.453 1 96.81 158 GLN B N 1
ATOM 2795 C CA . GLN B 1 158 ? -12.906 16.203 6.258 1 96.81 158 GLN B CA 1
ATOM 2796 C C . GLN B 1 158 ? -13.844 14.992 6.25 1 96.81 158 GLN B C 1
ATOM 2798 O O . GLN B 1 158 ? -15.008 15.102 6.637 1 96.81 158 GLN B O 1
ATOM 2803 N N . ASN B 1 159 ? -13.367 13.867 5.777 1 96.12 159 ASN B N 1
ATOM 2804 C CA . ASN B 1 159 ? -14.164 12.656 5.68 1 96.12 159 ASN B CA 1
ATOM 2805 C C . ASN B 1 159 ? -13.812 11.656 6.777 1 96.12 159 ASN B C 1
ATOM 2807 O O . ASN B 1 159 ? -12.922 11.914 7.59 1 96.12 159 ASN B O 1
ATOM 2811 N N . MET B 1 160 ? -14.461 10.555 6.816 1 93.62 160 MET B N 1
ATOM 2812 C CA . MET B 1 160 ? -14.375 9.555 7.879 1 93.62 160 MET B CA 1
ATOM 2813 C C . MET B 1 160 ? -12.984 8.922 7.926 1 93.62 160 MET B C 1
ATOM 2815 O O . MET B 1 160 ? -12.422 8.727 9.008 1 93.62 160 MET B O 1
ATOM 2819 N N . LEU B 1 161 ? -12.367 8.617 6.727 1 95.31 161 LEU B N 1
ATOM 2820 C CA . LEU B 1 161 ? -11.164 7.789 6.707 1 95.31 161 LEU B CA 1
ATOM 2821 C C . LEU B 1 161 ? -9.945 8.602 6.305 1 95.31 161 LEU B C 1
ATOM 2823 O O . LEU B 1 161 ? -8.867 8.047 6.074 1 95.31 161 LEU B O 1
ATOM 2827 N N . ASP B 1 162 ? -10.094 9.875 6.129 1 95.88 162 ASP B N 1
ATOM 2828 C CA . ASP B 1 162 ? -8.961 10.656 5.645 1 95.88 162 ASP B CA 1
ATOM 2829 C C . ASP B 1 162 ? -8.531 11.703 6.668 1 95.88 162 ASP B C 1
ATOM 2831 O O . ASP B 1 162 ? -8.078 12.789 6.301 1 95.88 162 ASP B O 1
ATOM 2835 N N . GLY B 1 163 ? -8.742 11.414 7.953 1 91.94 163 GLY B N 1
ATOM 2836 C CA . GLY B 1 163 ? -8.227 12.258 9.016 1 91.94 163 GLY B CA 1
ATOM 2837 C C . GLY B 1 163 ? -9.203 13.336 9.453 1 91.94 163 GLY B C 1
ATOM 2838 O O . GLY B 1 163 ? -8.883 14.164 10.312 1 91.94 163 GLY B O 1
ATOM 2839 N N . GLY B 1 164 ? -10.383 13.344 8.922 1 94.12 164 GLY B N 1
ATOM 2840 C CA . GLY B 1 164 ? -11.359 14.375 9.242 1 94.12 164 GLY B CA 1
ATOM 2841 C C . GLY B 1 164 ? -12.266 14 10.398 1 94.12 164 GLY B C 1
ATOM 2842 O O . GLY B 1 164 ? -12.969 14.852 10.953 1 94.12 164 GLY B O 1
ATOM 2843 N N . ALA B 1 165 ? -12.305 12.797 10.797 1 93.69 165 ALA B N 1
ATOM 2844 C CA . ALA B 1 165 ? -13.203 12.305 11.828 1 93.69 165 ALA B CA 1
ATOM 2845 C C . ALA B 1 165 ? -12.469 12.086 13.148 1 93.69 165 ALA B C 1
ATOM 2847 O O . ALA B 1 165 ? -11.398 11.477 13.172 1 93.69 165 ALA B O 1
ATOM 2848 N N . PRO B 1 166 ? -13.016 12.539 14.227 1 92.12 166 PRO B N 1
ATOM 2849 C CA . PRO B 1 166 ? -12.336 12.383 15.516 1 92.12 166 PRO B CA 1
ATOM 2850 C C . PRO B 1 166 ? -12.156 10.914 15.914 1 92.12 166 PRO B C 1
ATOM 2852 O O . PRO B 1 166 ? -11.328 10.602 16.781 1 92.12 166 PRO B O 1
ATOM 2855 N N . PHE B 1 167 ? -12.922 10.023 15.32 1 92.06 167 PHE B N 1
ATOM 2856 C CA . PHE B 1 167 ? -12.828 8.617 15.695 1 92.06 167 PHE B CA 1
ATOM 2857 C C . PHE B 1 167 ? -11.922 7.859 14.734 1 92.06 167 PHE B C 1
ATOM 2859 O O . PHE B 1 167 ? -11.812 6.633 14.805 1 92.06 167 PHE B O 1
ATOM 2866 N N . TYR B 1 168 ? -11.273 8.562 13.828 1 94.06 168 TYR B N 1
ATOM 2867 C CA . TYR B 1 168 ? -10.289 7.977 12.922 1 94.06 168 TYR B CA 1
ATOM 2868 C C . TYR B 1 168 ? -9.141 8.953 12.664 1 94.06 168 TYR B C 1
ATOM 2870 O O . TYR B 1 168 ? -9.047 9.523 11.578 1 94.06 168 TYR B O 1
ATOM 2878 N N . MET B 1 169 ? -8.312 9.086 13.523 1 94.94 169 MET B N 1
ATOM 2879 C CA . MET B 1 169 ? -7.172 10 13.445 1 94.94 169 MET B CA 1
ATOM 2880 C C . MET B 1 169 ? -6.195 9.742 14.594 1 94.94 169 MET B C 1
ATOM 2882 O O . MET B 1 169 ? -6.375 8.805 15.367 1 94.94 169 MET B O 1
ATOM 2886 N N . THR B 1 170 ? -5.098 10.516 14.625 1 96.19 170 THR B N 1
ATOM 2887 C CA . THR B 1 170 ? -4.09 10.391 15.672 1 96.19 170 THR B CA 1
ATOM 2888 C C . THR B 1 170 ? -4.156 11.57 16.641 1 96.19 170 THR B C 1
ATOM 2890 O O . THR B 1 170 ? -4.473 12.688 16.234 1 96.19 170 THR B O 1
ATOM 2893 N N . TYR B 1 171 ? -3.889 11.273 17.891 1 93.12 171 TYR B N 1
ATOM 2894 C CA . TYR B 1 171 ? -3.852 12.281 18.938 1 93.12 171 TYR B CA 1
ATOM 2895 C C . TYR B 1 171 ? -2.51 12.266 19.656 1 93.12 171 TYR B C 1
ATOM 2897 O O . TYR B 1 171 ? -1.928 11.203 19.875 1 93.12 171 TYR B O 1
ATOM 2905 N N . ARG B 1 172 ? -2.088 13.453 20.016 1 93.06 172 ARG B N 1
ATOM 2906 C CA . ARG B 1 172 ? -0.891 13.547 20.844 1 93.06 172 ARG B CA 1
ATOM 2907 C C . ARG B 1 172 ? -1.219 13.297 22.312 1 93.06 172 ARG B C 1
ATOM 2909 O O . ARG B 1 172 ? -2.219 13.805 22.828 1 93.06 172 ARG B O 1
ATOM 2916 N N . THR B 1 173 ? -0.422 12.484 22.922 1 89.62 173 THR B N 1
ATOM 2917 C CA . THR B 1 173 ? -0.63 12.164 24.328 1 89.62 173 THR B CA 1
ATOM 2918 C C . THR B 1 173 ? 0.164 13.117 25.219 1 89.62 173 THR B C 1
ATOM 2920 O O . THR B 1 173 ? 1.039 13.844 24.75 1 89.62 173 THR B O 1
ATOM 2923 N N . ALA B 1 174 ? -0.134 13.062 26.516 1 86.56 174 ALA B N 1
ATOM 2924 C CA . ALA B 1 174 ? 0.464 13.977 27.5 1 86.56 174 ALA B CA 1
ATOM 2925 C C . ALA B 1 174 ? 1.973 13.766 27.578 1 86.56 174 ALA B C 1
ATOM 2927 O O . ALA B 1 174 ? 2.721 14.711 27.844 1 86.56 174 ALA B O 1
ATOM 2928 N N . ASP B 1 175 ? 2.455 12.609 27.344 1 88.56 175 ASP B N 1
ATOM 2929 C CA . ASP B 1 175 ? 3.881 12.312 27.453 1 88.56 175 ASP B CA 1
ATOM 2930 C C . ASP B 1 175 ? 4.602 12.602 26.141 1 88.56 175 ASP B C 1
ATOM 2932 O O . ASP B 1 175 ? 5.77 12.242 25.969 1 88.56 175 ASP B O 1
ATOM 2936 N N . GLY B 1 176 ? 3.906 13.086 25.203 1 87.94 176 GLY B N 1
ATOM 2937 C CA . GLY B 1 176 ? 4.539 13.523 23.969 1 87.94 176 GLY B CA 1
ATOM 2938 C C . GLY B 1 176 ? 4.504 12.477 22.875 1 87.94 176 GLY B C 1
ATOM 2939 O O . GLY B 1 176 ? 4.996 12.711 21.766 1 87.94 176 GLY B O 1
ATOM 2940 N N . GLU B 1 177 ? 3.922 11.328 23.203 1 92.25 177 GLU B N 1
ATOM 2941 C CA . GLU B 1 177 ? 3.748 10.281 22.203 1 92.25 177 GLU B CA 1
ATOM 2942 C C . GLU B 1 177 ? 2.43 10.453 21.453 1 92.25 177 GLU B C 1
ATOM 2944 O O . GLU B 1 177 ? 1.799 11.508 21.531 1 92.25 177 GLU B O 1
ATOM 2949 N N . PHE B 1 178 ? 2.098 9.422 20.594 1 93.31 178 PHE B N 1
ATOM 2950 C CA . PHE B 1 178 ? 0.88 9.531 19.812 1 93.31 178 PHE B CA 1
ATOM 2951 C C . PHE B 1 178 ? 0.017 8.289 19.969 1 93.31 178 PHE B C 1
ATOM 2953 O O . PHE B 1 178 ? 0.535 7.191 20.203 1 93.31 178 PHE B O 1
ATOM 2960 N N . MET B 1 179 ? -1.235 8.523 19.859 1 92.12 179 MET B N 1
ATOM 2961 C CA . MET B 1 179 ? -2.225 7.449 19.875 1 92.12 179 MET B CA 1
ATOM 2962 C C . MET B 1 179 ? -3.043 7.434 18.594 1 92.12 179 MET B C 1
ATOM 2964 O O . MET B 1 179 ? -3.539 8.477 18.156 1 92.12 179 MET B O 1
ATOM 2968 N N . ALA B 1 180 ? -3.086 6.258 17.984 1 94.69 180 ALA B N 1
ATOM 2969 C CA . ALA B 1 180 ? -3.934 6.082 16.797 1 94.69 180 ALA B CA 1
ATOM 2970 C C . ALA B 1 180 ? -5.324 5.594 17.203 1 94.69 180 ALA B C 1
ATOM 2972 O O . ALA B 1 180 ? -5.465 4.531 17.812 1 94.69 180 ALA B O 1
ATOM 2973 N N . VAL B 1 181 ? -6.32 6.363 16.797 1 92.25 181 VAL B N 1
ATOM 2974 C CA . VAL B 1 181 ? -7.699 6.047 17.141 1 92.25 181 VAL B CA 1
ATOM 2975 C C . VAL B 1 181 ? -8.461 5.617 15.891 1 92.25 181 VAL B C 1
ATOM 2977 O O . VAL B 1 181 ? -8.492 6.355 14.898 1 92.25 181 VAL B O 1
ATOM 2980 N N . GLY B 1 182 ? -8.961 4.402 15.898 1 91.62 182 GLY B N 1
ATOM 2981 C CA . GLY B 1 182 ? -9.852 3.889 14.867 1 91.62 182 GLY B CA 1
ATOM 2982 C C . GLY B 1 182 ? -11.172 3.389 15.406 1 91.62 182 GLY B C 1
ATOM 2983 O O . GLY B 1 182 ? -11.594 2.27 15.102 1 91.62 182 GLY B O 1
ATOM 2984 N N . ALA B 1 183 ? -11.781 4.211 16.25 1 89.62 183 ALA B N 1
ATOM 2985 C CA . ALA B 1 183 ? -13.031 3.844 16.906 1 89.62 183 ALA B CA 1
ATOM 2986 C C . ALA B 1 183 ? -14.234 4.25 16.062 1 89.62 183 ALA B C 1
ATOM 2988 O O . ALA B 1 183 ? -15.055 5.066 16.5 1 89.62 183 ALA B O 1
ATOM 2989 N N . ILE B 1 184 ? -14.422 3.674 14.961 1 87.12 184 ILE B N 1
ATOM 2990 C CA . ILE B 1 184 ? -15.43 4.055 13.977 1 87.12 184 ILE B CA 1
ATOM 2991 C C . ILE B 1 184 ? -16.812 3.629 14.453 1 87.12 184 ILE B C 1
ATOM 2993 O O . ILE B 1 184 ? -17.781 4.379 14.312 1 87.12 184 ILE B O 1
ATOM 2997 N N . GLU B 1 185 ? -16.891 2.426 15.086 1 84.44 185 GLU B N 1
ATOM 2998 C CA . GLU B 1 185 ? -18.172 1.942 15.594 1 84.44 185 GLU B CA 1
ATOM 2999 C C . GLU B 1 185 ? -18.609 2.734 16.828 1 84.44 185 GLU B C 1
ATOM 3001 O O . GLU B 1 185 ? -17.812 3.014 17.703 1 84.44 185 GLU B O 1
ATOM 3006 N N . PRO B 1 186 ? -19.891 3.01 16.891 1 87.06 186 PRO B N 1
ATOM 3007 C CA . PRO B 1 186 ? -20.391 3.859 17.969 1 87.06 186 PRO B CA 1
ATOM 3008 C C . PRO B 1 186 ? -20 3.344 19.359 1 87.06 186 PRO B C 1
ATOM 3010 O O . PRO B 1 186 ? -19.641 4.133 20.234 1 87.06 186 PRO B O 1
ATOM 3013 N N . GLN B 1 187 ? -20.094 2.064 19.562 1 82.81 187 GLN B N 1
ATOM 3014 C CA . GLN B 1 187 ? -19.781 1.52 20.875 1 82.81 187 GLN B CA 1
ATOM 3015 C C . GLN B 1 187 ? -18.312 1.774 21.25 1 82.81 187 GLN B C 1
ATOM 3017 O O . GLN B 1 187 ? -18 2.064 22.406 1 82.81 187 GLN B O 1
ATOM 3022 N N . PHE B 1 188 ? -17.438 1.627 20.312 1 81.81 188 PHE B N 1
ATOM 3023 C CA . PHE B 1 188 ? -16.016 1.855 20.578 1 81.81 188 PHE B CA 1
ATOM 3024 C C . PHE B 1 188 ? -15.734 3.342 20.766 1 81.81 188 PHE B C 1
ATOM 3026 O O . PHE B 1 188 ? -14.875 3.721 21.562 1 81.81 188 PHE B O 1
ATOM 3033 N N . TYR B 1 189 ? -16.5 4.137 20.016 1 85.69 189 TYR B N 1
ATOM 3034 C CA . TYR B 1 189 ? -16.312 5.578 20.188 1 85.69 189 TYR B CA 1
ATOM 3035 C C . TYR B 1 189 ? -16.781 6.031 21.562 1 85.69 189 TYR B C 1
ATOM 3037 O O . TYR B 1 189 ? -16.141 6.871 22.188 1 85.69 189 TYR B O 1
ATOM 3045 N N . GLU B 1 190 ? -17.844 5.496 22.016 1 85.56 190 GLU B N 1
ATOM 3046 C CA . GLU B 1 190 ? -18.328 5.812 23.359 1 85.56 190 GLU B CA 1
ATOM 3047 C C . GLU B 1 190 ? -17.297 5.449 24.422 1 85.56 190 GLU B C 1
ATOM 3049 O O . GLU B 1 190 ? -17.078 6.211 25.375 1 85.56 190 GLU B O 1
ATOM 3054 N N . LEU B 1 191 ? -16.688 4.285 24.25 1 82.31 191 LEU B N 1
ATOM 3055 C CA . LEU B 1 191 ? -15.648 3.85 25.172 1 82.31 191 LEU B CA 1
ATOM 3056 C C . LEU B 1 191 ? -14.461 4.805 25.156 1 82.31 191 LEU B C 1
ATOM 3058 O O . LEU B 1 191 ? -13.867 5.09 26.188 1 82.31 191 LEU B O 1
ATOM 3062 N N . LEU B 1 192 ? -14.164 5.238 23.969 1 82.94 192 LEU B N 1
ATOM 3063 C CA . LEU B 1 192 ? -13.07 6.188 23.812 1 82.94 192 LEU B CA 1
ATOM 3064 C C . LEU B 1 192 ? -13.359 7.48 24.578 1 82.94 192 LEU B C 1
ATOM 3066 O O . LEU B 1 192 ? -12.5 7.988 25.297 1 82.94 192 LEU B O 1
ATOM 3070 N N . ILE B 1 193 ? -14.555 7.992 24.375 1 84.56 193 ILE B N 1
ATOM 3071 C CA . ILE B 1 193 ? -14.945 9.25 25.016 1 84.56 193 ILE B CA 1
ATOM 3072 C C . ILE B 1 193 ? -14.953 9.07 26.531 1 84.56 193 ILE B C 1
ATOM 3074 O O . ILE B 1 193 ? -14.461 9.938 27.266 1 84.56 193 ILE B O 1
ATOM 3078 N N . LYS B 1 194 ? -15.445 7.953 26.984 1 81.06 194 LYS B N 1
ATOM 3079 C CA . LYS B 1 194 ? -15.492 7.68 28.422 1 81.06 194 LYS B CA 1
ATOM 3080 C C . LYS B 1 194 ? -14.086 7.547 29 1 81.06 194 LYS B C 1
ATOM 3082 O O . LYS B 1 194 ? -13.812 8.031 30.109 1 81.06 194 LYS B O 1
ATOM 3087 N N . GLY B 1 195 ? -13.297 6.695 28.25 1 73.81 195 GLY B N 1
ATOM 3088 C CA . GLY B 1 195 ? -11.922 6.523 28.688 1 73.81 195 GLY B CA 1
ATOM 3089 C C . GLY B 1 195 ? -11.117 7.809 28.641 1 73.81 195 GLY B C 1
ATOM 3090 O O . GLY B 1 195 ? -10.266 8.047 29.5 1 73.81 195 GLY B O 1
ATOM 3091 N N . ALA B 1 196 ? -11.258 8.484 27.547 1 62.53 196 ALA B N 1
ATOM 3092 C CA . ALA B 1 196 ? -10.578 9.766 27.422 1 62.53 196 ALA B CA 1
ATOM 3093 C C . ALA B 1 196 ? -10.953 10.703 28.562 1 62.53 196 ALA B C 1
ATOM 3095 O O . ALA B 1 196 ? -10.109 11.461 29.062 1 62.53 196 ALA B O 1
ATOM 3096 N N . TYR B 1 197 ? -12.148 10.43 28.828 1 54.81 197 TYR B N 1
ATOM 3097 C CA . TYR B 1 197 ? -12.594 11.195 29.984 1 54.81 197 TYR B CA 1
ATOM 3098 C C . TYR B 1 197 ? -12.008 10.625 31.281 1 54.81 197 TYR B C 1
ATOM 3100 O O . TYR B 1 197 ? -11.734 11.367 32.219 1 54.81 197 TYR B O 1
ATOM 3108 N N . SER B 1 198 ? -12.078 9.18 31.125 1 50.47 198 SER B N 1
ATOM 3109 C CA . SER B 1 198 ? -11.531 8.578 32.344 1 50.47 198 SER B CA 1
ATOM 3110 C C . SER B 1 198 ? -10.008 8.617 32.344 1 50.47 198 SER B C 1
ATOM 3112 O O . SER B 1 198 ? -9.375 8.664 33.406 1 50.47 198 SER B O 1
ATOM 3114 N N . THR B 1 199 ? -9.422 7.895 31.234 1 45.22 199 THR B N 1
ATOM 3115 C CA . THR B 1 199 ? -7.965 7.891 31.141 1 45.22 199 THR B CA 1
ATOM 3116 C C . THR B 1 199 ? -7.43 9.305 30.969 1 45.22 199 THR B C 1
ATOM 3118 O O . THR B 1 199 ? -6.227 9.508 30.781 1 45.22 199 THR B O 1
ATOM 3121 N N . ALA B 1 200 ? -7.781 10.367 30.891 1 37.53 200 ALA B N 1
ATOM 3122 C CA . ALA B 1 200 ? -6.914 11.289 31.625 1 37.53 200 ALA B CA 1
ATOM 3123 C C . ALA B 1 200 ? -6.223 10.578 32.781 1 37.53 200 ALA B C 1
ATOM 3125 O O . ALA B 1 200 ? -5.059 10.859 33.094 1 37.53 200 ALA B O 1
ATOM 3126 N N . SER B 1 201 ? -6.676 9.445 33.531 1 32.5 201 SER B N 1
ATOM 3127 C CA . SER B 1 201 ? -5.984 8.547 34.469 1 32.5 201 SER B CA 1
ATOM 3128 C C . SER B 1 201 ? -5.547 7.266 33.75 1 32.5 201 SER B C 1
ATOM 3130 O O . SER B 1 201 ? -4.402 6.832 33.906 1 32.5 201 SER B O 1
ATOM 3132 N N . LEU B 1 202 ? -6.242 5.957 33.438 1 31.69 202 LEU B N 1
ATOM 3133 C CA . LEU B 1 202 ? -5.887 4.555 33.25 1 31.69 202 LEU B CA 1
ATOM 3134 C C . LEU B 1 202 ? -5.691 4.227 31.766 1 31.69 202 LEU B C 1
ATOM 3136 O O . LEU B 1 202 ? -4.965 3.293 31.422 1 31.69 202 LEU B O 1
ATOM 3140 N N . LEU B 1 203 ? -6.465 4.531 30.875 1 34.03 203 LEU B N 1
ATOM 3141 C CA . LEU B 1 203 ? -6.566 3.852 29.594 1 34.03 203 LEU B CA 1
ATOM 3142 C C . LEU B 1 203 ? -5.285 4.023 28.781 1 34.03 203 LEU B C 1
ATOM 3144 O O . LEU B 1 203 ? -5.098 3.361 27.766 1 34.03 203 LEU B O 1
ATOM 3148 N N . PHE B 1 204 ? -4.594 5.062 28.891 1 35.5 204 PHE B N 1
ATOM 3149 C CA . PHE B 1 204 ? -3.348 5.387 28.203 1 35.5 204 PHE B CA 1
ATOM 3150 C C . PHE B 1 204 ? -2.252 4.395 28.562 1 35.5 204 PHE B C 1
ATOM 3152 O O . PHE B 1 204 ? -1.125 4.496 28.078 1 35.5 204 PHE B O 1
ATOM 3159 N N . SER B 1 205 ? -2.428 3.6 29.547 1 31.53 205 SER B N 1
ATOM 3160 C CA . SER B 1 205 ? -1.324 2.75 29.984 1 31.53 205 SER B CA 1
ATOM 3161 C C . SER B 1 205 ? -1.019 1.665 28.953 1 31.53 205 SER B C 1
ATOM 3163 O O . SER B 1 205 ? 0.119 1.201 28.859 1 31.53 205 SER B O 1
ATOM 3165 N N . ARG B 1 206 ? -2.094 0.869 28.453 1 31.19 206 ARG B N 1
ATOM 3166 C CA . ARG B 1 206 ? -1.753 -0.313 27.672 1 31.19 206 ARG B CA 1
ATOM 3167 C C . ARG B 1 206 ? -1.634 0.029 26.188 1 31.19 206 ARG B C 1
ATOM 3169 O O . ARG B 1 206 ? -1.589 -0.865 25.344 1 31.19 206 ARG B O 1
ATOM 3176 N N . THR B 1 207 ? -2.086 1.136 25.719 1 33.34 207 THR B N 1
ATOM 3177 C CA . THR B 1 207 ? -1.986 1.516 24.312 1 33.34 207 THR B CA 1
ATOM 3178 C C . THR B 1 207 ? -0.526 1.678 23.906 1 33.34 207 THR B C 1
ATOM 3180 O O . THR B 1 207 ? 0.237 2.385 24.562 1 33.34 207 THR B O 1
ATOM 3183 N N . LYS B 1 208 ? -0.073 0.617 23.328 1 36.66 208 LYS B N 1
ATOM 3184 C CA . LYS B 1 208 ? 1.333 0.622 22.922 1 36.66 208 LYS B CA 1
ATOM 3185 C C . LYS B 1 208 ? 1.669 1.861 22.109 1 36.66 208 LYS B C 1
ATOM 3187 O O . LYS B 1 208 ? 0.988 2.162 21.125 1 36.66 208 LYS B O 1
ATOM 3192 N N . LYS B 1 209 ? 2.312 2.902 22.828 1 36.5 209 LYS B N 1
ATOM 3193 C CA . LYS B 1 209 ? 3.004 4.117 22.406 1 36.5 209 LYS B CA 1
ATOM 3194 C C . LYS B 1 209 ? 3.795 3.881 21.109 1 36.5 209 LYS B C 1
ATOM 3196 O O . LYS B 1 209 ? 4.41 2.826 20.938 1 36.5 209 LYS B O 1
ATOM 3201 N N . ILE B 1 210 ? 3.119 4.219 20 1 31.2 21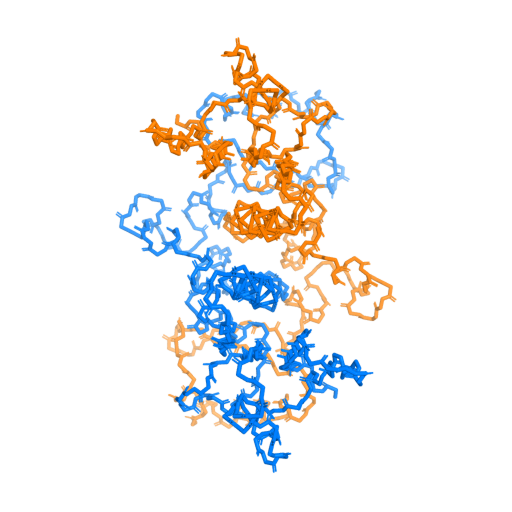0 ILE B N 1
ATOM 3202 C CA . ILE B 1 210 ? 3.9 4.168 18.766 1 31.2 210 ILE B CA 1
ATOM 3203 C C . ILE B 1 210 ? 4.898 5.324 18.734 1 31.2 210 ILE B C 1
ATOM 3205 O O . ILE B 1 210 ? 4.562 6.449 19.109 1 31.2 210 ILE B O 1
#

Sequence (420 aa):
MRFGCEWAMALSMGTTNASPPLQDSCSLKLSVMEKLQLGPEILQRENPRLIYARLSGFGQSGSFSWLAGHDINYLALSGVLSKIGRSGENPYAPLNLLADFAGGGVMCALGIIMALFDRTRTGKGQVIDANMVEGTAYLSSFLWKTQKSSLWEAPRGQNMLDGGAPFYMTYRTADGEFMAVGAIEPQFYELLIKGAYSTASLLFSRTKKIMRFGCEWAMALSMGTTNASPPLQDSCSLKLSVMEKLQLGPEILQRENPRLIYARLSGFGQSGSFSWLAGHDINYLALSGVLSKIGRSGENPYAPLNLLADFAGGGVMCALGIIMALFDRTRTGKGQVIDANMVEGTAYLSSFLWKTQKSSLWEAPRGQNMLDGGAPFYMTYRTADGEFMAVGAIEPQFYELLIKGAYSTASLLFSRTKKI

Organism: Pan paniscus (NCBI:txid9597)